Protein AF-0000000076223044 (afdb_homodimer)

Radius of gyration: 37.44 Å; Cα contacts (8 Å, |Δi|>4): 1314; chains: 2; bounding box: 110×171×101 Å

Solvent-accessible surface area (backbone atoms only — not comparable to full-atom values): 43262 Å² total; per-residue (Å²): 135,86,82,79,78,77,78,76,76,76,75,72,71,75,69,74,61,69,83,72,54,73,76,42,61,36,31,44,66,54,49,54,52,48,51,55,56,51,51,50,52,32,71,74,37,57,67,43,30,27,45,31,41,50,47,34,50,64,16,32,43,56,86,37,27,35,10,41,31,54,31,65,83,40,70,91,39,43,72,46,61,66,54,52,52,56,51,49,59,54,38,71,78,37,58,82,40,34,31,62,10,38,48,45,47,46,46,14,43,52,26,52,26,55,13,26,50,70,35,88,70,49,71,55,79,62,84,80,67,67,32,44,42,54,54,42,94,49,43,85,35,71,34,84,69,86,59,75,66,90,55,76,67,33,36,26,40,66,55,49,27,52,51,39,25,74,67,68,66,34,48,64,69,44,41,60,32,49,57,42,59,49,9,31,26,63,46,40,49,91,42,75,39,41,70,35,23,41,31,31,57,54,58,28,81,66,25,28,51,21,60,39,37,60,42,32,35,49,64,60,54,50,46,55,42,82,38,75,33,99,44,93,80,42,37,51,34,32,33,55,51,60,59,35,58,49,46,56,85,52,90,68,49,58,57,68,45,66,53,60,21,35,42,46,36,60,59,49,8,36,47,29,34,48,43,62,43,97,70,48,42,60,29,90,85,37,68,59,50,60,55,36,18,48,75,61,58,60,92,88,58,74,48,28,59,39,79,79,34,66,46,30,42,49,31,51,48,27,40,68,25,48,66,51,35,50,51,48,23,53,54,38,50,48,54,53,70,66,50,39,93,49,77,66,38,70,50,48,78,70,82,74,70,74,69,72,72,75,75,77,74,75,80,73,81,84,71,74,93,74,73,70,92,73,66,95,73,77,71,94,74,76,92,79,86,73,91,132,135,84,79,77,78,77,79,76,76,77,75,74,72,76,69,73,60,68,82,71,53,74,76,41,60,37,32,46,64,53,49,53,53,47,52,55,54,48,52,50,52,33,71,74,38,56,66,44,30,28,44,32,41,50,48,35,51,62,17,31,42,56,86,37,29,36,10,40,30,55,29,65,82,40,72,89,38,43,72,46,61,67,54,52,50,57,51,49,58,53,36,71,79,39,58,82,41,33,30,62,10,37,48,44,47,48,47,16,43,51,25,51,27,55,14,27,50,68,35,88,71,50,71,53,78,64,84,79,68,68,31,44,45,54,53,41,97,49,44,87,34,70,32,82,70,87,58,76,65,92,54,76,66,33,36,26,40,65,57,50,26,51,51,39,25,73,67,69,65,34,48,64,70,45,42,60,32,49,56,42,61,50,10,31,26,64,46,41,48,92,44,75,39,40,70,34,23,42,32,32,55,53,60,27,82,66,24,29,50,20,60,40,38,59,41,34,36,49,64,60,53,51,45,54,42,81,40,75,32,99,43,94,80,42,37,52,34,34,33,57,51,58,59,34,58,47,47,56,86,52,92,66,47,57,56,68,45,66,52,59,22,35,41,46,36,60,60,49,9,37,47,29,33,47,43,62,42,97,70,47,41,61,31,91,85,38,68,58,52,59,58,39,15,47,76,61,56,62,93,89,58,73,47,29,60,38,83,80,34,65,47,30,42,48,30,52,50,27,40,68,24,50,66,49,35,50,50,49,25,52,54,40,50,48,54,55,70,66,49,39,95,51,77,67,39,72,52,50,78,70,80,72,70,74,71,72,71,74,76,77,73,74,82,72,84,82,78,78,86,81,73,74,90,76,74,67,93,73,67,97,76,78,78,96,68,91,78,137

pLDDT: mean 74.4, std 23.68, range [16.98, 98.25]

InterPro domains:
  IPR002016 Haem peroxidase [PF00141] (36-271)
  IPR002016 Haem peroxidase [PR00458] (49-63)
  IPR002016 Haem peroxidase [PR00458] (98-115)
  IPR002016 Haem peroxidase [PR00458] (174-189)
  IPR002016 Haem peroxidase [PR00458] (204-219)
  IPR002016 Haem peroxidase [PS50873] (13-186)
  IPR010255 Haem peroxidase superfamily [SSF48113] (33-273)
  IPR019793 Peroxidases heam-ligand binding site [PS00435] (174-184)
  IPR044831 Heme-binding peroxidase Ccp1-like [PTHR31356] (27-338)

Secondary structure (DSSP, 8-state):
----------------GGGGS------HHHHHHHHHHHHHHHHH-THHHHHHHHHHHHHHTTTTSS-S---TTSGGGTTTHHHHHHHHHHHHHHTTTS-HHHHHHHHHHHHHHHHHSSSTTTT-------B-----TTTTS-----PPP--TT--SHHHHHHHHHHHH---HHHHHHHHGGGGS-EE-HHHHS--EESS-TTTSTTGGGS--THHHHHHHHSEEEEEE-SSTT--EEEEEES-B---SS-TTS-TTB----EE-HHHHTTT----B-TTSSBPTT----SS---S---TTSPPSS-TT-HHHHHHHHHHH-HHHHHHHHHHHHHHHHT--SS--BPPPP---------------------SS----------------/----------------GGGGS------HHHHHHHHHHHHHHHHH-THHHHHHHHHHHHHHTTTTSS-S---TTSGGGTTTHHHHHHHHHHHHHHTTTS-HHHHHHHHHHHHHHHHHSSSTTTT-------B-----TTTTS-----PPP--TT--SHHHHHHHHHHHH---HHHHHHHHGGGGS-EE-HHHHS--EESS-TTTSTTGGGS--THHHHHHHHSEEEEEE-SSTT--EEEEEES-B---SS-TTS-TTB----EE-HHHHTTT----B-TTSSBPTT----TT---S--STTSPPSS-TT-HHHHHHHHHHH-HHHHHHHHHHHHHHHHT--SS--BPPPP------------------S---S----TT----------

Structure (mmCIF, N/CA/C/O backbone):
data_AF-0000000076223044-model_v1
#
loop_
_entity.id
_entity.type
_entity.pdbx_description
1 polymer 'Plant heme peroxidase family profile domain-containing protein'
#
loop_
_atom_site.group_PDB
_atom_site.id
_atom_site.type_symbol
_atom_site.label_atom_id
_atom_site.label_alt_id
_atom_site.label_comp_id
_atom_site.label_asym_id
_atom_site.label_entity_id
_atom_site.label_seq_id
_atom_site.pdbx_PDB_ins_code
_atom_site.Cartn_x
_atom_site.Cartn_y
_atom_site.Cartn_z
_atom_site.occupancy
_atom_site.B_iso_or_equiv
_atom_site.auth_seq_id
_atom_site.auth_comp_id
_atom_site.auth_asym_id
_atom_site.auth_atom_id
_atom_site.pdbx_PDB_model_num
ATOM 1 N N . MET A 1 1 ? -17.141 95.375 26.781 1 30.64 1 MET A N 1
ATOM 2 C CA . MET A 1 1 ? -17.781 94.062 26.844 1 30.64 1 MET A CA 1
ATOM 3 C C . MET A 1 1 ? -17.5 93.25 25.594 1 30.64 1 MET A C 1
ATOM 5 O O . MET A 1 1 ? -18.125 93.438 24.547 1 30.64 1 MET A O 1
ATOM 9 N N . PHE A 1 2 ? -16.219 92.875 25.312 1 39.84 2 PHE A N 1
ATOM 10 C CA . PHE A 1 2 ? -15.672 92.062 24.203 1 39.84 2 PHE A CA 1
ATOM 11 C C . PHE A 1 2 ? -16.25 90.688 24.188 1 39.84 2 PHE A C 1
ATOM 13 O O . PHE A 1 2 ? -16.203 89.938 25.203 1 39.84 2 PHE A O 1
ATOM 20 N N . ARG A 1 3 ? -17.25 90.375 23.328 1 35.53 3 ARG A N 1
ATOM 21 C CA . ARG A 1 3 ? -17.906 89.125 23.016 1 35.53 3 ARG A CA 1
ATOM 22 C C . ARG A 1 3 ? -16.922 88.125 22.453 1 35.53 3 ARG A C 1
ATOM 24 O O . ARG A 1 3 ? -16.328 88.375 21.391 1 35.53 3 ARG A O 1
ATOM 31 N N . LYS A 1 4 ? -16.172 87.375 23.328 1 40.88 4 LYS A N 1
ATOM 32 C CA . LYS A 1 4 ? -15.359 86.188 22.953 1 40.88 4 LYS A CA 1
ATOM 33 C C . LYS A 1 4 ? -16.188 85.188 22.188 1 40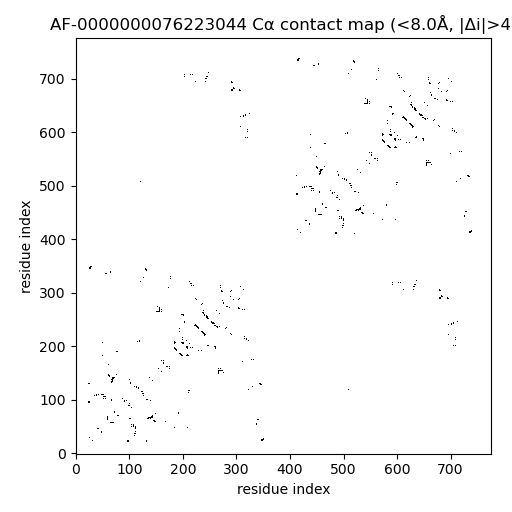.88 4 LYS A C 1
ATOM 35 O O . LYS A 1 4 ? -17.172 84.625 22.703 1 40.88 4 LYS A O 1
ATOM 40 N N . VAL A 1 5 ? -16.219 85.25 20.859 1 40.78 5 VAL A N 1
ATOM 41 C CA . VAL A 1 5 ? -16.766 84.188 20.016 1 40.78 5 VAL A CA 1
ATOM 42 C C . VAL A 1 5 ? -15.984 82.875 20.219 1 40.78 5 VAL A C 1
ATOM 44 O O . VAL A 1 5 ? -14.773 82.875 20 1 40.78 5 VAL A O 1
ATOM 47 N N . ILE A 1 6 ? -16.375 82 21.188 1 38.06 6 ILE A N 1
ATOM 48 C CA . ILE A 1 6 ? -15.867 80.625 21.312 1 38.06 6 ILE A CA 1
ATOM 49 C C . ILE A 1 6 ? -16.172 79.875 20.031 1 38.06 6 ILE A C 1
ATOM 51 O O . ILE A 1 6 ? -17.328 79.688 19.688 1 38.06 6 ILE A O 1
ATOM 55 N N . VAL A 1 7 ? -15.273 79.938 19.016 1 38.94 7 VAL A N 1
ATOM 56 C CA . VAL A 1 7 ? -15.344 79 17.891 1 38.94 7 VAL A CA 1
ATOM 57 C C . VAL A 1 7 ? -15.219 77.562 18.391 1 38.94 7 VAL A C 1
ATOM 59 O O . VAL A 1 7 ? -14.188 77.188 18.953 1 38.94 7 VAL A O 1
ATOM 62 N N . LEU A 1 8 ? -16.344 76.938 18.797 1 37.16 8 LEU A N 1
ATOM 63 C CA . LEU A 1 8 ? -16.406 75.5 18.969 1 37.16 8 LEU A CA 1
ATOM 64 C C . LEU A 1 8 ? -15.93 74.75 17.719 1 37.16 8 LEU A C 1
ATOM 66 O O . LEU A 1 8 ? -16.594 74.812 16.672 1 37.16 8 LEU A O 1
ATOM 70 N N . LEU A 1 9 ? -14.617 74.625 17.531 1 37.09 9 LEU A N 1
ATOM 71 C CA . LEU A 1 9 ? -14.094 73.688 16.562 1 37.09 9 LEU A CA 1
ATOM 72 C C . LEU A 1 9 ? -14.664 72.312 16.812 1 37.09 9 LEU A C 1
ATOM 74 O O . LEU A 1 9 ? -14.391 71.688 17.828 1 37.09 9 LEU A O 1
ATOM 78 N N . LEU A 1 10 ? -15.867 72 16.25 1 36.22 10 LEU A N 1
ATOM 79 C CA . LEU A 1 10 ? -16.344 70.625 16.062 1 36.22 10 LEU A CA 1
ATOM 80 C C . LEU A 1 10 ? -15.273 69.812 15.414 1 36.22 10 LEU A C 1
ATOM 82 O O . LEU A 1 10 ? -14.953 69.938 14.234 1 36.22 10 LEU A O 1
ATOM 86 N N . LEU A 1 11 ? -14.273 69.312 16.156 1 36.56 11 LEU A N 1
ATOM 87 C CA . LEU A 1 11 ? -13.484 68.188 15.75 1 36.56 11 LEU A CA 1
ATOM 88 C C . LEU A 1 11 ? -14.391 67 15.359 1 36.56 11 LEU A C 1
ATOM 90 O O . LEU A 1 11 ? -15 66.375 16.219 1 36.56 11 LEU A O 1
ATOM 94 N N . ILE A 1 12 ? -15.094 67.125 14.227 1 38.47 12 ILE A N 1
ATOM 95 C CA . ILE A 1 12 ? -15.625 65.875 13.602 1 38.47 12 ILE A CA 1
ATOM 96 C C . ILE A 1 12 ? -14.539 64.812 13.531 1 38.47 12 ILE A C 1
ATOM 98 O O . ILE A 1 12 ? -13.562 64.938 12.805 1 38.47 12 ILE A O 1
ATOM 102 N N . THR A 1 13 ? -14.172 64.25 14.633 1 36.22 13 THR A N 1
ATOM 103 C CA . THR A 1 13 ? -13.484 62.969 14.539 1 36.22 13 THR A CA 1
ATOM 104 C C . THR A 1 13 ? -14.172 62.062 13.523 1 36.22 13 THR A C 1
ATOM 106 O O . THR A 1 13 ? -15.32 61.656 13.734 1 36.22 13 THR A O 1
ATOM 109 N N . LEU A 1 14 ? -13.992 62.219 12.234 1 37.25 14 LEU A N 1
ATOM 110 C CA . LEU A 1 14 ? -14.164 61.094 11.312 1 37.25 14 LEU A CA 1
ATOM 111 C C . LEU A 1 14 ? -13.602 59.812 11.906 1 37.25 14 LEU A C 1
ATOM 113 O O . LEU A 1 14 ? -12.383 59.594 11.914 1 37.25 14 LEU A O 1
ATOM 117 N N . THR A 1 15 ? -14.07 59.375 13.047 1 37.16 15 THR A N 1
ATOM 118 C CA . THR A 1 15 ? -13.875 57.969 13.289 1 37.16 15 THR A CA 1
ATOM 119 C C . THR A 1 15 ? -14.141 57.156 12.016 1 37.16 15 THR A C 1
ATOM 121 O O . THR A 1 15 ? -15.219 57.25 11.438 1 37.16 15 THR A O 1
ATOM 124 N N . SER A 1 16 ? -13.219 56.969 11.148 1 37.47 16 SER A N 1
ATOM 125 C CA . SER A 1 16 ? -13.203 56 10.047 1 37.47 16 SER A CA 1
ATOM 126 C C . SER A 1 16 ? -13.969 54.75 10.414 1 37.47 16 SER A C 1
ATOM 128 O O . SER A 1 16 ? -13.672 54.094 11.43 1 37.47 16 SER A O 1
ATOM 130 N N . ALA A 1 17 ? -15.266 54.625 10.266 1 37.94 17 ALA A N 1
ATOM 131 C CA . ALA A 1 17 ? -16.172 53.5 10.25 1 37.94 17 ALA A CA 1
ATOM 132 C C . ALA A 1 17 ? -15.523 52.281 9.602 1 37.94 17 ALA A C 1
ATOM 134 O O . ALA A 1 17 ? -16.203 51.406 9.031 1 37.94 17 ALA A O 1
ATOM 135 N N . TRP A 1 18 ? -14.312 52.25 9.336 1 40.81 18 TRP A N 1
ATOM 136 C CA . TRP A 1 18 ? -13.664 51.062 8.797 1 40.81 18 TRP A CA 1
ATOM 137 C C . TRP A 1 18 ? -14.055 49.812 9.594 1 40.81 18 TRP A C 1
ATOM 139 O O . TRP A 1 18 ? -14.172 48.719 9.031 1 40.81 18 TRP A O 1
ATOM 149 N N . TRP A 1 19 ? -14.336 50 10.891 1 45.03 19 TRP A N 1
ATOM 150 C CA . TRP A 1 19 ? -14.672 48.844 11.734 1 45.03 19 TRP A CA 1
ATOM 151 C C . TRP A 1 19 ? -16.047 48.312 11.375 1 45.03 19 TRP A C 1
ATOM 153 O O . TRP A 1 19 ? -16.359 47.156 11.68 1 45.03 19 TRP A O 1
ATOM 163 N N . LEU A 1 20 ? -16.953 49.125 10.82 1 44.38 20 LEU A N 1
ATOM 164 C CA . LEU A 1 20 ? -18.312 48.719 10.492 1 44.38 20 LEU A CA 1
ATOM 165 C C . LEU A 1 20 ? -18.344 47.969 9.164 1 44.38 20 LEU A C 1
ATOM 167 O O . LEU A 1 20 ? -19.406 47.5 8.734 1 44.38 20 LEU A O 1
ATOM 171 N N . GLN A 1 21 ? -17.312 48.062 8.391 1 48.97 21 GLN A N 1
ATOM 172 C CA . GLN A 1 21 ? -17.516 47.438 7.082 1 48.97 21 GLN A CA 1
ATOM 173 C C . GLN A 1 21 ? -17.406 45.906 7.164 1 48.97 21 GLN A C 1
ATOM 175 O O . GLN A 1 21 ? -16.5 45.375 7.801 1 48.97 21 GLN A O 1
ATOM 180 N N . LYS A 1 22 ? -18.469 45.219 6.895 1 66.62 22 LYS A N 1
ATOM 181 C CA . LYS A 1 22 ? -18.562 43.781 6.789 1 66.62 22 LYS A CA 1
ATOM 182 C C . LYS A 1 22 ? -17.391 43.188 6.004 1 66.62 22 LYS A C 1
ATOM 184 O O . LYS A 1 22 ? -17.031 43.719 4.949 1 66.62 22 LYS A O 1
ATOM 189 N N . PRO A 1 23 ? -16.609 42.344 6.676 1 74.56 23 PRO A N 1
ATOM 190 C CA . PRO A 1 23 ? -15.5 41.75 5.945 1 74.56 23 PRO A CA 1
ATOM 191 C C . PRO A 1 23 ? -15.906 41.219 4.562 1 74.56 23 PRO A C 1
ATOM 193 O O . PRO A 1 23 ? -17.047 40.781 4.367 1 74.56 23 PRO A O 1
ATOM 196 N N . PRO A 1 24 ? -14.984 41.5 3.641 1 79.25 24 PRO A N 1
ATOM 197 C CA . PRO A 1 24 ? -15.32 41.062 2.289 1 79.25 24 PRO A CA 1
ATOM 198 C C . PRO A 1 24 ? -15.492 39.531 2.201 1 79.25 24 PRO A C 1
ATOM 200 O O . PRO A 1 24 ? -14.859 38.781 2.951 1 79.25 24 PRO A O 1
ATOM 203 N N . ARG A 1 25 ? -16.453 39.219 1.38 1 85.62 25 ARG A N 1
ATOM 204 C CA . ARG A 1 25 ? -16.656 37.812 1.033 1 85.62 25 ARG A CA 1
ATOM 205 C C . ARG A 1 25 ? -16.281 37.531 -0.417 1 85.62 25 ARG A C 1
ATOM 207 O O . ARG A 1 25 ? -16.844 38.125 -1.337 1 85.62 25 ARG A O 1
ATOM 214 N N . ALA A 1 26 ? -15.266 36.719 -0.484 1 91.56 26 ALA A N 1
ATOM 215 C CA . ALA A 1 26 ? -14.75 36.438 -1.822 1 91.56 26 ALA A CA 1
ATOM 216 C C . ALA A 1 26 ? -15.828 35.812 -2.701 1 91.56 26 ALA A C 1
ATOM 218 O O . ALA A 1 26 ? -16.594 34.969 -2.238 1 91.56 26 ALA A O 1
ATOM 219 N N . THR A 1 27 ? -15.844 36.219 -3.977 1 91.88 27 THR A N 1
ATOM 220 C CA . THR A 1 27 ? -16.75 35.656 -4.973 1 91.88 27 THR A CA 1
ATOM 221 C C . THR A 1 27 ? -16.125 34.438 -5.629 1 91.88 27 THR A C 1
ATOM 223 O O . THR A 1 27 ? -14.945 34.125 -5.402 1 91.88 27 THR A O 1
ATOM 226 N N . LYS A 1 28 ? -16.984 33.75 -6.383 1 93.31 28 LYS A N 1
ATOM 227 C CA . LYS A 1 28 ? -16.484 32.625 -7.141 1 93.31 28 LYS A CA 1
ATOM 228 C C . LYS A 1 28 ? -15.383 33.031 -8.109 1 93.31 28 LYS A C 1
ATOM 230 O O . LYS A 1 28 ? -14.406 32.312 -8.312 1 93.31 28 LYS A O 1
ATOM 235 N N . GLU A 1 29 ? -15.578 34.219 -8.703 1 92.25 29 GLU A N 1
ATOM 236 C CA . GLU A 1 29 ? -14.594 34.75 -9.648 1 92.25 29 GLU A CA 1
ATOM 237 C C . GLU A 1 29 ? -13.266 35.031 -8.953 1 92.25 29 GLU A C 1
ATOM 239 O O . GLU A 1 29 ? -12.195 34.75 -9.484 1 92.25 29 GLU A O 1
ATOM 244 N N . THR A 1 30 ? -13.43 35.656 -7.785 1 94.94 30 THR A N 1
ATOM 245 C CA . THR A 1 30 ? -12.227 35.969 -7.012 1 94.94 30 THR A CA 1
ATOM 246 C C . THR A 1 30 ? -11.484 34.688 -6.656 1 94.94 30 THR A C 1
ATOM 248 O O . THR A 1 30 ? -10.258 34.594 -6.801 1 94.94 30 THR A O 1
ATOM 251 N N . LEU A 1 31 ? -12.211 33.656 -6.27 1 96.19 31 LEU A N 1
ATOM 252 C CA . LEU A 1 31 ? -11.602 32.406 -5.879 1 96.19 31 LEU A CA 1
ATOM 253 C C . LEU A 1 31 ? -10.953 31.719 -7.082 1 96.19 31 LEU A C 1
ATOM 255 O O . LEU A 1 31 ? -9.914 31.062 -6.949 1 96.19 31 LEU A O 1
ATOM 259 N N . SER A 1 32 ? -11.57 31.844 -8.227 1 95 32 SER A N 1
ATOM 260 C CA . SER A 1 32 ? -10.984 31.281 -9.445 1 95 32 SER A CA 1
ATOM 261 C C . SER A 1 32 ? -9.648 31.938 -9.766 1 95 32 SER A C 1
ATOM 263 O O . SER A 1 32 ? -8.688 31.25 -10.125 1 95 32 SER A O 1
ATOM 265 N N . GLN A 1 33 ? -9.648 33.25 -9.656 1 95.94 33 GLN A N 1
ATOM 266 C CA . GLN A 1 33 ? -8.398 33.969 -9.883 1 95.94 33 GLN A CA 1
ATOM 267 C C . GLN A 1 33 ? -7.328 33.562 -8.883 1 95.94 33 GLN A C 1
ATOM 269 O O . GLN A 1 33 ? -6.176 33.312 -9.258 1 95.94 33 GLN A O 1
ATOM 274 N N . LEU A 1 34 ? -7.738 33.5 -7.672 1 97.25 34 LEU A N 1
ATOM 275 C CA . LEU A 1 34 ? -6.805 33.125 -6.613 1 97.25 34 LEU A CA 1
ATOM 276 C C . LEU A 1 34 ? -6.305 31.703 -6.801 1 97.25 34 LEU A C 1
ATOM 278 O O . LEU A 1 34 ? -5.148 31.406 -6.508 1 97.25 34 LEU A O 1
ATOM 282 N N . ASP A 1 35 ? -7.176 30.797 -7.234 1 96.81 35 ASP A N 1
ATOM 283 C CA . ASP A 1 35 ? -6.758 29.438 -7.523 1 96.81 35 ASP A CA 1
ATOM 284 C C . ASP A 1 35 ? -5.59 29.406 -8.508 1 96.81 35 ASP A C 1
ATOM 286 O O . ASP A 1 35 ? -4.594 28.719 -8.289 1 96.81 35 ASP A O 1
ATOM 290 N N . GLY A 1 36 ? -5.691 30.188 -9.562 1 96.75 36 GLY A N 1
ATOM 291 C CA . GLY A 1 36 ? -4.621 30.281 -10.539 1 96.75 36 GLY A CA 1
ATOM 292 C C . GLY A 1 36 ? -3.33 30.828 -9.969 1 96.75 36 GLY A C 1
ATOM 293 O O . GLY A 1 36 ? -2.252 30.281 -10.211 1 96.75 36 GLY A O 1
ATOM 294 N N . GLU A 1 37 ? -3.447 31.906 -9.18 1 98 37 GLU A N 1
ATOM 295 C CA . GLU A 1 37 ? -2.273 32.5 -8.562 1 98 37 GLU A CA 1
ATOM 296 C C . GLU A 1 37 ? -1.593 31.547 -7.594 1 98 37 GLU A C 1
ATOM 298 O O . GLU A 1 37 ? -0.363 31.469 -7.562 1 98 37 GLU A O 1
ATOM 303 N N . ILE A 1 38 ? -2.373 30.906 -6.848 1 98.19 38 ILE A N 1
ATOM 304 C CA . ILE A 1 38 ? -1.829 29.984 -5.844 1 98.19 38 ILE A CA 1
ATOM 305 C C . ILE A 1 38 ? -1.165 28.797 -6.535 1 98.19 38 ILE A C 1
ATOM 307 O O . ILE A 1 38 ? -0.079 28.375 -6.141 1 98.19 38 ILE A O 1
ATOM 311 N N . ARG A 1 39 ? -1.764 28.266 -7.539 1 96.88 39 ARG A N 1
ATOM 312 C CA . ARG A 1 39 ? -1.167 27.156 -8.273 1 96.88 39 ARG A CA 1
ATOM 313 C C . ARG A 1 39 ? 0.174 27.562 -8.883 1 96.88 39 ARG A C 1
ATOM 315 O O . ARG A 1 39 ? 1.097 26.75 -8.953 1 96.88 39 ARG A O 1
ATOM 322 N N . LYS A 1 40 ? 0.274 28.75 -9.328 1 97.5 40 LYS A N 1
ATOM 323 C CA . LYS A 1 40 ? 1.557 29.25 -9.82 1 97.5 40 LYS A CA 1
ATOM 324 C C . LYS A 1 40 ? 2.607 29.25 -8.719 1 97.5 40 LYS A C 1
ATOM 326 O O . LYS A 1 40 ? 3.756 28.859 -8.945 1 97.5 40 LYS A O 1
ATOM 331 N N . LEU A 1 41 ? 2.203 29.672 -7.574 1 98.06 41 LEU A N 1
ATOM 332 C CA . LEU A 1 41 ? 3.105 29.688 -6.426 1 98.06 41 LEU A CA 1
ATOM 333 C C . LEU A 1 41 ? 3.57 28.266 -6.094 1 98.06 41 LEU A C 1
ATOM 335 O O . LEU A 1 41 ? 4.73 28.062 -5.738 1 98.06 41 LEU A O 1
ATOM 339 N N . LEU A 1 42 ? 2.666 27.297 -6.203 1 97.19 42 LEU A N 1
ATOM 340 C CA . LEU A 1 42 ? 2.992 25.906 -5.898 1 97.19 42 LEU A CA 1
ATOM 341 C C . LEU A 1 42 ? 3.961 25.344 -6.93 1 97.19 42 LEU A C 1
ATOM 343 O O . LEU A 1 42 ? 4.863 24.578 -6.582 1 97.19 42 LEU A O 1
ATOM 347 N N . LYS A 1 43 ? 3.803 25.688 -8.188 1 95 43 LYS A N 1
ATOM 348 C CA . LYS A 1 43 ? 4.691 25.219 -9.25 1 95 43 LYS A CA 1
ATOM 349 C C . LYS A 1 43 ? 6.094 25.812 -9.086 1 95 43 LYS A C 1
ATOM 351 O O . LYS A 1 43 ? 7.086 25.125 -9.336 1 95 43 LYS A O 1
ATOM 356 N N . GLU A 1 44 ? 6.105 27.016 -8.648 1 96.12 44 GLU A N 1
ATOM 357 C CA . GLU A 1 44 ? 7.375 27.703 -8.445 1 96.12 44 GLU A CA 1
ATOM 358 C C . GLU A 1 44 ? 8.188 27.062 -7.324 1 96.12 44 GLU A C 1
ATOM 360 O O . GLU A 1 44 ? 9.414 26.953 -7.414 1 96.12 44 GLU A O 1
ATOM 365 N N . ASP A 1 45 ? 7.574 26.688 -6.316 1 96.5 45 ASP A N 1
ATOM 366 C CA . ASP A 1 45 ? 8.195 26.062 -5.156 1 96.5 45 ASP A CA 1
ATOM 367 C C . ASP A 1 45 ? 7.297 24.984 -4.559 1 96.5 45 ASP A C 1
ATOM 369 O O . ASP A 1 45 ? 6.457 25.281 -3.703 1 96.5 45 ASP A O 1
ATOM 373 N N . PRO A 1 46 ? 7.633 23.75 -4.875 1 94.38 46 PRO A N 1
ATOM 374 C CA . PRO A 1 46 ? 6.754 22.672 -4.445 1 94.38 46 PRO A CA 1
ATOM 375 C C . PRO A 1 46 ? 6.715 22.5 -2.93 1 94.38 46 PRO A C 1
ATOM 377 O O . PRO A 1 46 ? 5.793 21.875 -2.395 1 94.38 46 PRO A O 1
ATOM 380 N N . GLU A 1 47 ? 7.629 23.062 -2.207 1 94.19 47 GLU A N 1
ATOM 381 C CA . GLU A 1 47 ? 7.602 22.984 -0.75 1 94.19 47 GLU A CA 1
ATOM 382 C C . GLU A 1 47 ? 6.391 23.719 -0.178 1 94.19 47 GLU A C 1
ATOM 384 O O . GLU A 1 47 ? 5.973 23.453 0.949 1 94.19 47 GLU A O 1
ATOM 389 N N . ARG A 1 48 ? 5.797 24.547 -0.983 1 97.62 48 ARG A N 1
ATOM 390 C CA . ARG A 1 48 ? 4.633 25.312 -0.535 1 97.62 48 ARG A CA 1
ATOM 391 C C . ARG A 1 48 ? 3.402 24.422 -0.43 1 97.62 48 ARG A C 1
ATOM 393 O O . ARG A 1 48 ? 2.436 24.766 0.255 1 97.62 48 ARG A O 1
ATOM 400 N N . ILE A 1 49 ? 3.432 23.297 -1.113 1 96.81 49 ILE A N 1
ATOM 401 C CA . ILE A 1 49 ? 2.291 22.391 -1.042 1 96.81 49 ILE A CA 1
ATOM 402 C C . ILE A 1 49 ? 2.072 21.953 0.404 1 96.81 49 ILE A C 1
ATOM 404 O O . ILE A 1 49 ? 1.019 22.219 0.987 1 96.81 49 ILE A O 1
ATOM 408 N N . GLY A 1 50 ? 3.1 21.391 0.975 1 96.81 50 GLY A N 1
ATOM 409 C CA . GLY A 1 50 ? 3.006 21.031 2.381 1 96.81 50 GLY A CA 1
ATOM 410 C C . GLY A 1 50 ? 2.949 22.234 3.303 1 96.81 50 GLY A C 1
ATOM 411 O O . GLY A 1 50 ? 2.27 22.203 4.332 1 96.81 50 GLY A O 1
ATOM 412 N N . GLY A 1 51 ? 3.572 23.281 2.951 1 97.31 51 GLY A N 1
ATOM 413 C CA . GLY A 1 51 ? 3.629 24.484 3.754 1 97.31 51 GLY A CA 1
ATOM 414 C C . GLY A 1 51 ? 2.273 25.141 3.957 1 97.31 51 GLY A C 1
ATOM 415 O O . GLY A 1 51 ? 1.925 25.531 5.074 1 97.31 51 GLY A O 1
ATOM 416 N N . PHE A 1 52 ? 1.487 25.234 2.891 1 98.25 52 PHE A N 1
ATOM 417 C CA . PHE A 1 52 ? 0.18 25.875 2.992 1 98.25 52 PHE A CA 1
ATOM 418 C C . PHE A 1 52 ? -0.785 25.016 3.795 1 98.25 52 PHE A C 1
ATOM 420 O O . PHE A 1 52 ? -1.616 25.531 4.543 1 98.25 52 PHE A O 1
ATOM 427 N N . VAL A 1 53 ? -0.681 23.719 3.646 1 97.56 53 VAL A N 1
ATOM 428 C CA . VAL A 1 53 ? -1.506 22.812 4.438 1 97.56 53 VAL A CA 1
ATOM 429 C C . VAL A 1 53 ? -1.139 22.938 5.914 1 97.56 53 VAL A C 1
ATOM 431 O O . VAL A 1 53 ? -2.02 23.047 6.77 1 97.56 53 VAL A O 1
ATOM 434 N N . ARG A 1 54 ? 0.146 22.953 6.207 1 96.19 54 ARG A N 1
ATOM 435 C CA . ARG A 1 54 ? 0.617 23.125 7.578 1 96.19 54 ARG A CA 1
ATOM 436 C C . ARG A 1 54 ? 0.168 24.469 8.148 1 96.19 54 ARG A C 1
ATOM 438 O O . ARG A 1 54 ? -0.249 24.547 9.305 1 96.19 54 ARG A O 1
ATOM 445 N N . LEU A 1 55 ? 0.265 25.469 7.355 1 95.38 55 LEU A N 1
ATOM 446 C CA . LEU A 1 55 ? -0.14 26.797 7.789 1 95.38 55 LEU A CA 1
ATOM 447 C C . LEU A 1 55 ? -1.597 26.812 8.242 1 95.38 55 LEU A C 1
ATOM 449 O O . LEU A 1 55 ? -1.925 27.375 9.289 1 95.38 55 LEU A O 1
ATOM 453 N N . ALA A 1 56 ? -2.436 26.203 7.449 1 94.44 56 ALA A N 1
ATOM 454 C CA . ALA A 1 56 ? -3.852 26.156 7.801 1 94.44 56 ALA A CA 1
ATOM 455 C C . ALA A 1 56 ? -4.066 25.422 9.117 1 94.44 56 ALA A C 1
ATOM 457 O O . ALA A 1 56 ? -4.863 25.844 9.953 1 94.44 56 ALA A O 1
ATOM 458 N N . PHE A 1 57 ? -3.418 24.344 9.305 1 94.19 57 PHE A N 1
ATOM 459 C CA . PHE A 1 57 ? -3.551 23.609 10.555 1 94.19 57 PHE A CA 1
ATOM 460 C C . PHE A 1 57 ? -3.154 24.469 11.742 1 94.19 57 PHE A C 1
ATOM 462 O O . PHE A 1 57 ? -3.891 24.562 12.727 1 94.19 57 PHE A O 1
ATOM 469 N N . HIS A 1 58 ? -2.049 25.094 11.672 1 91.81 58 HIS A N 1
ATOM 470 C CA . HIS A 1 58 ? -1.532 25.875 12.781 1 91.81 58 HIS A CA 1
ATOM 471 C C . HIS A 1 58 ? -2.369 27.141 12.992 1 91.81 58 HIS A C 1
ATOM 473 O O . HIS A 1 58 ? -2.467 27.641 14.117 1 91.81 58 HIS A O 1
ATOM 479 N N . ASP A 1 59 ? -2.943 27.578 11.93 1 90.56 59 ASP A N 1
ATOM 480 C CA . ASP A 1 59 ? -3.854 28.719 12.039 1 90.56 59 ASP A CA 1
ATOM 481 C C . ASP A 1 59 ? -5.148 28.312 12.75 1 90.56 59 ASP A C 1
ATOM 483 O O . ASP A 1 59 ? -5.762 29.125 13.438 1 90.56 59 ASP A O 1
ATOM 487 N N . CYS A 1 60 ? -5.523 27.094 12.594 1 90.44 60 CYS A N 1
ATOM 488 C CA . CYS A 1 60 ? -6.84 26.672 13.062 1 90.44 60 CYS A CA 1
ATOM 489 C C . CYS A 1 60 ? -6.758 26.062 14.461 1 90.44 60 CYS A C 1
ATOM 491 O O . CYS A 1 60 ? -7.777 25.906 15.133 1 90.44 60 CYS A O 1
ATOM 493 N N . VAL A 1 61 ? -5.574 25.734 14.867 1 85.88 61 VAL A N 1
ATOM 494 C CA . VAL A 1 61 ? -5.418 25.125 16.188 1 85.88 61 VAL A CA 1
ATOM 495 C C . VAL A 1 61 ? -5.555 26.203 17.266 1 85.88 61 VAL A C 1
ATOM 497 O O . VAL A 1 61 ? -5.074 27.328 17.094 1 85.88 61 VAL A O 1
ATOM 500 N N . GLY A 1 62 ? -6.195 25.719 18.391 1 67.38 62 GLY A N 1
ATOM 501 C CA . GLY A 1 62 ? -6.328 26.547 19.578 1 67.38 62 GLY A CA 1
ATOM 502 C C . GLY A 1 62 ? -7.312 27.688 19.391 1 67.38 62 GLY A C 1
ATOM 503 O O . GLY A 1 62 ? -8.414 27.484 18.891 1 67.38 62 GLY A O 1
ATOM 504 N N . ARG A 1 63 ? -6.898 28.781 19.859 1 61.06 63 ARG A N 1
ATOM 505 C CA . ARG A 1 63 ? -7.777 29.953 19.859 1 61.06 63 ARG A CA 1
ATOM 506 C C . ARG A 1 63 ? -7.797 30.609 18.484 1 61.06 63 ARG A C 1
ATOM 508 O O . ARG A 1 63 ? -8.602 31.516 18.234 1 61.06 63 ARG A O 1
ATOM 515 N N . GLY A 1 64 ? -6.875 30.141 17.672 1 60.06 64 GLY A N 1
ATOM 516 C CA . GLY A 1 64 ? -6.824 30.766 16.359 1 60.06 64 GLY A CA 1
ATOM 517 C C . GLY A 1 64 ? -8.094 30.562 15.555 1 60.06 64 GLY A C 1
ATOM 518 O O . GLY A 1 64 ? -8.672 31.531 15.055 1 60.06 64 GLY A O 1
ATOM 519 N N . ARG A 1 65 ? -8.727 29.359 15.5 1 77.25 65 ARG A N 1
ATOM 520 C CA . ARG A 1 65 ? -9.977 29.031 14.828 1 77.25 65 ARG A CA 1
ATOM 521 C C . ARG A 1 65 ? -9.969 29.531 13.383 1 77.25 65 ARG A C 1
ATOM 523 O O . ARG A 1 65 ? -10.945 30.141 12.922 1 77.25 65 ARG A O 1
ATOM 530 N N . CYS A 1 66 ? -8.844 29.5 12.836 1 88.81 66 CYS A N 1
ATOM 531 C CA . CYS A 1 66 ? -8.672 29.828 11.422 1 88.81 66 CYS A CA 1
ATOM 532 C C . CYS A 1 66 ? -8.922 31.297 11.164 1 88.81 66 CYS A C 1
ATOM 534 O O . CYS A 1 66 ? -9.719 31.656 10.297 1 88.81 66 CYS A O 1
ATOM 536 N N . ASP A 1 67 ? -8.18 32.156 11.859 1 88.38 67 ASP A N 1
ATOM 537 C CA . ASP A 1 67 ? -8.508 33.594 11.805 1 88.38 67 ASP A CA 1
ATOM 538 C C . ASP A 1 67 ? -7.402 34.375 11.102 1 88.38 67 ASP A C 1
ATOM 540 O O . ASP A 1 67 ? -7.355 35.594 11.195 1 88.38 67 ASP A O 1
ATOM 544 N N . GLY A 1 68 ? -6.465 33.688 10.539 1 88.88 68 GLY A N 1
ATOM 545 C CA . GLY A 1 68 ? -5.453 34.344 9.727 1 88.88 68 GLY A CA 1
ATOM 546 C C . GLY A 1 68 ? -4.312 34.938 10.539 1 88.88 68 GLY A C 1
ATOM 547 O O . GLY A 1 68 ? -3.523 35.75 10.031 1 88.88 68 GLY A O 1
ATOM 548 N N . CYS A 1 69 ? -4.188 34.531 11.82 1 86.25 69 CYS A N 1
ATOM 549 C CA . CYS A 1 69 ? -3.115 35.031 12.672 1 86.25 69 CYS A CA 1
ATOM 550 C C . CYS A 1 69 ? -2.207 33.906 13.133 1 86.25 69 CYS A C 1
ATOM 552 O O . CYS A 1 69 ? -2.686 32.906 13.641 1 86.25 69 CYS A O 1
ATOM 554 N N . ILE A 1 70 ? -0.885 34.125 12.875 1 88.62 70 ILE A N 1
ATOM 555 C CA . ILE A 1 70 ? 0.123 33.125 13.273 1 88.62 70 ILE A CA 1
ATOM 556 C C . ILE A 1 70 ? 1.125 33.781 14.227 1 88.62 70 ILE A C 1
ATOM 558 O O . ILE A 1 70 ? 1.626 34.875 13.961 1 88.62 70 ILE A O 1
ATOM 562 N N . ASP A 1 71 ? 1.408 33.125 15.375 1 86.38 71 ASP A N 1
ATOM 563 C CA . ASP A 1 71 ? 2.471 33.562 16.281 1 86.38 71 ASP A CA 1
ATOM 564 C C . ASP A 1 71 ? 3.82 33 15.852 1 86.38 71 ASP A C 1
ATOM 566 O O . ASP A 1 71 ? 4.191 31.891 16.266 1 86.38 71 ASP A O 1
ATOM 570 N N . HIS A 1 72 ? 4.617 33.781 15.211 1 86.62 72 HIS A N 1
ATOM 571 C CA . HIS A 1 72 ? 5.879 33.312 14.664 1 86.62 72 HIS A CA 1
ATOM 572 C C . HIS A 1 72 ? 6.934 33.156 15.75 1 86.62 72 HIS A C 1
ATOM 574 O O . HIS A 1 72 ? 8 32.562 15.516 1 86.62 72 HIS A O 1
ATOM 580 N N . HIS A 1 73 ? 6.598 33.594 16.984 1 83.75 73 HIS A N 1
ATOM 581 C CA . HIS A 1 73 ? 7.527 33.438 18.094 1 83.75 73 HIS A CA 1
ATOM 582 C C . HIS A 1 73 ? 7.344 32.094 18.781 1 83.75 73 HIS A C 1
ATOM 584 O O . HIS A 1 73 ? 8.203 31.656 19.562 1 83.75 73 HIS A O 1
ATOM 590 N N . ASN A 1 74 ? 6.234 31.578 18.5 1 84.5 74 ASN A N 1
ATOM 591 C CA . ASN A 1 74 ? 6.012 30.219 19 1 84.5 74 ASN A CA 1
ATOM 592 C C . ASN A 1 74 ? 6.91 29.203 18.297 1 84.5 74 ASN A C 1
ATOM 594 O O . ASN A 1 74 ? 6.949 29.156 17.062 1 84.5 74 ASN A O 1
ATOM 598 N N . HIS A 1 75 ? 7.578 28.359 19.125 1 83.25 75 HIS A N 1
ATOM 599 C CA . HIS A 1 75 ? 8.531 27.391 18.594 1 83.25 75 HIS A CA 1
ATOM 600 C C . HIS A 1 75 ? 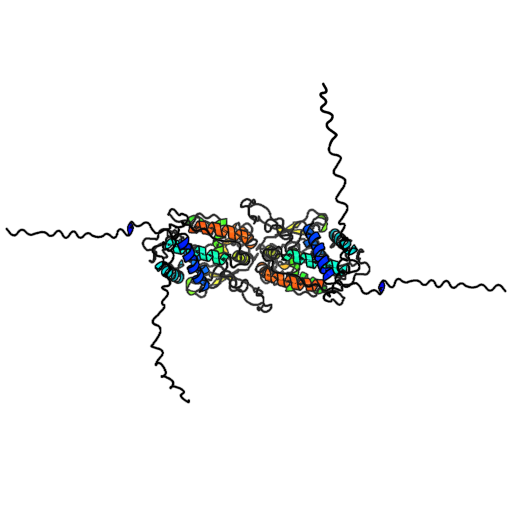7.855 26.438 17.625 1 83.25 75 HIS A C 1
ATOM 602 O O . HIS A 1 75 ? 8.461 26 16.641 1 83.25 75 HIS A O 1
ATOM 608 N N . ASP A 1 76 ? 6.656 26.094 17.828 1 84.5 76 ASP A N 1
ATOM 609 C CA . ASP A 1 76 ? 5.934 25.125 17 1 84.5 76 ASP A CA 1
ATOM 610 C C . ASP A 1 76 ? 5.605 25.719 15.625 1 84.5 76 ASP A C 1
ATOM 612 O O . ASP A 1 76 ? 5.297 24.984 14.688 1 84.5 76 ASP A O 1
ATOM 616 N N . ASN A 1 77 ? 5.691 27.062 15.492 1 89.88 77 ASN A N 1
ATOM 617 C CA . ASN A 1 77 ? 5.344 27.719 14.242 1 89.88 77 ASN A CA 1
ATOM 618 C C . ASN A 1 77 ? 6.586 28.094 13.438 1 89.88 77 ASN A C 1
ATOM 620 O O . ASN A 1 77 ? 6.488 28.75 12.406 1 89.88 77 ASN A O 1
ATOM 624 N N . LYS A 1 78 ? 7.73 27.609 13.953 1 90 78 LYS A N 1
ATOM 625 C CA . LYS A 1 78 ? 8.961 27.891 13.219 1 90 78 LYS A CA 1
ATOM 626 C C . LYS A 1 78 ? 8.875 27.375 11.789 1 90 78 LYS A C 1
ATOM 628 O O . LYS A 1 78 ? 8.375 26.281 11.547 1 90 78 LYS A O 1
ATOM 633 N N . GLY A 1 79 ? 9.25 28.234 10.82 1 93 79 GLY A N 1
ATOM 634 C CA . GLY A 1 79 ? 9.258 27.875 9.414 1 93 79 GLY A CA 1
ATOM 635 C C . GLY A 1 79 ? 8.031 28.359 8.664 1 93 79 GLY A C 1
ATOM 636 O O . GLY A 1 79 ? 8.016 28.359 7.43 1 93 79 GLY A O 1
ATOM 637 N N . LEU A 1 80 ? 7.023 28.812 9.336 1 94.25 80 LEU A N 1
ATOM 638 C CA . LEU A 1 80 ? 5.781 29.203 8.68 1 94.25 80 LEU A CA 1
ATOM 639 C C . LEU A 1 80 ? 5.891 30.609 8.094 1 94.25 80 LEU A C 1
ATOM 641 O O . LEU A 1 80 ? 5.086 31 7.242 1 94.25 80 LEU A O 1
ATOM 645 N N . ALA A 1 81 ? 6.895 31.375 8.508 1 93.69 81 ALA A N 1
ATOM 646 C CA . ALA A 1 81 ? 7.012 32.781 8.086 1 93.69 81 ALA A CA 1
ATOM 647 C C . ALA A 1 81 ? 7.184 32.875 6.57 1 93.69 81 ALA A C 1
ATOM 649 O O . ALA A 1 81 ? 6.699 33.812 5.949 1 93.69 81 ALA A O 1
ATOM 650 N N . VAL A 1 82 ? 7.863 31.953 6.02 1 95.31 82 VAL A N 1
ATOM 651 C CA . VAL A 1 82 ? 8.094 31.984 4.582 1 95.31 82 VAL A CA 1
ATOM 652 C C . VAL A 1 82 ? 6.77 31.844 3.838 1 95.31 82 VAL A C 1
ATOM 654 O O . VAL A 1 82 ? 6.562 32.469 2.801 1 95.31 82 VAL A O 1
ATOM 657 N N . TYR A 1 83 ? 5.871 31.141 4.391 1 96.94 83 TYR A N 1
ATOM 658 C CA . TYR A 1 83 ? 4.59 30.906 3.742 1 96.94 83 TYR A CA 1
ATOM 659 C C . TYR A 1 83 ? 3.627 32.062 3.99 1 96.94 83 TYR A C 1
ATOM 661 O O . TYR A 1 83 ? 2.912 32.5 3.082 1 96.94 83 TYR A O 1
ATOM 669 N N . THR A 1 84 ? 3.607 32.594 5.219 1 95.38 84 THR A N 1
ATOM 670 C CA . THR A 1 84 ? 2.76 33.75 5.484 1 95.38 84 THR A CA 1
ATOM 671 C C . THR A 1 84 ? 3.209 34.938 4.652 1 95.38 84 THR A C 1
ATOM 673 O O . THR A 1 84 ? 2.377 35.719 4.148 1 95.38 84 THR A O 1
ATOM 676 N N . LYS A 1 85 ? 4.496 35.094 4.461 1 95.31 85 LYS A N 1
ATOM 677 C CA . LYS A 1 85 ? 5.016 36.188 3.67 1 95.31 85 LYS A CA 1
ATOM 678 C C . LYS A 1 85 ? 4.52 36.125 2.229 1 95.31 85 LYS A C 1
ATOM 680 O O . LYS A 1 85 ? 4.059 37.125 1.673 1 95.31 85 LYS A O 1
ATOM 685 N N . VAL A 1 86 ? 4.609 34.969 1.655 1 97.44 86 VAL A N 1
ATOM 686 C CA . VAL A 1 86 ? 4.207 34.75 0.267 1 97.44 86 VAL A CA 1
ATOM 687 C C . VAL A 1 86 ? 2.709 35.031 0.123 1 97.44 86 VAL A C 1
ATOM 689 O O . VAL A 1 86 ? 2.283 35.75 -0.798 1 97.44 86 VAL A O 1
ATOM 692 N N . LEU A 1 87 ? 1.904 34.562 1.053 1 97.31 87 LEU A N 1
ATOM 693 C CA . LEU A 1 87 ? 0.457 34.719 0.961 1 97.31 87 LEU A CA 1
ATOM 694 C C . LEU A 1 87 ? 0.04 36.156 1.312 1 97.31 87 LEU A C 1
ATOM 696 O O . LEU A 1 87 ? -0.931 36.656 0.757 1 97.31 87 LEU A O 1
ATOM 700 N N . ASN A 1 88 ? 0.796 36.75 2.188 1 94.12 88 ASN A N 1
ATOM 701 C CA . ASN A 1 88 ? 0.493 38.125 2.506 1 94.12 88 ASN A CA 1
ATOM 702 C C . ASN A 1 88 ? 0.792 39.062 1.328 1 94.12 88 ASN A C 1
ATOM 704 O O . ASN A 1 88 ? 0.098 40.062 1.124 1 94.12 88 ASN A O 1
ATOM 708 N N . ASN A 1 89 ? 1.842 38.719 0.642 1 96.06 89 ASN A N 1
ATOM 709 C CA . ASN A 1 89 ? 2.098 39.469 -0.589 1 96.06 89 ASN A CA 1
ATOM 710 C C . ASN A 1 89 ? 0.951 39.312 -1.584 1 96.06 89 ASN A C 1
ATOM 712 O O . ASN A 1 89 ? 0.544 40.281 -2.225 1 96.06 89 ASN A O 1
ATOM 716 N N . LEU A 1 90 ? 0.459 38.125 -1.71 1 96.88 90 LEU A N 1
ATOM 717 C CA . LEU A 1 90 ? -0.698 37.875 -2.564 1 96.88 90 LEU A CA 1
ATOM 718 C C . LEU A 1 90 ? -1.926 38.625 -2.033 1 96.88 90 LEU A C 1
ATOM 720 O O . LEU A 1 90 ? -2.699 39.188 -2.809 1 96.88 90 LEU A O 1
ATOM 724 N N . PHE A 1 91 ? -2.104 38.656 -0.796 1 95.56 91 PHE A N 1
ATOM 725 C CA . PHE A 1 91 ? -3.23 39.312 -0.124 1 95.56 91 PHE A CA 1
ATOM 726 C C . PHE A 1 91 ? -3.301 40.781 -0.476 1 95.56 91 PHE A C 1
ATOM 728 O O . PHE A 1 91 ? -4.391 41.344 -0.636 1 95.56 91 PHE A O 1
ATOM 735 N N . THR A 1 92 ? -2.184 41.438 -0.643 1 94.88 92 THR A N 1
ATOM 736 C CA . THR A 1 92 ? -2.146 42.875 -0.931 1 94.88 92 THR A CA 1
ATOM 737 C C . THR A 1 92 ? -2.863 43.156 -2.242 1 94.88 92 THR A C 1
ATOM 739 O O . THR A 1 92 ? -3.455 44.25 -2.396 1 94.88 92 THR A O 1
ATOM 742 N N . LYS A 1 93 ? -2.871 42.156 -3.062 1 94.38 93 LYS A N 1
ATOM 743 C CA . LYS A 1 93 ? -3.51 42.344 -4.363 1 94.38 93 LYS A CA 1
ATOM 744 C C . LYS A 1 93 ? -5.012 42.094 -4.277 1 94.38 93 LYS A C 1
ATOM 746 O O . LYS A 1 93 ? -5.766 42.469 -5.176 1 94.38 93 LYS A O 1
ATOM 751 N N . PHE A 1 94 ? -5.441 41.438 -3.205 1 95.56 94 PHE A N 1
ATOM 752 C CA . PHE A 1 94 ? -6.828 41 -3.139 1 95.56 94 PHE A CA 1
ATOM 753 C C . PHE A 1 94 ? -7.48 41.469 -1.839 1 95.56 94 PHE A C 1
ATOM 755 O O . PHE A 1 94 ? -8.555 40.969 -1.471 1 95.56 94 PHE A O 1
ATOM 762 N N . SER A 1 95 ? -6.977 42.406 -1.176 1 91.25 95 SER A N 1
ATOM 763 C CA . SER A 1 95 ? -7.336 42.75 0.192 1 91.25 95 SER A CA 1
ATOM 764 C C . SER A 1 95 ? -8.766 43.281 0.27 1 91.25 95 SER A C 1
ATOM 766 O O . SER A 1 95 ? -9.406 43.219 1.324 1 91.25 95 SER A O 1
ATOM 768 N N . ASN A 1 96 ? -9.336 43.75 -0.774 1 93.06 96 ASN A N 1
ATOM 769 C CA . ASN A 1 96 ? -10.703 44.25 -0.779 1 93.06 96 ASN A CA 1
ATOM 770 C C . ASN A 1 96 ? -11.703 43.188 -1.165 1 93.06 96 ASN A C 1
ATOM 772 O O . ASN A 1 96 ? -12.914 43.406 -1.134 1 93.06 96 ASN A O 1
ATOM 776 N N . ARG A 1 97 ? -11.211 42 -1.431 1 95.06 97 ARG A N 1
ATOM 777 C CA . ARG A 1 97 ? -12.102 41 -1.977 1 95.06 97 ARG A CA 1
ATOM 778 C C . ARG A 1 97 ? -12.125 39.75 -1.088 1 95.06 97 ARG A C 1
ATOM 780 O O . ARG A 1 97 ? -13.008 38.906 -1.222 1 95.06 97 ARG A O 1
ATOM 787 N N . ILE A 1 98 ? -11.188 39.625 -0.186 1 94.69 98 ILE A N 1
ATOM 788 C CA . ILE A 1 98 ? -11.078 38.406 0.645 1 94.69 98 ILE A CA 1
ATOM 789 C C . ILE A 1 98 ? -10.398 38.781 1.967 1 94.69 98 ILE A C 1
ATOM 791 O O . ILE A 1 98 ? -9.594 39.688 2.029 1 94.69 98 ILE A O 1
ATOM 795 N N . THR A 1 99 ? -10.781 38.094 2.947 1 92.56 99 THR A N 1
ATOM 796 C CA . THR A 1 99 ? -10.062 38.25 4.203 1 92.56 99 THR A CA 1
ATOM 797 C C . THR A 1 99 ? -8.773 37.438 4.191 1 92.56 99 THR A C 1
ATOM 799 O O . THR A 1 99 ? -8.633 36.5 3.391 1 92.56 99 THR A O 1
ATOM 802 N N . ARG A 1 100 ? -7.801 37.781 5.039 1 93.75 100 ARG A N 1
ATOM 803 C CA . ARG A 1 100 ? -6.57 37.031 5.18 1 93.75 100 ARG A CA 1
ATOM 804 C C . ARG A 1 100 ? -6.871 35.594 5.645 1 93.75 100 ARG A C 1
ATOM 806 O O . ARG A 1 100 ? -6.258 34.656 5.164 1 93.75 100 ARG A O 1
ATOM 813 N N . ALA A 1 101 ? -7.793 35.5 6.605 1 92.38 101 ALA A N 1
ATOM 814 C CA . ALA A 1 101 ? -8.203 34.219 7.133 1 92.38 101 ALA A CA 1
ATOM 815 C C . ALA A 1 101 ? -8.734 33.312 6.02 1 92.38 101 ALA A C 1
ATOM 817 O O . ALA A 1 101 ? -8.352 32.156 5.918 1 92.38 101 ALA A O 1
ATOM 818 N N . ASP A 1 102 ? -9.555 33.844 5.191 1 94.5 102 ASP A N 1
ATOM 819 C CA . ASP A 1 102 ? -10.086 33.062 4.062 1 94.5 102 ASP A CA 1
ATOM 820 C C . ASP A 1 102 ? -8.977 32.719 3.066 1 94.5 102 ASP A C 1
ATOM 822 O O . ASP A 1 102 ? -9 31.656 2.461 1 94.5 102 ASP A O 1
ATOM 826 N N . LEU A 1 103 ? -8.055 33.625 2.889 1 96.62 103 LEU A N 1
ATOM 827 C CA . LEU A 1 103 ? -6.973 33.375 1.95 1 96.62 103 LEU A CA 1
ATOM 828 C C . LEU A 1 103 ? -6.105 32.219 2.438 1 96.62 103 LEU A C 1
ATOM 830 O O . LEU A 1 103 ? -5.758 31.312 1.658 1 96.62 103 LEU A O 1
ATOM 834 N N . TYR A 1 104 ? -5.719 32.219 3.754 1 95.94 104 TYR A N 1
ATOM 835 C CA . TYR A 1 104 ? -4.926 31.125 4.309 1 95.94 104 TYR A CA 1
ATOM 836 C C . TYR A 1 104 ? -5.645 29.781 4.148 1 95.94 104 TYR A C 1
ATOM 838 O O . TYR A 1 104 ? -5.051 28.797 3.699 1 95.94 104 TYR A O 1
ATOM 846 N N . ALA A 1 105 ? -6.898 29.781 4.449 1 95.62 105 ALA A N 1
ATOM 847 C CA . ALA A 1 105 ? -7.699 28.562 4.348 1 95.62 105 ALA A CA 1
ATOM 848 C C . ALA A 1 105 ? -7.816 28.109 2.896 1 95.62 105 ALA A C 1
ATOM 850 O O . ALA A 1 105 ? -7.676 26.922 2.6 1 95.62 105 ALA A O 1
ATOM 851 N N . PHE A 1 106 ? -8.047 29.016 2.033 1 97 106 PHE A N 1
ATOM 852 C CA . PHE A 1 106 ? -8.227 28.688 0.625 1 97 106 PHE A CA 1
ATOM 853 C C . PHE A 1 106 ? -6.93 28.156 0.026 1 97 106 PHE A C 1
ATOM 855 O O . PHE A 1 106 ? -6.941 27.203 -0.755 1 97 106 PHE A O 1
ATOM 862 N N . ALA A 1 107 ? -5.84 28.812 0.374 1 98.25 107 ALA A N 1
ATOM 863 C CA . ALA A 1 107 ? -4.539 28.344 -0.11 1 98.25 107 ALA A CA 1
ATOM 864 C C . ALA A 1 107 ? -4.285 26.891 0.291 1 98.25 107 ALA A C 1
ATOM 866 O O . ALA A 1 107 ? -3.729 26.125 -0.488 1 98.25 107 ALA A O 1
ATOM 867 N N . ALA A 1 108 ? -4.676 26.562 1.454 1 97.69 108 ALA A N 1
ATOM 868 C CA . ALA A 1 108 ? -4.504 25.188 1.934 1 97.69 108 ALA A CA 1
ATOM 869 C C . ALA A 1 108 ? -5.355 24.219 1.126 1 97.69 108 ALA A C 1
ATOM 871 O O . ALA A 1 108 ? -4.91 23.109 0.804 1 97.69 108 ALA A O 1
ATOM 872 N N . ILE A 1 109 ? -6.562 24.609 0.792 1 96.19 109 ILE A N 1
ATOM 873 C CA . ILE A 1 109 ? -7.449 23.75 0.01 1 96.19 109 ILE A CA 1
ATOM 874 C C . ILE A 1 109 ? -6.879 23.562 -1.394 1 96.19 109 ILE A C 1
ATOM 876 O O . ILE A 1 109 ? -6.879 22.453 -1.925 1 96.19 109 ILE A O 1
ATOM 880 N N . VAL A 1 110 ? -6.41 24.594 -1.968 1 96 110 VAL A N 1
ATOM 881 C CA . VAL A 1 110 ? -5.816 24.531 -3.299 1 96 110 VAL A CA 1
ATOM 882 C C . VAL A 1 110 ? -4.586 23.625 -3.266 1 96 110 VAL A C 1
ATOM 884 O O . VAL A 1 110 ? -4.406 22.781 -4.148 1 96 110 VAL A O 1
ATOM 887 N N . ALA A 1 111 ? -3.807 23.797 -2.254 1 96.81 111 ALA A N 1
ATOM 888 C CA . ALA A 1 111 ? -2.604 22.984 -2.113 1 96.81 111 ALA A CA 1
ATOM 889 C C . ALA A 1 111 ? -2.955 21.5 -1.932 1 96.81 111 ALA A C 1
ATOM 891 O O . ALA A 1 111 ? -2.361 20.641 -2.572 1 96.81 111 ALA A O 1
ATOM 892 N N . ALA A 1 112 ? -3.898 21.234 -1.068 1 95.38 112 ALA A N 1
ATOM 893 C CA . ALA A 1 112 ? -4.332 19.859 -0.843 1 95.38 112 ALA A CA 1
ATOM 894 C C . ALA A 1 112 ? -4.906 19.25 -2.119 1 95.38 112 ALA A C 1
ATOM 896 O O . ALA A 1 112 ? -4.637 18.094 -2.434 1 95.38 112 ALA A O 1
ATOM 897 N N . ASN A 1 113 ? -5.641 20.047 -2.82 1 93.06 113 ASN A N 1
ATOM 898 C CA . ASN A 1 113 ? -6.184 19.594 -4.094 1 93.06 113 ASN A CA 1
ATOM 899 C C . ASN A 1 113 ? -5.074 19.312 -5.105 1 93.06 113 ASN A C 1
ATOM 901 O O . ASN A 1 113 ? -5.117 18.312 -5.82 1 93.06 113 ASN A O 1
ATOM 905 N N . TYR A 1 114 ? -4.16 20.188 -5.164 1 91.62 114 TYR A N 1
ATOM 906 C CA . TYR A 1 114 ? -3.004 20.031 -6.039 1 91.62 114 TYR A CA 1
ATOM 907 C C . TYR A 1 114 ? -2.252 18.734 -5.727 1 91.62 114 TYR A C 1
ATOM 909 O O . TYR A 1 114 ? -1.859 18 -6.637 1 91.62 114 TYR A O 1
ATOM 917 N N . ALA A 1 115 ? -2.127 18.422 -4.492 1 92.56 115 ALA A N 1
ATOM 918 C CA . ALA A 1 115 ? -1.389 17.25 -4.023 1 92.56 115 ALA A CA 1
ATOM 919 C C . ALA A 1 115 ? -2.182 15.977 -4.266 1 92.56 115 ALA A C 1
ATOM 921 O O . ALA A 1 115 ? -1.606 14.891 -4.355 1 92.56 115 ALA A O 1
ATOM 922 N N . SER A 1 116 ? -3.473 16.031 -4.324 1 86.44 116 SER A N 1
ATOM 923 C CA . SER A 1 116 ? -4.332 14.859 -4.484 1 86.44 116 SER A CA 1
ATOM 924 C C . SER A 1 116 ? -4.441 14.445 -5.949 1 86.44 116 SER A C 1
ATOM 926 O O . SER A 1 116 ? -4.793 13.305 -6.254 1 86.44 116 SER A O 1
ATOM 928 N N . THR A 1 117 ? -4.219 15.297 -6.812 1 67.69 117 THR A N 1
ATOM 929 C CA . THR A 1 117 ? -4.438 15.039 -8.234 1 67.69 117 THR A CA 1
ATOM 930 C C . THR A 1 117 ? -3.123 14.703 -8.93 1 67.69 117 THR A C 1
ATOM 932 O O . THR A 1 117 ? -3.109 14.398 -10.125 1 67.69 117 THR A O 1
ATOM 935 N N . SER A 1 118 ? -2.16 14.695 -8.219 1 57.25 118 SER A N 1
ATOM 936 C CA . SER A 1 118 ? -0.85 14.438 -8.812 1 57.25 118 SER A CA 1
ATOM 937 C C . SER A 1 118 ? -0.403 13 -8.57 1 57.25 118 SER A C 1
ATOM 939 O O . SER A 1 118 ? 0.636 12.578 -9.07 1 57.25 118 SER A O 1
ATOM 941 N N . GLY A 1 119 ? -1.221 12.289 -7.883 1 56.41 119 GLY A N 1
ATOM 942 C CA . GLY A 1 119 ? -0.826 10.922 -7.598 1 56.41 119 GLY A CA 1
ATOM 943 C C . GLY A 1 119 ? -1.48 9.906 -8.516 1 56.41 119 GLY A C 1
ATOM 944 O O . GLY A 1 119 ? -2.264 10.273 -9.391 1 56.41 119 GLY A O 1
ATOM 945 N N . PRO A 1 120 ? -0.972 8.695 -8.43 1 51.81 120 PRO A N 1
ATOM 946 C CA . PRO A 1 120 ? -1.487 7.648 -9.32 1 51.81 120 PRO A CA 1
ATOM 947 C C . PRO A 1 120 ? -3.01 7.539 -9.281 1 51.81 120 PRO A C 1
ATOM 949 O O . PRO A 1 120 ? -3.631 7.156 -10.273 1 51.81 120 PRO A O 1
ATOM 952 N N . ASP A 1 121 ? -3.611 7.875 -8.094 1 52.31 121 ASP A N 1
ATOM 953 C CA . ASP A 1 121 ? -5.062 7.766 -7.977 1 52.31 121 ASP A CA 1
ATOM 954 C C . ASP A 1 121 ? -5.719 9.148 -7.949 1 52.31 121 ASP A C 1
ATOM 956 O O . ASP A 1 121 ? -6.574 9.414 -7.105 1 52.31 121 ASP A O 1
ATOM 960 N N . ALA A 1 122 ? -5.465 9.969 -9 1 55.16 122 ALA A N 1
ATOM 961 C CA . ALA A 1 122 ? -5.891 11.359 -9.109 1 55.16 122 ALA A CA 1
ATOM 962 C C . ALA A 1 122 ? -7.414 11.469 -9.133 1 55.16 122 ALA A C 1
ATOM 964 O O . ALA A 1 122 ? -8.008 11.656 -10.203 1 55.16 122 ALA A O 1
ATOM 965 N N . VAL A 1 123 ? -8.07 10.828 -8.141 1 56.75 123 VAL A N 1
ATOM 966 C CA . VAL A 1 123 ? -9.516 10.805 -8.32 1 56.75 123 VAL A CA 1
ATOM 967 C C . VAL A 1 123 ? -10.172 11.781 -7.352 1 56.75 123 VAL A C 1
ATOM 969 O O . VAL A 1 123 ? -11.352 12.117 -7.5 1 56.75 123 VAL A O 1
ATOM 972 N N . PHE A 1 124 ? -9.375 12.484 -6.547 1 64.62 124 PHE A N 1
ATOM 973 C CA . PHE A 1 124 ? -10.141 13.195 -5.535 1 64.62 124 PHE A CA 1
ATOM 974 C C . PHE A 1 124 ? -9.984 14.703 -5.699 1 64.62 124 PHE A C 1
ATOM 976 O O . PHE A 1 124 ? -8.859 15.219 -5.688 1 64.62 124 PHE A O 1
ATOM 983 N N . LYS A 1 125 ? -11.102 15.344 -5.988 1 76.62 125 LYS A N 1
ATOM 984 C CA . LYS A 1 125 ? -11.109 16.797 -6.113 1 76.62 125 LYS A CA 1
ATOM 985 C C . LYS A 1 125 ? -11.719 17.453 -4.879 1 76.62 125 LYS A C 1
ATOM 987 O O . LYS A 1 125 ? -12.742 16.984 -4.363 1 76.62 125 LYS A O 1
ATOM 992 N N . MET A 1 126 ? -10.93 18.344 -4.352 1 84.31 126 MET A N 1
ATOM 993 C CA . MET A 1 126 ? -11.406 19.188 -3.258 1 84.31 126 MET A CA 1
ATOM 994 C C . MET A 1 126 ? -11.867 20.547 -3.781 1 84.31 126 MET A C 1
ATOM 996 O O . MET A 1 126 ? -11.07 21.484 -3.9 1 84.31 126 MET A O 1
ATOM 1000 N N . ASN A 1 127 ? -13.195 20.641 -4.098 1 79.69 127 ASN A N 1
ATOM 1001 C CA . ASN A 1 127 ? -13.688 21.812 -4.812 1 79.69 127 ASN A CA 1
ATOM 1002 C C . ASN A 1 127 ? -14.656 22.625 -3.965 1 79.69 127 ASN A C 1
ATOM 1004 O O . ASN A 1 127 ? -15.258 23.578 -4.449 1 79.69 127 ASN A O 1
ATOM 1008 N N . ARG A 1 128 ? -14.758 22.297 -2.777 1 87.88 128 ARG A N 1
ATOM 1009 C CA . ARG A 1 128 ? -15.68 23.047 -1.92 1 87.88 128 ARG A CA 1
ATOM 1010 C C . ARG A 1 128 ? -14.922 24 -1.007 1 87.88 128 ARG A C 1
ATOM 1012 O O . ARG A 1 128 ? -13.891 23.641 -0.434 1 87.88 128 ARG A O 1
ATOM 1019 N N . PHE A 1 129 ? -15.375 25.281 -1.015 1 93.69 129 PHE A N 1
ATOM 1020 C CA . PHE A 1 129 ? -14.797 26.25 -0.082 1 93.69 129 PHE A CA 1
ATOM 1021 C C . PHE A 1 129 ? -15.859 27.234 0.389 1 93.69 129 PHE A C 1
ATOM 1023 O O . PHE A 1 129 ? -16.578 27.812 -0.425 1 93.69 129 PHE A O 1
ATOM 1030 N N . LYS A 1 130 ? -15.922 27.391 1.659 1 93.06 130 LYS A N 1
ATOM 1031 C CA . LYS A 1 130 ? -16.797 28.406 2.254 1 93.06 130 LYS A CA 1
ATOM 1032 C C . LYS A 1 130 ? -16.016 29.656 2.652 1 93.06 130 LYS A C 1
ATOM 1034 O O . LYS A 1 130 ? -14.859 29.562 3.07 1 93.06 130 LYS A O 1
ATOM 1039 N N . VAL A 1 131 ? -16.734 30.797 2.443 1 92.88 131 VAL A N 1
ATOM 1040 C CA . VAL A 1 131 ? -16.109 32.062 2.764 1 92.88 131 VAL A CA 1
ATOM 1041 C C . VAL A 1 131 ? -16.812 32.688 3.967 1 92.88 131 VAL A C 1
ATOM 1043 O O . VAL A 1 131 ? -17.938 32.312 4.316 1 92.88 131 VAL A O 1
ATOM 1046 N N . GLY A 1 132 ? -16.078 33.656 4.586 1 90.5 132 GLY A N 1
ATOM 1047 C CA . GLY A 1 132 ? -16.688 34.406 5.668 1 90.5 132 GLY A CA 1
ATOM 1048 C C . GLY A 1 132 ? -15.891 34.344 6.957 1 90.5 132 GLY A C 1
ATOM 1049 O O . GLY A 1 132 ? -16.375 34.781 8.008 1 90.5 132 GLY A O 1
ATOM 1050 N N . ARG A 1 133 ? -14.719 33.812 6.945 1 91.19 133 ARG A N 1
ATOM 1051 C CA . ARG A 1 133 ? -13.844 33.844 8.117 1 91.19 133 ARG A CA 1
ATOM 1052 C C . ARG A 1 133 ? -13.445 35.281 8.469 1 91.19 133 ARG A C 1
ATOM 1054 O O . ARG A 1 133 ? -13.234 36.125 7.578 1 91.19 133 ARG A O 1
ATOM 1061 N N . ARG A 1 134 ? -13.273 35.5 9.688 1 87 134 ARG A N 1
ATOM 1062 C CA . ARG A 1 134 ? -12.906 36.812 10.156 1 87 134 ARG A CA 1
ATOM 1063 C C . ARG A 1 134 ? -11.453 36.875 10.609 1 87 134 ARG A C 1
ATOM 1065 O O . ARG A 1 134 ? -10.977 35.938 11.266 1 87 134 ARG A O 1
ATOM 1072 N N . ASP A 1 135 ? -10.828 37.906 10.141 1 87.62 135 ASP A N 1
ATOM 1073 C CA . ASP A 1 135 ? -9.453 38.125 10.57 1 87.62 135 ASP A CA 1
ATOM 1074 C C . ASP A 1 135 ? -9.383 38.438 12.062 1 87.62 135 ASP A C 1
ATOM 1076 O O . ASP A 1 135 ? -10.234 39.156 12.578 1 87.62 135 ASP A O 1
ATOM 1080 N N . CYS A 1 136 ? -8.383 37.906 12.695 1 83.31 136 CYS A N 1
ATOM 1081 C CA . CYS A 1 136 ? -8.133 38.375 14.062 1 83.31 136 CYS A CA 1
ATOM 1082 C C . CYS A 1 136 ? -7.723 39.844 14.094 1 83.31 136 CYS A C 1
ATOM 1084 O O . CYS A 1 136 ? -7.406 40.406 13.055 1 83.31 136 CYS A O 1
ATOM 1086 N N . SER A 1 137 ? -7.809 40.406 15.289 1 77.88 137 SER A N 1
ATOM 1087 C CA . SER A 1 137 ? -7.547 41.812 15.43 1 77.88 137 SER A CA 1
ATOM 1088 C C . SER A 1 137 ? -6.102 42.156 15.07 1 77.88 137 SER A C 1
ATOM 1090 O O . SER A 1 137 ? -5.809 43.25 14.625 1 77.88 137 SER A O 1
ATOM 1092 N N . ARG A 1 138 ? -5.242 41.219 15.227 1 70.5 138 ARG A N 1
ATOM 1093 C CA . ARG A 1 138 ? -3.83 41.438 14.922 1 70.5 138 ARG A CA 1
ATOM 1094 C C . ARG A 1 138 ? -3.424 40.688 13.656 1 70.5 138 ARG A C 1
ATOM 1096 O O . ARG A 1 138 ? -2.268 40.281 13.508 1 70.5 138 ARG A O 1
ATOM 1103 N N . SER A 1 139 ? -4.434 40.5 12.844 1 63.91 139 SER A N 1
ATOM 1104 C CA . SER A 1 139 ? -4.176 39.75 11.609 1 63.91 139 SER A CA 1
ATOM 1105 C C . SER A 1 139 ? -3.059 40.406 10.805 1 63.91 139 SER A C 1
ATOM 1107 O O . SER A 1 139 ? -3.016 41.625 10.664 1 63.91 139 SER A O 1
ATOM 1109 N N . GLY A 1 140 ? -2.232 39.625 10.391 1 57.16 140 GLY A N 1
ATOM 1110 C CA . GLY A 1 140 ? -1.038 40.094 9.703 1 57.16 140 GLY A CA 1
ATOM 1111 C C . GLY A 1 140 ? 0.123 40.344 10.641 1 57.16 140 GLY A C 1
ATOM 1112 O O . GLY A 1 140 ? 1.262 40.5 10.203 1 57.16 140 GLY A O 1
ATOM 1113 N N . GLN A 1 141 ? -0.405 40.438 11.969 1 60.28 141 GLN A N 1
ATOM 1114 C CA . GLN A 1 141 ? 0.622 40.625 12.984 1 60.28 141 GLN A CA 1
ATOM 1115 C C . GLN A 1 141 ? 0.815 39.344 13.805 1 60.28 141 GLN A C 1
ATOM 1117 O O . GLN A 1 141 ? 0.078 38.375 13.633 1 60.28 141 GLN A O 1
ATOM 1122 N N . GLU A 1 142 ? 1.923 39.281 14.617 1 57.53 142 GLU A N 1
ATOM 1123 C CA . GLU A 1 142 ? 2.301 38.156 15.461 1 57.53 142 GLU A CA 1
ATOM 1124 C C . GLU A 1 142 ? 1.223 37.844 16.5 1 57.53 142 GLU A C 1
ATOM 1126 O O . GLU A 1 142 ? 0.675 38.75 17.109 1 57.53 142 GLU A O 1
ATOM 1131 N N . ASP A 1 143 ? 0.481 36.75 16.281 1 57.28 143 ASP A N 1
ATOM 1132 C CA . ASP A 1 143 ? -0.503 36.312 17.281 1 57.28 143 ASP A CA 1
ATOM 1133 C C . ASP A 1 143 ? 0.177 35.844 18.562 1 57.28 143 ASP A C 1
ATOM 1135 O O . ASP A 1 143 ? 1.297 35.312 18.516 1 57.28 143 ASP A O 1
ATOM 1139 N N . ASP A 1 144 ? -0.137 36.406 19.812 1 52.81 144 ASP A N 1
ATOM 1140 C CA . ASP A 1 144 ? 0.407 35.969 21.094 1 52.81 144 ASP A CA 1
ATOM 1141 C C . ASP A 1 144 ? -0.359 34.781 21.656 1 52.81 144 ASP A C 1
ATOM 1143 O O . ASP A 1 144 ? -0.315 34.5 22.859 1 52.81 144 ASP A O 1
ATOM 1147 N N . ASN A 1 145 ? -1.103 34.125 20.766 1 51.41 145 ASN A N 1
ATOM 1148 C CA . ASN A 1 145 ? -1.922 33.094 21.391 1 51.41 145 ASN A CA 1
ATOM 1149 C C . ASN A 1 145 ? -1.091 31.859 21.75 1 51.41 145 ASN A C 1
ATOM 1151 O O . ASN A 1 145 ? -0.268 31.406 20.953 1 51.41 145 ASN A O 1
ATOM 1155 N N . ALA A 1 146 ? -0.916 31.641 23.094 1 52.88 146 ALA A N 1
ATOM 1156 C CA . ALA A 1 146 ? -0.226 30.469 23.641 1 52.88 146 ALA A CA 1
ATOM 1157 C C . ALA A 1 146 ? -0.851 29.172 23.141 1 52.88 146 ALA A C 1
ATOM 1159 O O . ALA A 1 146 ? -1.679 28.562 23.828 1 52.88 146 ALA A O 1
ATOM 1160 N N . GLU A 1 147 ? -0.846 28.953 21.781 1 57.28 147 GLU A N 1
ATOM 1161 C CA . GLU A 1 147 ? -1.442 27.734 21.266 1 57.28 147 GLU A CA 1
ATOM 1162 C C . GLU A 1 147 ? -0.559 26.516 21.547 1 57.28 147 GLU A C 1
ATOM 1164 O O . GLU A 1 147 ? 0.667 26.641 21.609 1 57.28 147 GLU A O 1
ATOM 1169 N N . THR A 1 148 ? -1.342 25.453 22.094 1 63.44 148 THR A N 1
ATOM 1170 C CA . THR A 1 148 ? -0.644 24.188 22.297 1 63.44 148 THR A CA 1
ATOM 1171 C C . THR A 1 148 ? -0.856 23.25 21.109 1 63.44 148 THR A C 1
ATOM 1173 O O . THR A 1 148 ? -1.962 23.172 20.578 1 63.44 148 THR A O 1
ATOM 1176 N N . PHE A 1 149 ? 0.178 22.875 20.5 1 72.56 149 PHE A N 1
ATOM 1177 C CA . PHE A 1 149 ? 0.184 21.859 19.438 1 72.56 149 PHE A CA 1
ATOM 1178 C C . PHE A 1 149 ? 0.47 20.484 20.016 1 72.56 149 PHE A C 1
ATOM 1180 O O . PHE A 1 149 ? 0.867 20.359 21.172 1 72.56 149 PHE A O 1
ATOM 1187 N N . PRO A 1 150 ? -0.01 19.406 19.188 1 63.72 150 PRO A N 1
ATOM 1188 C CA . PRO A 1 150 ? 0.365 18.094 19.719 1 63.72 150 PRO A CA 1
ATOM 1189 C C . PRO A 1 150 ? 1.824 18.031 20.172 1 63.72 150 PRO A C 1
ATOM 1191 O O . PRO A 1 150 ? 2.717 18.469 19.438 1 63.72 150 PRO A O 1
ATOM 1194 N N . GLY A 1 151 ? 1.879 17.703 21.438 1 62.31 151 GLY A N 1
ATOM 1195 C CA . GLY A 1 151 ? 3.219 17.688 22 1 62.31 151 GLY A CA 1
ATOM 1196 C C . GLY A 1 151 ? 4.105 16.609 21.391 1 62.31 151 GLY A C 1
ATOM 1197 O O . GLY A 1 151 ? 3.613 15.672 20.781 1 62.31 151 GLY A O 1
ATOM 1198 N N . PRO A 1 152 ? 5.328 16.859 21.453 1 63.66 152 PRO A N 1
ATOM 1199 C CA . PRO A 1 152 ? 6.332 15.93 20.938 1 63.66 152 PRO A CA 1
ATOM 1200 C C . PRO A 1 152 ? 6.285 14.57 21.641 1 63.66 152 PRO A C 1
ATOM 1202 O O . PRO A 1 152 ? 6.879 13.609 21.156 1 63.66 152 PRO A O 1
ATOM 1205 N N . ASN A 1 153 ? 5.332 14.562 22.578 1 75.12 153 ASN A N 1
ATOM 1206 C CA . ASN A 1 153 ? 5.461 13.336 23.359 1 75.12 153 ASN A CA 1
ATOM 1207 C C . ASN A 1 153 ? 4.168 12.531 23.359 1 75.12 153 ASN A C 1
ATOM 1209 O O . ASN A 1 153 ? 3.771 11.984 24.406 1 75.12 153 ASN A O 1
ATOM 1213 N N . MET A 1 154 ? 3.537 12.531 22.281 1 85.31 154 MET A N 1
ATOM 1214 C CA . MET A 1 154 ? 2.391 11.633 22.172 1 85.31 154 MET A CA 1
ATOM 1215 C C . MET A 1 154 ? 2.842 10.18 22.109 1 85.31 154 MET A C 1
ATOM 1217 O O . MET A 1 154 ? 3.637 9.805 21.25 1 85.31 154 MET A O 1
ATOM 1221 N N . GLN A 1 155 ? 2.211 9.367 23.062 1 87.56 155 GLN A N 1
ATOM 1222 C CA . GLN A 1 155 ? 2.783 8.039 23.281 1 87.56 155 GLN A CA 1
ATOM 1223 C C . GLN A 1 155 ? 1.882 6.953 22.703 1 87.56 155 GLN A C 1
ATOM 1225 O O . GLN A 1 155 ? 2.279 5.789 22.641 1 87.56 155 GLN A O 1
ATOM 1230 N N . ASN A 1 156 ? 0.679 7.324 22.391 1 89.31 156 ASN A N 1
ATOM 1231 C CA . ASN A 1 156 ? -0.29 6.398 21.828 1 89.31 156 ASN A CA 1
ATOM 1232 C C . ASN A 1 156 ? -1.404 7.133 21.078 1 89.31 156 ASN A C 1
ATOM 1234 O O . ASN A 1 156 ? -1.485 8.359 21.141 1 89.31 156 ASN A O 1
ATOM 1238 N N . VAL A 1 157 ? -2.258 6.352 20.469 1 92.69 157 VAL A N 1
ATOM 1239 C CA . VAL A 1 157 ? -3.254 6.945 19.578 1 92.69 157 VAL A CA 1
ATOM 1240 C C . VAL A 1 157 ? -4.328 7.645 20.406 1 92.69 157 VAL A C 1
ATOM 1242 O O . VAL A 1 157 ? -4.914 8.641 19.969 1 92.69 157 VAL A O 1
ATOM 1245 N N . HIS A 1 158 ? -4.559 7.184 21.625 1 91.88 158 HIS A N 1
ATOM 1246 C CA . HIS A 1 158 ? -5.582 7.785 22.469 1 91.88 158 HIS A CA 1
ATOM 1247 C C . HIS A 1 158 ? -5.211 9.219 22.844 1 91.88 158 HIS A C 1
ATOM 1249 O O . HIS A 1 158 ? -6.078 10.094 22.875 1 91.88 158 HIS A O 1
ATOM 1255 N N . GLU A 1 159 ? -3.98 9.406 23.078 1 91.88 159 GLU A N 1
ATOM 1256 C CA . GLU A 1 159 ? -3.525 10.766 23.375 1 91.88 159 GLU A CA 1
ATOM 1257 C C . GLU A 1 159 ? -3.707 11.688 22.172 1 91.88 159 GLU A C 1
ATOM 1259 O O . GLU A 1 159 ? -4.086 12.852 22.328 1 91.88 159 GLU A O 1
ATOM 1264 N N . LEU A 1 160 ? -3.459 11.203 21.062 1 93.19 160 LEU A N 1
ATOM 1265 C CA . LEU A 1 160 ? -3.662 11.977 19.844 1 93.19 160 LEU A CA 1
ATOM 1266 C C . LEU A 1 160 ? -5.137 12.32 19.656 1 93.19 160 LEU A C 1
ATOM 1268 O O . LEU A 1 160 ? -5.484 13.469 19.375 1 93.19 160 LEU A O 1
ATOM 1272 N N . VAL A 1 161 ? -5.953 11.32 19.828 1 94.31 161 VAL A N 1
ATOM 1273 C CA . VAL A 1 161 ? -7.391 11.508 19.656 1 94.31 161 VAL A CA 1
ATOM 1274 C C . VAL A 1 161 ? -7.906 12.523 20.672 1 94.31 161 VAL A C 1
ATOM 1276 O O . VAL A 1 161 ? -8.727 13.383 20.344 1 94.31 161 VAL A O 1
ATOM 1279 N N . ASN A 1 162 ? -7.418 12.422 21.859 1 93 162 ASN A N 1
ATOM 1280 C CA . ASN A 1 162 ? -7.828 13.383 22.875 1 93 162 ASN A CA 1
ATOM 1281 C C . ASN A 1 162 ? -7.5 14.812 22.469 1 93 162 ASN A C 1
ATOM 1283 O O . ASN A 1 162 ? -8.328 15.719 22.625 1 93 162 ASN A O 1
ATOM 1287 N N . PHE A 1 163 ? -6.367 15.047 21.969 1 91.25 163 PHE A N 1
ATOM 1288 C CA . PHE A 1 163 ? -5.98 16.375 21.5 1 91.25 163 PHE A CA 1
ATOM 1289 C C . PHE A 1 163 ? -6.902 16.844 20.391 1 91.25 163 PHE A C 1
ATOM 1291 O O . PHE A 1 163 ? -7.457 17.953 20.453 1 91.25 163 PHE A O 1
ATOM 1298 N N . PHE A 1 164 ? -7.113 16.047 19.391 1 92.94 164 PHE A N 1
ATOM 1299 C CA . PHE A 1 164 ? -7.863 16.469 18.219 1 92.94 164 PHE A CA 1
ATOM 1300 C C . PHE A 1 164 ? -9.352 16.562 18.531 1 92.94 164 PHE A C 1
ATOM 1302 O O . PHE A 1 164 ? -10.062 17.391 17.938 1 92.94 164 PHE A O 1
ATOM 1309 N N . ASN A 1 165 ? -9.742 15.711 19.406 1 93.19 165 ASN A N 1
ATOM 1310 C CA . ASN A 1 165 ? -11.125 15.828 19.859 1 93.19 165 ASN A CA 1
ATOM 1311 C C . ASN A 1 165 ? -11.375 17.156 20.578 1 93.19 165 ASN A C 1
ATOM 1313 O O . ASN A 1 165 ? -12.352 17.844 20.281 1 93.19 165 ASN A O 1
ATOM 1317 N N . LYS A 1 166 ? -10.5 17.484 21.422 1 88.88 166 LYS A N 1
ATOM 1318 C CA . LYS A 1 166 ? -10.625 18.734 22.172 1 88.88 166 LYS A CA 1
ATOM 1319 C C . LYS A 1 166 ? -10.508 19.938 21.234 1 88.88 166 LYS A C 1
ATOM 1321 O O . LYS A 1 166 ? -11.18 20.953 21.453 1 88.88 166 LYS A O 1
ATOM 1326 N N . THR A 1 167 ? -9.688 19.844 20.25 1 87.88 167 THR A N 1
ATOM 1327 C CA . THR A 1 167 ? -9.383 20.984 19.391 1 87.88 167 THR A CA 1
ATOM 1328 C C . THR A 1 167 ? -10.414 21.109 18.281 1 87.88 167 THR A C 1
ATOM 1330 O O . THR A 1 167 ? -10.867 22.219 17.969 1 87.88 167 THR A O 1
ATOM 1333 N N . PHE A 1 168 ? -10.789 19.969 17.688 1 90.44 168 PHE A N 1
ATOM 1334 C CA . PHE A 1 168 ? -11.602 20.031 16.469 1 90.44 168 PHE A CA 1
ATOM 1335 C C . PHE A 1 168 ? -12.82 19.141 16.594 1 90.44 168 PHE A C 1
ATOM 1337 O O . PHE A 1 168 ? -13.641 19.062 15.68 1 90.44 168 PHE A O 1
ATOM 1344 N N . GLY A 1 169 ? -13 18.406 17.672 1 91.81 169 GLY A N 1
ATOM 1345 C CA . GLY A 1 169 ? -14.117 17.484 17.828 1 91.81 169 GLY A CA 1
ATOM 1346 C C . GLY A 1 169 ? -13.969 16.234 16.984 1 91.81 169 GLY A C 1
ATOM 1347 O O . GLY A 1 169 ? -14.969 15.633 16.578 1 91.81 169 GLY A O 1
ATOM 1348 N N . LEU A 1 170 ? -12.703 15.875 16.781 1 94.56 170 LEU A N 1
ATOM 1349 C CA . LEU A 1 170 ? -12.477 14.742 15.883 1 94.56 170 LEU A CA 1
ATOM 1350 C C . LEU A 1 170 ? -12.531 13.422 16.641 1 94.56 170 LEU A C 1
ATOM 1352 O O . LEU A 1 170 ? -12.055 13.344 17.781 1 94.56 170 LEU A O 1
ATOM 1356 N N . ASN A 1 171 ? -13.125 12.422 15.992 1 96 171 ASN A N 1
ATOM 1357 C CA . ASN A 1 171 ? -13.062 11.062 16.516 1 96 171 ASN A CA 1
ATOM 1358 C C . ASN A 1 171 ? -11.805 10.336 16.047 1 96 171 ASN A C 1
ATOM 1360 O O . ASN A 1 171 ? -10.914 10.953 15.438 1 96 171 ASN A O 1
ATOM 1364 N N . LEU A 1 172 ? -11.688 9.062 16.391 1 94.56 172 LEU A N 1
ATOM 1365 C CA . LEU A 1 172 ? -10.5 8.266 16.094 1 94.56 172 LEU A CA 1
ATOM 1366 C C . LEU A 1 172 ? -10.227 8.219 14.602 1 94.56 172 LEU A C 1
ATOM 1368 O O . LEU A 1 172 ? -9.117 8.523 14.156 1 94.56 172 LEU A O 1
ATOM 1372 N N . ARG A 1 173 ? -11.25 7.84 13.789 1 93.88 173 ARG A N 1
ATOM 1373 C CA . ARG A 1 173 ? -11.094 7.703 12.344 1 93.88 173 ARG A CA 1
ATOM 1374 C C . ARG A 1 173 ? -10.703 9.031 11.711 1 93.88 173 ARG A C 1
ATOM 1376 O O . ARG A 1 173 ? -9.797 9.086 10.875 1 93.88 173 ARG A O 1
ATOM 1383 N N . GLU A 1 174 ? -11.328 10.047 12.172 1 95.94 174 GLU A N 1
ATOM 1384 C CA . GLU A 1 174 ? -11.031 11.383 11.656 1 95.94 174 GLU A CA 1
ATOM 1385 C C . GLU A 1 174 ? -9.609 11.805 12.023 1 95.94 174 GLU A C 1
ATOM 1387 O O . GLU A 1 174 ? -8.898 12.383 11.203 1 95.94 174 GLU A O 1
ATOM 1392 N N . THR A 1 175 ? -9.227 11.516 13.219 1 96.31 175 THR A N 1
ATOM 1393 C CA . THR A 1 175 ? -7.883 11.852 13.672 1 96.31 175 THR A CA 1
ATOM 1394 C C . THR A 1 175 ? -6.828 11.141 12.828 1 96.31 175 THR A C 1
ATOM 1396 O O . THR A 1 175 ? -5.906 11.781 12.312 1 96.31 175 THR A O 1
ATOM 1399 N N . VAL A 1 176 ? -6.996 9.867 12.664 1 96.69 176 VAL A N 1
ATOM 1400 C CA . VAL A 1 176 ? -6.035 9.086 11.898 1 96.69 176 VAL A CA 1
ATOM 1401 C C . VAL A 1 176 ? -6.016 9.562 10.453 1 96.69 176 VAL A C 1
ATOM 1403 O O . VAL A 1 176 ? -4.949 9.695 9.844 1 96.69 176 VAL A O 1
ATOM 1406 N N . ALA A 1 177 ? -7.172 9.867 9.906 1 96.31 177 ALA A N 1
ATOM 1407 C CA . ALA A 1 177 ? -7.258 10.344 8.523 1 96.31 177 ALA A CA 1
ATOM 1408 C C . ALA A 1 177 ? -6.523 11.672 8.352 1 96.31 177 ALA A C 1
ATOM 1410 O O . ALA A 1 177 ? -5.766 11.852 7.395 1 96.31 177 ALA A O 1
ATOM 1411 N N . LEU A 1 178 ? -6.699 12.578 9.281 1 96.94 178 LEU A N 1
ATOM 1412 C CA . LEU A 1 178 ? -6.105 13.906 9.172 1 96.94 178 LEU A CA 1
ATOM 1413 C C . LEU A 1 178 ? -4.582 13.828 9.258 1 96.94 178 LEU A C 1
ATOM 1415 O O . LEU A 1 178 ? -3.879 14.594 8.602 1 96.94 178 LEU A O 1
ATOM 1419 N N . MET A 1 179 ? -4.078 12.859 10.016 1 96.81 179 MET A N 1
ATOM 1420 C CA . MET A 1 179 ? -2.637 12.711 10.211 1 96.81 179 MET A CA 1
ATOM 1421 C C . MET A 1 179 ? -1.945 12.367 8.898 1 96.81 179 MET A C 1
ATOM 1423 O O . MET A 1 179 ? -0.741 12.578 8.75 1 96.81 179 MET A O 1
ATOM 1427 N N . GLY A 1 180 ? -2.715 11.922 7.945 1 96.44 180 GLY A N 1
ATOM 1428 C CA . GLY A 1 180 ? -2.148 11.609 6.645 1 96.44 180 GLY A CA 1
ATOM 1429 C C . GLY A 1 180 ? -1.625 12.836 5.914 1 96.44 180 GLY A C 1
ATOM 1430 O O . GLY A 1 180 ? -0.881 12.711 4.941 1 96.44 180 GLY A O 1
ATOM 1431 N N . ALA A 1 181 ? -1.978 14.023 6.441 1 96.38 181 ALA A N 1
ATOM 1432 C CA . ALA A 1 181 ? -1.387 15.242 5.887 1 96.38 181 ALA A CA 1
ATOM 1433 C C . ALA A 1 181 ? 0.137 15.18 5.941 1 96.38 181 ALA A C 1
ATOM 1435 O O . ALA A 1 181 ? 0.818 15.828 5.145 1 96.38 181 ALA A O 1
ATOM 1436 N N . HIS A 1 182 ? 0.658 14.32 6.816 1 95.19 182 HIS A N 1
ATOM 1437 C CA . HIS A 1 182 ? 2.1 14.18 6.984 1 95.19 182 HIS A CA 1
ATOM 1438 C C . HIS A 1 182 ? 2.715 13.398 5.828 1 95.19 182 HIS A C 1
ATOM 1440 O O . HIS A 1 182 ? 3.938 13.258 5.75 1 95.19 182 HIS A O 1
ATOM 1446 N N . SER A 1 183 ? 1.918 12.992 4.914 1 93.75 183 SER A N 1
ATOM 1447 C CA . SER A 1 183 ? 2.535 12.508 3.684 1 93.75 183 SER A CA 1
ATOM 1448 C C . SER A 1 183 ? 3.182 13.656 2.906 1 93.75 183 SER A C 1
ATOM 1450 O O . SER A 1 183 ? 4.027 13.422 2.039 1 93.75 183 SER A O 1
ATOM 1452 N N . LEU A 1 184 ? 2.834 14.906 3.244 1 94.88 184 LEU A N 1
ATOM 1453 C CA . LEU A 1 184 ? 3.338 16.078 2.547 1 94.88 184 LEU A CA 1
ATOM 1454 C C . LEU A 1 184 ? 4.539 16.672 3.277 1 94.88 184 LEU A C 1
ATOM 1456 O O . LEU A 1 184 ? 4.547 16.75 4.508 1 94.88 184 LEU A O 1
ATOM 1460 N N . GLY A 1 185 ? 5.52 16.984 2.455 1 92.62 185 GLY A N 1
ATOM 1461 C CA . GLY A 1 185 ? 6.574 17.859 2.947 1 92.62 185 GLY A CA 1
ATOM 1462 C C . GLY A 1 185 ? 7.727 17.109 3.584 1 92.62 185 GLY A C 1
ATOM 1463 O O . GLY A 1 185 ? 7.898 15.906 3.342 1 92.62 185 GLY A O 1
ATOM 1464 N N . ARG A 1 186 ? 8.57 17.906 4.227 1 92.12 186 ARG A N 1
ATOM 1465 C CA . ARG A 1 186 ? 9.766 17.453 4.93 1 92.12 186 ARG A CA 1
ATOM 1466 C C . ARG A 1 186 ? 10.07 18.359 6.125 1 92.12 186 ARG A C 1
ATOM 1468 O O . ARG A 1 186 ? 9.766 19.547 6.102 1 92.12 186 ARG A O 1
ATOM 1475 N N . LEU A 1 187 ? 10.602 17.672 7.094 1 91.44 187 LEU A N 1
ATOM 1476 C CA . LEU A 1 187 ? 11.055 18.453 8.242 1 91.44 187 LEU A CA 1
ATOM 1477 C C . LEU A 1 187 ? 12.5 18.906 8.055 1 91.44 187 LEU A C 1
ATOM 1479 O O . LEU A 1 187 ? 13.289 18.219 7.398 1 91.44 187 LEU A O 1
ATOM 1483 N N . ARG A 1 188 ? 12.742 20.047 8.57 1 89.75 188 ARG A N 1
ATOM 1484 C CA . ARG A 1 188 ? 14.07 20.641 8.5 1 89.75 188 ARG A CA 1
ATOM 1485 C C . ARG A 1 188 ? 14.617 20.938 9.898 1 89.75 188 ARG A C 1
ATOM 1487 O O . ARG A 1 188 ? 13.93 21.531 10.727 1 89.75 188 ARG A O 1
ATOM 1494 N N . THR A 1 189 ? 15.844 20.594 9.992 1 90.38 189 THR A N 1
ATOM 1495 C CA . THR A 1 189 ? 16.484 20.719 11.297 1 90.38 189 THR A CA 1
ATOM 1496 C C . THR A 1 189 ? 16.438 22.156 11.789 1 90.38 189 THR A C 1
ATOM 1498 O O . THR A 1 189 ? 16.188 22.406 12.969 1 90.38 189 THR A O 1
ATOM 1501 N N . LYS A 1 190 ? 16.578 23.109 10.969 1 88.88 190 LYS A N 1
ATOM 1502 C CA . LYS A 1 190 ? 16.609 24.516 11.352 1 88.88 190 LYS A CA 1
ATOM 1503 C C . LYS A 1 190 ? 15.266 24.984 11.883 1 88.88 190 LYS A C 1
ATOM 1505 O O . LYS A 1 190 ? 15.188 25.938 12.641 1 88.88 190 LYS A O 1
ATOM 1510 N N . ASN A 1 191 ? 14.211 24.312 11.516 1 88.38 191 ASN A N 1
ATOM 1511 C CA . ASN A 1 191 ? 12.875 24.703 11.93 1 88.38 191 ASN A CA 1
ATOM 1512 C C . ASN A 1 191 ? 12.383 23.875 13.117 1 88.38 191 ASN A C 1
ATOM 1514 O O . ASN A 1 191 ? 12.156 24.406 14.203 1 88.38 191 ASN A O 1
ATOM 1518 N N . SER A 1 192 ? 12.383 22.547 12.961 1 87.06 192 SER A N 1
ATOM 1519 C CA . SER A 1 192 ? 11.711 21.688 13.93 1 87.06 192 SER A CA 1
ATOM 1520 C C . SER A 1 192 ? 12.719 20.891 14.75 1 87.06 192 SER A C 1
ATOM 1522 O O . SER A 1 192 ? 12.367 20.328 15.781 1 87.06 192 SER A O 1
ATOM 1524 N N . GLY A 1 193 ? 13.914 20.859 14.312 1 88 193 GLY A N 1
ATOM 1525 C CA . GLY A 1 193 ? 14.898 20 14.953 1 88 193 GLY A CA 1
ATOM 1526 C C . GLY A 1 193 ? 14.922 18.594 14.391 1 88 193 GLY A C 1
ATOM 1527 O O . GLY A 1 193 ? 15.773 17.781 14.766 1 88 193 GLY A O 1
ATOM 1528 N N . PHE A 1 194 ? 13.984 18.266 13.594 1 91.38 194 PHE A N 1
ATOM 1529 C CA . PHE A 1 194 ? 13.938 17 12.875 1 91.38 194 PHE A CA 1
ATOM 1530 C C . PHE A 1 194 ? 14.43 17.156 11.445 1 91.38 194 PHE A C 1
ATOM 1532 O O . PHE A 1 194 ? 14.586 18.281 10.961 1 91.38 194 PHE A O 1
ATOM 1539 N N . GLU A 1 195 ? 14.75 15.984 10.781 1 91.94 195 GLU A N 1
ATOM 1540 C CA . GLU A 1 195 ? 15.242 16.062 9.406 1 91.94 195 GLU A CA 1
ATOM 1541 C C . GLU A 1 195 ? 14.75 14.898 8.57 1 91.94 195 GLU A C 1
ATOM 1543 O O . GLU A 1 195 ? 15.008 13.734 8.898 1 91.94 195 GLU A O 1
ATOM 1548 N N . GLY A 1 196 ? 14.062 15.242 7.457 1 90.75 196 GLY A N 1
ATOM 1549 C CA . GLY A 1 196 ? 13.672 14.203 6.512 1 90.75 196 GLY A CA 1
ATOM 1550 C C . GLY A 1 196 ? 12.211 14.281 6.113 1 90.75 196 GLY A C 1
ATOM 1551 O O . GLY A 1 196 ? 11.422 14.984 6.75 1 90.75 196 GLY A O 1
ATOM 1552 N N . PRO A 1 197 ? 11.859 13.586 5.039 1 89.69 197 PRO A N 1
ATOM 1553 C CA . PRO A 1 197 ? 10.461 13.5 4.621 1 89.69 197 PRO A CA 1
ATOM 1554 C C . PRO A 1 197 ? 9.711 12.352 5.305 1 89.69 197 PRO A C 1
ATOM 1556 O O . PRO A 1 197 ? 10.328 11.508 5.957 1 89.69 197 PRO A O 1
ATOM 1559 N N . TRP A 1 198 ? 8.406 12.422 5.23 1 89.62 198 TRP A N 1
ATOM 1560 C CA . TRP A 1 198 ? 7.621 11.297 5.73 1 89.62 198 TRP A CA 1
ATOM 1561 C C . TRP A 1 198 ? 7.551 10.18 4.695 1 89.62 198 TRP A C 1
ATOM 1563 O O . TRP A 1 198 ? 7.418 9 5.051 1 89.62 198 TRP A O 1
ATOM 1573 N N . ILE A 1 199 ? 7.535 10.547 3.469 1 81.56 199 ILE A N 1
ATOM 1574 C CA . ILE A 1 199 ? 7.574 9.57 2.387 1 81.56 199 ILE A CA 1
ATOM 1575 C C . ILE A 1 199 ? 8.953 9.57 1.737 1 81.56 199 ILE A C 1
ATOM 1577 O O . ILE A 1 199 ? 9.445 10.617 1.302 1 81.56 199 ILE A O 1
ATOM 1581 N N . ALA A 1 200 ? 9.5 8.359 1.649 1 75.25 200 ALA A N 1
ATOM 1582 C CA . ALA A 1 200 ? 10.836 8.234 1.081 1 75.25 200 ALA A CA 1
ATOM 1583 C C . ALA A 1 200 ? 10.828 8.555 -0.412 1 75.25 200 ALA A C 1
ATOM 1585 O O . ALA A 1 200 ? 9.945 8.102 -1.145 1 75.25 200 ALA A O 1
ATOM 1586 N N . GLU A 1 201 ? 11.836 9.289 -0.802 1 71.5 201 GLU A N 1
ATOM 1587 C CA . GLU A 1 201 ? 11.945 9.688 -2.201 1 71.5 201 GLU A CA 1
ATOM 1588 C C . GLU A 1 201 ? 12.18 8.484 -3.105 1 71.5 201 GLU A C 1
ATOM 1590 O O . GLU A 1 201 ? 11.719 8.453 -4.246 1 71.5 201 GLU A O 1
ATOM 1595 N N . VAL A 1 202 ? 12.875 7.578 -2.564 1 65.75 202 VAL A N 1
ATOM 1596 C CA . VAL A 1 202 ? 13.234 6.402 -3.346 1 65.75 202 VAL A CA 1
ATOM 1597 C C . VAL A 1 202 ? 11.977 5.605 -3.688 1 65.75 202 VAL A C 1
ATOM 1599 O O . VAL A 1 202 ? 11.938 4.895 -4.695 1 65.75 202 VAL A O 1
ATOM 1602 N N . VAL A 1 203 ? 10.977 5.754 -2.863 1 65.81 203 VAL A N 1
ATOM 1603 C CA . VAL A 1 203 ? 9.734 5.008 -3.035 1 65.81 203 VAL A CA 1
ATOM 1604 C C . VAL A 1 203 ? 8.828 5.734 -4.023 1 65.81 203 VAL A C 1
ATOM 1606 O O . VAL A 1 203 ? 8.188 5.102 -4.867 1 65.81 203 VAL A O 1
ATOM 1609 N N . GLN A 1 204 ? 8.836 7.008 -3.93 1 65.94 204 GLN A N 1
ATOM 1610 C CA . GLN A 1 204 ? 7.973 7.828 -4.773 1 65.94 204 GLN A CA 1
ATOM 1611 C C . GLN A 1 204 ? 8.641 9.148 -5.129 1 65.94 204 GLN A C 1
ATOM 1613 O O . GLN A 1 204 ? 8.883 9.992 -4.254 1 65.94 204 GLN A O 1
ATOM 1618 N N . LYS A 1 205 ? 8.82 9.164 -6.434 1 68.19 205 LYS A N 1
ATOM 1619 C CA . LYS A 1 205 ? 9.352 10.438 -6.891 1 68.19 205 LYS A CA 1
ATOM 1620 C C . LYS A 1 205 ? 8.414 11.586 -6.543 1 68.19 205 LYS A C 1
ATOM 1622 O O . LYS A 1 205 ? 7.203 11.5 -6.77 1 68.19 205 LYS A O 1
ATOM 1627 N N . ASN A 1 206 ? 8.906 12.609 -5.938 1 75.81 206 ASN A N 1
ATOM 1628 C CA . ASN A 1 206 ? 8.164 13.766 -5.453 1 75.81 206 ASN A CA 1
ATOM 1629 C C . ASN A 1 206 ? 7.121 13.367 -4.414 1 75.81 206 ASN A C 1
ATOM 1631 O O . ASN A 1 206 ? 6.035 13.945 -4.363 1 75.81 206 ASN A O 1
ATOM 1635 N N . GLY A 1 207 ? 7.453 12.312 -3.779 1 77.25 207 GLY A N 1
ATOM 1636 C CA . GLY A 1 207 ? 6.527 11.773 -2.793 1 77.25 207 GLY A CA 1
ATOM 1637 C C . GLY A 1 207 ? 6.09 12.805 -1.768 1 77.25 207 GLY A C 1
ATOM 1638 O O . GLY A 1 207 ? 4.93 12.812 -1.345 1 77.25 207 GLY A O 1
ATOM 1639 N N . ALA A 1 208 ? 6.906 13.727 -1.521 1 84.88 208 ALA A N 1
ATOM 1640 C CA . ALA A 1 208 ? 6.629 14.719 -0.485 1 84.88 208 ALA A CA 1
ATOM 1641 C C . ALA A 1 208 ? 5.605 15.742 -0.964 1 84.88 208 ALA A C 1
ATOM 1643 O O . ALA A 1 208 ? 5.145 16.578 -0.186 1 84.88 208 ALA A O 1
ATOM 1644 N N . ASN A 1 209 ? 5.207 15.633 -2.186 1 90.69 209 ASN A N 1
ATOM 1645 C CA . ASN A 1 209 ? 4.293 16.625 -2.748 1 90.69 209 ASN A CA 1
ATOM 1646 C C . ASN A 1 209 ? 2.949 15.992 -3.115 1 90.69 209 ASN A C 1
ATOM 1648 O O . ASN A 1 209 ? 2.143 16.609 -3.811 1 90.69 209 ASN A O 1
ATOM 1652 N N . ILE A 1 210 ? 2.822 14.781 -2.627 1 88.94 210 ILE A N 1
ATOM 1653 C CA . ILE A 1 210 ? 1.612 14.047 -2.982 1 88.94 210 ILE A CA 1
ATOM 1654 C C . ILE A 1 210 ? 0.926 13.539 -1.716 1 88.94 210 ILE A C 1
ATOM 1656 O O . ILE A 1 210 ? 1.587 13.055 -0.795 1 88.94 210 ILE A O 1
ATOM 1660 N N . LEU A 1 211 ? -0.393 13.805 -1.661 1 91.75 211 LEU A N 1
ATOM 1661 C CA . LEU A 1 211 ? -1.167 13.109 -0.642 1 91.75 211 LEU A CA 1
ATOM 1662 C C . LEU A 1 211 ? -1.277 11.625 -0.967 1 91.75 211 LEU A C 1
ATOM 1664 O O . LEU A 1 211 ? -1.876 11.242 -1.979 1 91.75 211 LEU A O 1
ATOM 1668 N N . ASP A 1 212 ? -0.665 10.891 0 1 86.81 212 ASP A N 1
ATOM 1669 C CA . ASP A 1 212 ? -0.513 9.477 -0.333 1 86.81 212 ASP A CA 1
ATOM 1670 C C . ASP A 1 212 ? -0.636 8.602 0.913 1 86.81 212 ASP A C 1
ATOM 1672 O O . ASP A 1 212 ? -0.001 8.875 1.934 1 86.81 212 ASP A O 1
ATOM 1676 N N . SER A 1 213 ? -1.441 7.535 0.753 1 89.25 213 SER A N 1
ATOM 1677 C CA . SER A 1 213 ? -1.661 6.648 1.891 1 89.25 213 SER A CA 1
ATOM 1678 C C . SER A 1 213 ? -0.431 5.793 2.168 1 89.25 213 SER A C 1
ATOM 1680 O O . SER A 1 213 ? -0.383 5.07 3.168 1 89.25 213 SER A O 1
ATOM 1682 N N . ARG A 1 214 ? 0.665 5.934 1.366 1 87.69 214 ARG A N 1
ATOM 1683 C CA . ARG A 1 214 ? 1.927 5.262 1.656 1 87.69 214 ARG A CA 1
ATOM 1684 C C . ARG A 1 214 ? 2.461 5.668 3.025 1 87.69 214 ARG A C 1
ATOM 1686 O O . ARG A 1 214 ? 3.207 4.914 3.654 1 87.69 214 ARG A O 1
ATOM 1693 N N . TYR A 1 215 ? 2.002 6.84 3.422 1 92.88 215 TYR A N 1
ATOM 1694 C CA . TYR A 1 215 ? 2.299 7.301 4.773 1 92.88 215 TYR A CA 1
ATOM 1695 C C . TYR A 1 215 ? 1.917 6.246 5.805 1 92.88 215 TYR A C 1
ATOM 1697 O O . TYR A 1 215 ? 2.723 5.898 6.672 1 92.88 215 TYR A O 1
ATOM 1705 N N . TYR A 1 216 ? 0.801 5.66 5.703 1 93.56 216 TYR A N 1
ATOM 1706 C CA . TYR A 1 216 ? 0.309 4.672 6.656 1 93.56 216 TYR A CA 1
ATOM 1707 C C . TYR A 1 216 ? 1.021 3.336 6.469 1 93.56 216 TYR A C 1
ATOM 1709 O O . TYR A 1 216 ? 1.297 2.633 7.445 1 93.56 216 TYR A O 1
ATOM 1717 N N . LEU A 1 217 ? 1.276 3.023 5.23 1 88.69 217 LEU A N 1
ATOM 1718 C CA . LEU A 1 217 ? 1.992 1.786 4.938 1 88.69 217 LEU A CA 1
ATOM 1719 C C . LEU A 1 217 ? 3.367 1.785 5.598 1 88.69 217 LEU A C 1
ATOM 1721 O O . LEU A 1 217 ? 3.764 0.793 6.215 1 88.69 217 LEU A O 1
ATOM 1725 N N . GLU A 1 218 ? 4.043 2.855 5.438 1 87.06 218 GLU A N 1
ATOM 1726 C CA . GLU A 1 218 ? 5.375 2.955 6.023 1 87.06 218 GLU A CA 1
ATOM 1727 C C . GLU A 1 218 ? 5.32 2.828 7.543 1 87.06 218 GLU A C 1
ATOM 1729 O O . GLU A 1 218 ? 6.188 2.199 8.156 1 87.06 218 GLU A O 1
ATOM 1734 N N . ILE A 1 219 ? 4.34 3.367 8.109 1 90.12 219 ILE A N 1
ATOM 1735 C CA . ILE A 1 219 ? 4.219 3.32 9.562 1 90.12 219 ILE A CA 1
ATOM 1736 C C . ILE A 1 219 ? 4.098 1.868 10.023 1 90.12 219 ILE A C 1
ATOM 1738 O O . ILE A 1 219 ? 4.789 1.448 10.953 1 90.12 219 ILE A O 1
ATOM 1742 N N . VAL A 1 220 ? 3.373 1.059 9.305 1 86.5 220 VAL A N 1
ATOM 1743 C CA . VAL A 1 220 ? 3.006 -0.231 9.883 1 86.5 220 VAL A CA 1
ATOM 1744 C C . VAL A 1 220 ? 3.918 -1.323 9.328 1 86.5 220 VAL A C 1
ATOM 1746 O O . VAL A 1 220 ? 4.02 -2.408 9.906 1 86.5 220 VAL A O 1
ATOM 1749 N N . ALA A 1 221 ? 4.574 -1.04 8.242 1 81.38 221 ALA A N 1
ATOM 1750 C CA . ALA A 1 221 ? 5.277 -2.133 7.582 1 81.38 221 ALA A CA 1
ATOM 1751 C C . ALA A 1 221 ? 6.785 -2.033 7.809 1 81.38 221 ALA A C 1
ATOM 1753 O O . ALA A 1 221 ? 7.488 -3.045 7.801 1 81.38 221 ALA A O 1
ATOM 1754 N N . VAL A 1 222 ? 7.301 -0.844 8.008 1 79.88 222 VAL A N 1
ATOM 1755 C CA . VAL A 1 222 ? 8.742 -0.641 8.078 1 79.88 222 VAL A CA 1
ATOM 1756 C C . VAL A 1 222 ? 9.195 -0.666 9.539 1 79.88 222 VAL A C 1
ATOM 1758 O O . VAL A 1 222 ? 8.406 -0.384 10.445 1 79.88 222 VAL A O 1
ATOM 1761 N N . HIS A 1 223 ? 10.477 -1.036 9.633 1 77.12 223 HIS A N 1
ATOM 1762 C CA . HIS A 1 223 ? 11.062 -1.016 10.969 1 77.12 223 HIS A CA 1
ATOM 1763 C C . HIS A 1 223 ? 11.664 0.348 11.289 1 77.12 223 HIS A C 1
ATOM 1765 O O . HIS A 1 223 ? 12.352 0.939 10.445 1 77.12 223 HIS A O 1
ATOM 1771 N N . TRP A 1 224 ? 11.297 0.79 12.484 1 83.62 224 TRP A N 1
ATOM 1772 C CA . TRP A 1 224 ? 11.734 2.117 12.906 1 83.62 224 TRP A CA 1
ATOM 1773 C C . TRP A 1 224 ? 12.578 2.033 14.172 1 83.62 224 TRP A C 1
ATOM 1775 O O . TRP A 1 224 ? 12.312 1.205 15.055 1 83.62 224 TRP A O 1
ATOM 1785 N N . PHE A 1 225 ? 13.617 2.85 14.273 1 80.5 225 PHE A N 1
ATOM 1786 C CA . PHE A 1 225 ? 14.359 3.018 15.516 1 80.5 225 PHE A CA 1
ATOM 1787 C C . PHE A 1 225 ? 14.469 4.492 15.891 1 80.5 225 PHE A C 1
ATOM 1789 O O . PHE A 1 225 ? 14.391 5.363 15.023 1 80.5 225 PHE A O 1
ATOM 1796 N N . LEU A 1 226 ? 14.586 4.691 17.188 1 85.69 226 LEU A N 1
ATOM 1797 C CA . LEU A 1 226 ? 14.672 6.062 17.688 1 85.69 226 LEU A CA 1
ATOM 1798 C C . LEU A 1 226 ? 16.109 6.57 17.625 1 85.69 226 LEU A C 1
ATOM 1800 O O . LEU A 1 226 ? 17.016 5.934 18.156 1 85.69 226 LEU A O 1
ATOM 1804 N N . LYS A 1 227 ? 16.266 7.703 16.938 1 86.5 227 LYS A N 1
ATOM 1805 C CA . LYS A 1 227 ? 17.562 8.359 16.781 1 86.5 227 LYS A CA 1
ATOM 1806 C C . LYS A 1 227 ? 17.562 9.727 17.469 1 86.5 227 LYS A C 1
ATOM 1808 O O . LYS A 1 227 ? 16.594 10.484 17.344 1 86.5 227 LYS A O 1
ATOM 1813 N N . VAL A 1 228 ? 18.656 10.016 18.141 1 89.19 228 VAL A N 1
ATOM 1814 C CA . VAL A 1 228 ? 18.812 11.344 18.719 1 89.19 228 VAL A CA 1
ATOM 1815 C C . VAL A 1 228 ? 19.422 12.289 17.688 1 89.19 228 VAL A C 1
ATOM 1817 O O . VAL A 1 228 ? 20.5 12.031 17.156 1 89.19 228 VAL A O 1
ATOM 1820 N N . MET A 1 229 ? 18.688 13.383 17.469 1 90.12 229 MET A N 1
ATOM 1821 C CA . MET A 1 229 ? 19.156 14.344 16.469 1 90.12 229 MET A CA 1
ATOM 1822 C C . MET A 1 229 ? 20.281 15.203 17.016 1 90.12 229 MET A C 1
ATOM 1824 O O . MET A 1 229 ? 20.266 15.578 18.188 1 90.12 229 MET A O 1
ATOM 1828 N N . PRO A 1 230 ? 21.234 15.492 16.062 1 86.19 230 PRO A N 1
ATOM 1829 C CA . PRO A 1 230 ? 22.391 16.281 16.484 1 86.19 230 PRO A CA 1
ATOM 1830 C C . PRO A 1 230 ? 22.094 17.766 16.609 1 86.19 230 PRO A C 1
ATOM 1832 O O . PRO A 1 230 ? 22.734 18.594 15.961 1 86.19 230 PRO A O 1
ATOM 1835 N N . THR A 1 231 ? 21 18.078 17.078 1 82.56 231 THR A N 1
ATOM 1836 C CA . THR A 1 231 ? 20.609 19.469 17.281 1 82.56 231 THR A CA 1
ATOM 1837 C C . THR A 1 231 ? 20.594 19.828 18.766 1 82.56 231 THR A C 1
ATOM 1839 O O . THR A 1 231 ? 20.719 18.953 19.609 1 82.56 231 THR A O 1
ATOM 1842 N N . ASN A 1 232 ? 20.453 21.078 18.969 1 71.44 232 ASN A N 1
ATOM 1843 C CA . ASN A 1 232 ? 20.516 21.578 20.328 1 71.44 232 ASN A CA 1
ATOM 1844 C C . ASN A 1 232 ? 19.344 21.062 21.172 1 71.44 232 ASN A C 1
ATOM 1846 O O . ASN A 1 232 ? 19.5 20.812 22.359 1 71.44 232 ASN A O 1
ATOM 1850 N N . ASN A 1 233 ? 18.281 20.844 20.578 1 76.19 233 ASN A N 1
ATOM 1851 C CA . ASN A 1 233 ? 17.094 20.422 21.328 1 76.19 233 ASN A CA 1
ATOM 1852 C C . ASN A 1 233 ? 17.031 18.906 21.469 1 76.19 233 ASN A C 1
ATOM 1854 O O . ASN A 1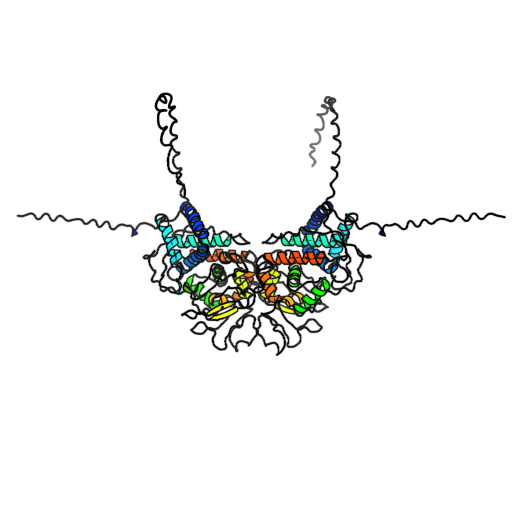 233 ? 16.156 18.375 22.156 1 76.19 233 ASN A O 1
ATOM 1858 N N . LYS A 1 234 ? 17.969 18.203 20.922 1 80.38 234 LYS A N 1
ATOM 1859 C CA . LYS A 1 234 ? 18.125 16.75 21.047 1 80.38 234 LYS A CA 1
ATOM 1860 C C . LYS A 1 234 ? 16.797 16.031 20.844 1 80.38 234 LYS A C 1
ATOM 1862 O O . LYS A 1 234 ? 16.422 15.18 2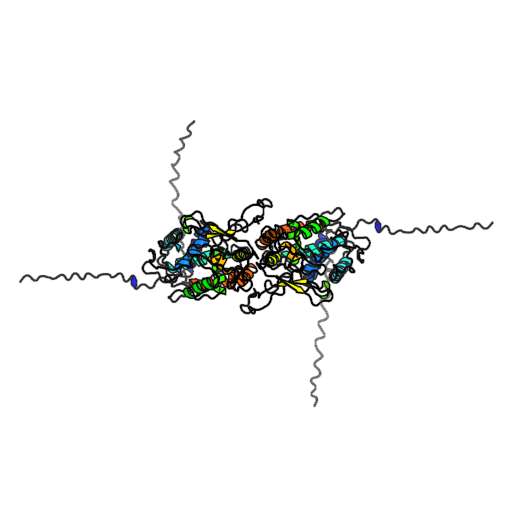1.656 1 80.38 234 LYS A O 1
ATOM 1867 N N . ARG A 1 235 ? 16.188 16.344 19.781 1 87.38 235 ARG A N 1
ATOM 1868 C CA . ARG A 1 235 ? 14.914 15.695 19.469 1 87.38 235 ARG A CA 1
ATOM 1869 C C . ARG A 1 235 ? 15.109 14.219 19.141 1 87.38 235 ARG A C 1
ATOM 1871 O O . ARG A 1 235 ? 16.188 13.812 18.688 1 87.38 235 ARG A O 1
ATOM 1878 N N . HIS A 1 236 ? 14.18 13.453 19.547 1 90.12 236 HIS A N 1
ATOM 1879 C CA . HIS A 1 236 ? 14.18 12.031 19.219 1 90.12 236 HIS A CA 1
ATOM 1880 C C . HIS A 1 236 ? 13.328 11.742 17.984 1 90.12 236 HIS A C 1
ATOM 1882 O O . HIS A 1 236 ? 12.102 11.852 18.031 1 90.12 236 HIS A O 1
ATOM 1888 N N . GLN A 1 237 ? 14.031 11.336 16.953 1 91.19 237 GLN A N 1
ATOM 1889 C CA . GLN A 1 237 ? 13.422 11.086 15.656 1 91.19 237 GLN A CA 1
ATOM 1890 C C . GLN A 1 237 ? 13.359 9.594 15.352 1 91.19 237 GLN A C 1
ATOM 1892 O O . GLN A 1 237 ? 14.32 8.859 15.617 1 91.19 237 GLN A O 1
ATOM 1897 N N . TRP A 1 238 ? 12.164 9.148 14.867 1 90.31 238 TRP A N 1
ATOM 1898 C CA . TRP A 1 238 ? 12.086 7.777 14.375 1 90.31 238 TRP A CA 1
ATOM 1899 C C . TRP A 1 238 ? 12.711 7.656 12.984 1 90.31 238 TRP A C 1
ATOM 1901 O O . TRP A 1 238 ? 12.281 8.344 12.047 1 90.31 238 TRP A O 1
ATOM 1911 N N . GLN A 1 239 ? 13.719 6.754 12.922 1 86.94 239 GLN A N 1
ATOM 1912 C CA . GLN A 1 239 ? 14.43 6.539 11.672 1 86.94 239 GLN A CA 1
ATOM 1913 C C . GLN A 1 239 ? 14.172 5.133 11.133 1 86.94 239 GLN A C 1
ATOM 1915 O O . GLN A 1 239 ? 14.133 4.168 11.891 1 86.94 239 GLN A O 1
ATOM 1920 N N . ARG A 1 240 ? 13.891 5.145 9.797 1 80.5 240 ARG A N 1
ATOM 1921 C CA . ARG A 1 240 ? 13.68 3.852 9.156 1 80.5 240 ARG A CA 1
ATOM 1922 C C . ARG A 1 240 ? 14.93 2.988 9.25 1 80.5 240 ARG A C 1
ATOM 1924 O O . ARG A 1 240 ? 16.047 3.471 9.023 1 80.5 240 ARG A O 1
ATOM 1931 N N . GLU A 1 241 ? 14.617 1.716 9.594 1 74.56 241 GLU A N 1
ATOM 1932 C CA . GLU A 1 241 ? 15.711 0.749 9.633 1 74.56 241 GLU A CA 1
ATOM 1933 C C . GLU A 1 241 ? 15.688 -0.157 8.406 1 74.56 241 GLU A C 1
ATOM 1935 O O . GLU A 1 241 ? 14.625 -0.531 7.918 1 74.56 241 GLU A O 1
ATOM 1940 N N . GLY A 1 242 ? 16.891 -0.511 7.898 1 64.5 242 GLY A N 1
ATOM 1941 C CA . GLY A 1 242 ? 17 -1.473 6.812 1 64.5 242 GLY A CA 1
ATOM 1942 C C . GLY A 1 242 ? 17 -0.828 5.441 1 64.5 242 GLY A C 1
ATOM 1943 O O . GLY A 1 242 ? 16.516 0.297 5.277 1 64.5 242 GLY A O 1
ATOM 1944 N N . PRO A 1 243 ? 17.641 -1.542 4.559 1 59.97 243 PRO A N 1
ATOM 1945 C CA . PRO A 1 243 ? 17.75 -1.003 3.201 1 59.97 243 PRO A CA 1
ATOM 1946 C C . PRO A 1 243 ? 16.422 -1.044 2.445 1 59.97 243 PRO A C 1
ATOM 1948 O O . PRO A 1 243 ? 15.523 -1.806 2.809 1 59.97 243 PRO A O 1
ATOM 1951 N N . SER A 1 244 ? 16.062 0.076 1.866 1 58.03 244 SER A N 1
ATOM 1952 C CA . SER A 1 244 ? 15.062 -0.071 0.809 1 58.03 244 SER A CA 1
ATOM 1953 C C . SER A 1 244 ? 15.719 -0.482 -0.508 1 58.03 244 SER A C 1
ATOM 1955 O O . SER A 1 244 ? 16.797 0.012 -0.856 1 58.03 244 SER A O 1
ATOM 1957 N N . MET A 1 245 ? 15.352 -1.654 -0.985 1 53.09 245 MET A N 1
ATOM 1958 C CA . MET A 1 245 ? 15.945 -2.086 -2.248 1 53.09 245 MET A CA 1
ATOM 1959 C C . MET A 1 245 ? 15.555 -1.142 -3.381 1 53.09 245 MET A C 1
ATOM 1961 O O . MET A 1 245 ? 16.047 -1.275 -4.504 1 53.09 245 MET A O 1
ATOM 1965 N N . GLY A 1 246 ? 15.133 0.118 -3.107 1 47.34 246 GLY A N 1
ATOM 1966 C CA . GLY A 1 246 ? 14.883 1.219 -4.023 1 47.34 246 GLY A CA 1
ATOM 1967 C C . GLY A 1 246 ? 13.797 0.91 -5.039 1 47.34 246 GLY A C 1
ATOM 1968 O O . GLY A 1 246 ? 13.492 -0.257 -5.293 1 47.34 246 GLY A O 1
ATOM 1969 N N . VAL A 1 247 ? 12.641 1.616 -5.156 1 43.34 247 VAL A N 1
ATOM 1970 C CA . VAL A 1 247 ? 11.562 1.55 -6.141 1 43.34 247 VAL A CA 1
ATOM 1971 C C . VAL A 1 247 ? 12.07 2.039 -7.496 1 43.34 247 VAL A C 1
ATOM 1973 O O . VAL A 1 247 ? 11.312 2.074 -8.469 1 43.34 247 VAL A O 1
ATOM 1976 N N . GLY A 1 248 ? 12.977 3.025 -7.672 1 37.53 248 GLY A N 1
ATOM 1977 C CA . GLY A 1 248 ? 13.086 3.668 -8.977 1 37.53 248 GLY A CA 1
ATOM 1978 C C . GLY A 1 248 ? 13.195 2.68 -10.117 1 37.53 248 GLY A C 1
ATOM 1979 O O . GLY A 1 248 ? 13.43 1.49 -9.898 1 37.53 248 GLY A O 1
ATOM 1980 N N . ASN A 1 249 ? 12.57 3.088 -11.195 1 35.88 249 ASN A N 1
ATOM 1981 C CA . ASN A 1 249 ? 12.75 2.5 -12.516 1 35.88 249 ASN A CA 1
ATOM 1982 C C . ASN A 1 249 ? 14.086 1.774 -12.633 1 35.88 249 ASN A C 1
ATOM 1984 O O . ASN A 1 249 ? 14.344 1.085 -13.617 1 35.88 249 ASN A O 1
ATOM 1988 N N . SER A 1 250 ? 15.203 2.582 -12.406 1 32.69 250 SER A N 1
ATOM 1989 C CA . SER A 1 250 ? 16.484 2.037 -12.828 1 32.69 250 SER A CA 1
ATOM 1990 C C . SER A 1 250 ? 16.875 0.826 -11.984 1 32.69 250 SER A C 1
ATOM 1992 O O . SER A 1 250 ? 16.906 0.904 -10.758 1 32.69 250 SER A O 1
ATOM 1994 N N . VAL A 1 251 ? 16.578 -0.335 -12.344 1 35.12 251 VAL A N 1
ATOM 1995 C CA . VAL A 1 251 ? 17.375 -1.513 -12.016 1 35.12 251 VAL A CA 1
ATOM 1996 C C . VAL A 1 251 ? 18.641 -1.09 -11.289 1 35.12 251 VAL A C 1
ATOM 1998 O O . VAL A 1 251 ? 19.359 -1.931 -10.742 1 35.12 251 VAL A O 1
ATOM 2001 N N . ASN A 1 252 ? 19.078 0.075 -11.578 1 33.91 252 ASN A N 1
ATOM 2002 C CA . ASN A 1 252 ? 20.375 0.55 -11.102 1 33.91 252 ASN A CA 1
ATOM 2003 C C . ASN A 1 252 ? 20.25 1.215 -9.734 1 33.91 252 ASN A C 1
ATOM 2005 O O . ASN A 1 252 ? 21.188 1.858 -9.266 1 33.91 252 ASN A O 1
ATOM 2009 N N . ALA A 1 253 ? 19.172 1.649 -9.312 1 38.84 253 ALA A N 1
ATOM 2010 C CA . ALA A 1 253 ? 19.297 2.252 -7.992 1 38.84 253 ALA A CA 1
ATOM 2011 C C . ALA A 1 253 ? 19.953 1.284 -7.008 1 38.84 253 ALA A C 1
ATOM 2013 O O . ALA A 1 253 ? 19.656 0.086 -7.02 1 38.84 253 ALA A O 1
ATOM 2014 N N . SER A 1 254 ? 20.953 1.618 -6.496 1 39.06 254 SER A N 1
ATOM 2015 C CA . SER A 1 254 ? 21.812 0.865 -5.59 1 39.06 254 SER A CA 1
ATOM 2016 C C . SER A 1 254 ? 21 0.202 -4.48 1 39.06 254 SER A C 1
ATOM 2018 O O . SER A 1 254 ? 20.25 0.872 -3.77 1 39.06 254 SER A O 1
ATOM 2020 N N . LEU A 1 255 ? 20.469 -0.983 -4.625 1 45.25 255 LEU A N 1
ATOM 2021 C CA . LEU A 1 255 ? 19.922 -1.92 -3.645 1 45.25 255 LEU A CA 1
ATOM 2022 C C . LEU A 1 255 ? 20.281 -1.492 -2.227 1 45.25 255 LEU A C 1
ATOM 2024 O O . LEU A 1 255 ? 19.781 -2.066 -1.256 1 45.25 255 LEU A O 1
ATOM 2028 N N . ASN A 1 256 ? 21.125 -0.408 -2.193 1 47.19 256 ASN A N 1
ATOM 2029 C CA . ASN A 1 256 ? 21.641 -0.191 -0.848 1 47.19 256 ASN A CA 1
ATOM 2030 C C . ASN A 1 256 ? 21.359 1.224 -0.355 1 47.19 256 ASN A C 1
ATOM 2032 O O . ASN A 1 256 ? 22.047 1.731 0.53 1 47.19 256 ASN A O 1
ATOM 2036 N N . ALA A 1 257 ? 20.281 1.898 -1.062 1 54.88 257 ALA A N 1
ATOM 2037 C CA . ALA A 1 257 ? 20.156 3.234 -0.489 1 54.88 257 ALA A CA 1
ATOM 2038 C C . ALA A 1 257 ? 19.266 3.215 0.755 1 54.88 257 ALA A C 1
ATOM 2040 O O . ALA A 1 257 ? 18.25 2.525 0.786 1 54.88 257 ALA A O 1
ATOM 2041 N N . GLN A 1 258 ? 19.797 3.746 1.821 1 61.84 258 GLN A N 1
ATOM 2042 C CA . GLN A 1 258 ? 19.031 3.887 3.059 1 61.84 258 GLN A CA 1
ATOM 2043 C C . GLN A 1 258 ? 17.938 4.949 2.92 1 61.84 258 GLN A C 1
ATOM 2045 O O . GLN A 1 258 ? 18.234 6.105 2.607 1 61.84 258 GLN A O 1
ATOM 2050 N N . PRO A 1 259 ? 16.672 4.422 2.992 1 67.44 259 PRO A N 1
ATOM 2051 C CA . PRO A 1 259 ? 15.594 5.418 2.934 1 67.44 259 PRO A CA 1
ATOM 2052 C C . PRO A 1 259 ? 15.742 6.508 3.994 1 67.44 259 PRO A C 1
ATOM 2054 O O . PRO A 1 259 ? 16.219 6.238 5.098 1 67.44 259 PRO A O 1
ATOM 2057 N N . ASP A 1 260 ? 15.453 7.75 3.621 1 75.38 260 ASP A N 1
ATOM 2058 C CA . ASP A 1 260 ? 15.68 8.938 4.434 1 75.38 260 ASP A CA 1
ATOM 2059 C C . ASP A 1 260 ? 14.414 9.344 5.184 1 75.38 260 ASP A C 1
ATOM 2061 O O . ASP A 1 260 ? 14.383 10.391 5.844 1 75.38 260 ASP A O 1
ATOM 2065 N N . ASN A 1 261 ? 13.352 8.469 5.125 1 85.56 261 ASN A N 1
ATOM 2066 C CA . ASN A 1 261 ? 12.102 8.938 5.707 1 85.56 261 ASN A CA 1
ATOM 2067 C C . ASN A 1 261 ? 12.094 8.773 7.227 1 85.56 261 ASN A C 1
ATOM 2069 O O . ASN A 1 261 ? 12.852 7.973 7.773 1 85.56 261 ASN A O 1
ATOM 2073 N N . ILE A 1 262 ? 11.258 9.633 7.805 1 89.75 262 ILE A N 1
ATOM 2074 C CA . ILE A 1 262 ? 11.258 9.711 9.258 1 89.75 262 ILE A CA 1
ATOM 2075 C C . ILE A 1 262 ? 9.82 9.727 9.781 1 89.75 262 ILE A C 1
ATOM 2077 O O . ILE A 1 262 ? 8.875 9.883 9.008 1 89.75 262 ILE A O 1
ATOM 2081 N N . LEU A 1 263 ? 9.695 9.438 11.047 1 92.5 263 LEU A N 1
ATOM 2082 C CA . LEU A 1 263 ? 8.484 9.711 11.812 1 92.5 263 LEU A CA 1
ATOM 2083 C C . LEU A 1 263 ? 8.805 10.531 13.055 1 92.5 263 LEU A C 1
ATOM 2085 O O . LEU A 1 263 ? 9.961 10.578 13.5 1 92.5 263 LEU A O 1
ATOM 2089 N N . ILE A 1 264 ? 7.832 11.242 13.5 1 93.44 264 ILE A N 1
ATOM 2090 C CA . ILE A 1 264 ? 7.902 11.82 14.836 1 93.44 264 ILE A CA 1
ATOM 2091 C C . ILE A 1 264 ? 6.969 11.062 15.773 1 93.44 264 ILE A C 1
ATOM 2093 O O . ILE A 1 264 ? 6.266 10.141 15.352 1 93.44 264 ILE A O 1
ATOM 2097 N N . HIS A 1 265 ? 6.98 11.406 17.016 1 92 265 HIS A N 1
ATOM 2098 C CA . HIS A 1 265 ? 6.246 10.625 18 1 92 265 HIS A CA 1
ATOM 2099 C C . HIS A 1 265 ? 4.758 10.578 17.672 1 92 265 HIS A C 1
ATOM 2101 O O . HIS A 1 265 ? 4.117 9.539 17.828 1 92 265 HIS A O 1
ATOM 2107 N N . SER A 1 266 ? 4.207 11.633 17.203 1 93.25 266 SER A N 1
ATOM 2108 C CA . SER A 1 266 ? 2.777 11.664 16.906 1 93.25 266 SER A CA 1
ATOM 2109 C C . SER A 1 266 ? 2.441 10.719 15.75 1 93.25 266 SER A C 1
ATOM 2111 O O . SER A 1 266 ? 1.352 10.141 15.711 1 93.25 266 SER A O 1
ATOM 2113 N N . ASP A 1 267 ? 3.379 10.547 14.852 1 94.81 267 ASP A N 1
ATOM 2114 C CA . ASP A 1 267 ? 3.18 9.594 13.766 1 94.81 267 ASP A CA 1
ATOM 2115 C C . ASP A 1 267 ? 3.213 8.156 14.281 1 94.81 267 ASP A C 1
ATOM 2117 O O . ASP A 1 267 ? 2.312 7.363 13.992 1 94.81 267 ASP A O 1
ATOM 2121 N N . ALA A 1 268 ? 4.254 7.891 15.031 1 91.88 268 ALA A N 1
ATOM 2122 C CA . ALA A 1 268 ? 4.438 6.543 15.57 1 91.88 268 ALA A CA 1
ATOM 2123 C C . ALA A 1 268 ? 3.268 6.148 16.469 1 91.88 268 ALA A C 1
ATOM 2125 O O . ALA A 1 268 ? 2.857 4.984 16.484 1 91.88 268 ALA A O 1
ATOM 2126 N N . ALA A 1 269 ? 2.684 7.113 17.141 1 92.5 269 ALA A N 1
ATOM 2127 C CA . ALA A 1 269 ? 1.616 6.879 18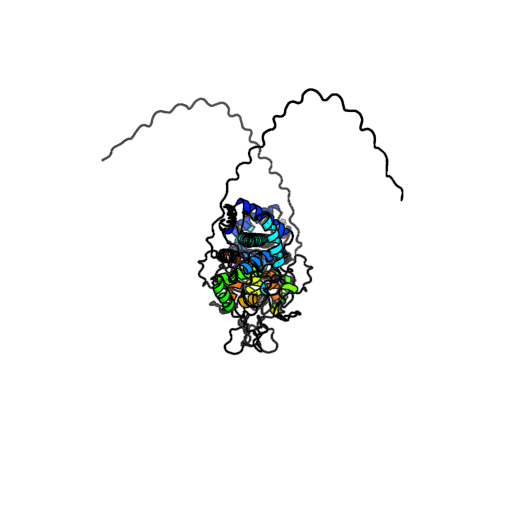.109 1 92.5 269 ALA A CA 1
ATOM 2128 C C . ALA A 1 269 ? 0.35 6.379 17.406 1 92.5 269 ALA A C 1
ATOM 2130 O O . ALA A 1 269 ? -0.553 5.848 18.062 1 92.5 269 ALA A O 1
ATOM 2131 N N . LEU A 1 270 ? 0.251 6.539 16.156 1 94 270 LEU A N 1
ATOM 2132 C CA . LEU A 1 270 ? -0.922 6.059 15.43 1 94 270 LEU A CA 1
ATOM 2133 C C . LEU A 1 270 ? -1.024 4.539 15.508 1 94 270 LEU A C 1
ATOM 2135 O O . LEU A 1 270 ? -2.127 3.986 15.531 1 94 270 LEU A O 1
ATOM 2139 N N . ALA A 1 271 ? 0.188 3.932 15.555 1 90.06 271 ALA A N 1
ATOM 2140 C CA . ALA A 1 271 ? 0.153 2.48 15.391 1 90.06 271 ALA A CA 1
ATOM 2141 C C . ALA A 1 271 ? 0.879 1.783 16.531 1 90.06 271 ALA A C 1
ATOM 2143 O O . ALA A 1 271 ? 0.803 0.56 16.672 1 90.06 271 ALA A O 1
ATOM 2144 N N . PHE A 1 272 ? 1.596 2.535 17.375 1 86.81 272 PHE A N 1
ATOM 2145 C CA . PHE A 1 272 ? 2.406 1.939 18.438 1 86.81 272 PHE A CA 1
ATOM 2146 C C . PHE A 1 272 ? 2.105 2.592 19.781 1 86.81 272 PHE A C 1
ATOM 2148 O O . PHE A 1 272 ? 1.619 3.723 19.828 1 86.81 272 PHE A O 1
ATOM 2155 N N . ASN A 1 273 ? 2.4 1.76 20.75 1 84.75 273 ASN A N 1
ATOM 2156 C CA . ASN A 1 273 ? 2.354 2.238 22.125 1 84.75 273 ASN A CA 1
ATOM 2157 C C . ASN A 1 273 ? 3.742 2.266 22.766 1 84.75 273 ASN A C 1
ATOM 2159 O O . ASN A 1 273 ? 4.488 1.291 22.672 1 84.75 273 ASN A O 1
ATOM 2163 N N . PHE A 1 274 ? 4.086 3.395 23.281 1 86.44 274 PHE A N 1
ATOM 2164 C CA . PHE A 1 274 ? 5.395 3.488 23.906 1 86.44 274 PHE A CA 1
ATOM 2165 C C . PHE A 1 274 ? 5.375 4.496 25.062 1 86.44 274 PHE A C 1
ATOM 2167 O O . PHE A 1 274 ? 4.359 5.156 25.297 1 86.44 274 PHE A O 1
ATOM 2174 N N . HIS A 1 275 ? 6.371 4.395 25.844 1 86.38 275 HIS A N 1
ATOM 2175 C CA . HIS A 1 275 ? 6.496 5.25 27.031 1 86.38 275 HIS A CA 1
ATOM 2176 C C . HIS A 1 275 ? 7.762 6.102 26.953 1 86.38 275 HIS A C 1
ATOM 2178 O O . HIS A 1 275 ? 8.867 5.57 26.828 1 86.38 275 HIS A O 1
ATOM 2184 N N . LEU A 1 276 ? 7.5 7.41 27.125 1 89 276 LEU A N 1
ATOM 2185 C CA . LEU A 1 276 ? 8.602 8.352 26.953 1 89 276 LEU A CA 1
ATOM 2186 C C . LEU A 1 276 ? 8.945 9.031 28.281 1 89 276 LEU A C 1
ATOM 2188 O O . LEU A 1 276 ? 8.078 9.172 29.156 1 89 276 LEU A O 1
ATOM 2192 N N . ASP A 1 277 ? 10.172 9.422 28.359 1 87.75 277 ASP A N 1
ATOM 2193 C CA . ASP A 1 277 ? 10.578 10.281 29.469 1 87.75 277 ASP A CA 1
ATOM 2194 C C . ASP A 1 277 ? 10.383 11.75 29.125 1 87.75 277 ASP A C 1
ATOM 2196 O O . ASP A 1 277 ? 9.742 12.078 28.125 1 87.75 277 ASP A O 1
ATOM 2200 N N . GLU A 1 278 ? 10.922 12.617 29.938 1 83.5 278 GLU A N 1
ATOM 2201 C CA . GLU A 1 278 ? 10.688 14.055 29.781 1 83.5 278 GLU A CA 1
ATOM 2202 C C . GLU A 1 278 ? 11.422 14.602 28.562 1 83.5 278 GLU A C 1
ATOM 2204 O O . GLU A 1 278 ? 11.062 15.656 28.031 1 83.5 278 GLU A O 1
ATOM 2209 N N . ASN A 1 279 ? 12.359 13.82 28.094 1 83.44 279 ASN A N 1
ATOM 2210 C CA . ASN A 1 279 ? 13.164 14.289 26.969 1 83.44 279 ASN A CA 1
ATOM 2211 C C . ASN A 1 279 ? 12.664 13.703 25.656 1 83.44 279 ASN A C 1
ATOM 2213 O O . ASN A 1 279 ? 13.203 14.016 24.594 1 83.44 279 ASN A O 1
ATOM 2217 N N . GLY A 1 280 ? 11.688 12.891 25.703 1 88.31 280 GLY A N 1
ATOM 2218 C CA . GLY A 1 280 ? 11.164 12.281 24.484 1 88.31 280 GLY A CA 1
ATOM 2219 C C . GLY A 1 280 ? 11.844 10.977 24.125 1 88.31 280 GLY A C 1
ATOM 2220 O O . GLY A 1 280 ? 11.656 10.453 23.031 1 88.31 280 GLY A O 1
ATOM 2221 N N . ALA A 1 281 ? 12.688 10.531 25.062 1 87.81 281 ALA A N 1
ATOM 2222 C CA . ALA A 1 281 ? 13.312 9.219 24.922 1 87.81 281 ALA A CA 1
ATOM 2223 C C . ALA A 1 281 ? 12.461 8.133 25.562 1 87.81 281 ALA A C 1
ATOM 2225 O O . ALA A 1 281 ? 11.594 8.422 26.391 1 87.81 281 ALA A O 1
ATOM 2226 N N . PHE A 1 282 ? 12.75 6.922 25.141 1 87.19 282 PHE A N 1
ATOM 2227 C CA . PHE A 1 282 ? 12.062 5.824 25.812 1 87.19 282 PHE A CA 1
ATOM 2228 C C . PHE A 1 282 ? 12.414 5.789 27.297 1 87.19 282 PHE A C 1
ATOM 2230 O O . PHE A 1 282 ? 13.57 5.992 27.672 1 87.19 282 PHE A O 1
ATOM 2237 N N . LYS A 1 283 ? 11.352 5.523 28.062 1 85.06 283 LYS A N 1
ATOM 2238 C CA . LYS A 1 283 ? 11.664 5.227 29.453 1 85.06 283 LYS A CA 1
ATOM 2239 C C . LYS A 1 283 ? 12.531 3.977 29.578 1 85.06 283 LYS A C 1
ATOM 2241 O O . LYS A 1 283 ? 12.336 3.008 28.844 1 85.06 283 LYS A O 1
ATOM 2246 N N . PRO A 1 284 ? 13.43 4.102 30.547 1 79 284 PRO A N 1
ATOM 2247 C CA . PRO A 1 284 ? 14.312 2.945 30.703 1 79 284 PRO A CA 1
ATOM 2248 C C . PRO A 1 284 ? 13.547 1.638 30.891 1 79 284 PRO A C 1
ATOM 2250 O O . PRO A 1 284 ? 12.641 1.56 31.734 1 79 284 PRO A O 1
ATOM 2253 N N . GLY A 1 285 ? 13.836 0.704 30.094 1 72.31 285 GLY A N 1
ATOM 2254 C CA . GLY A 1 285 ? 13.219 -0.609 30.172 1 72.31 285 GLY A CA 1
ATOM 2255 C C . GLY A 1 285 ? 11.891 -0.696 29.438 1 72.31 285 GLY A C 1
ATOM 2256 O O . GLY A 1 285 ? 11.25 -1.748 29.438 1 72.31 285 GLY A O 1
ATOM 2257 N N . LYS A 1 286 ? 11.508 0.417 28.828 1 76.38 286 LYS A N 1
ATOM 2258 C CA . LYS A 1 286 ? 10.227 0.431 28.125 1 76.38 286 LYS A CA 1
ATOM 2259 C C . LYS A 1 286 ? 10.414 0.751 26.641 1 76.38 286 LYS A C 1
ATOM 2261 O O . LYS A 1 286 ? 9.594 1.455 26.047 1 76.38 286 LYS A O 1
ATOM 2266 N N . GLU A 1 287 ? 11.516 0.189 26.141 1 73.88 287 GLU A N 1
ATOM 2267 C CA . GLU A 1 287 ? 11.812 0.445 24.734 1 73.88 287 GLU A CA 1
ATOM 2268 C C . GLU A 1 287 ? 10.781 -0.222 23.828 1 73.88 287 GLU A C 1
ATOM 2270 O O . GLU A 1 287 ? 10.359 -1.351 24.078 1 73.88 287 GLU A O 1
ATOM 2275 N N . CYS A 1 288 ? 10.25 0.598 22.969 1 73.25 288 CYS A N 1
ATOM 2276 C CA . CYS A 1 288 ? 9.375 0.043 21.938 1 73.25 288 CYS A CA 1
ATOM 2277 C C . CYS A 1 288 ? 10.188 -0.576 20.797 1 73.25 288 CYS A C 1
ATOM 2279 O O . CYS A 1 288 ? 10.828 0.138 20.031 1 73.25 288 CYS A O 1
ATOM 2281 N N . ILE A 1 289 ? 10.281 -1.822 20.828 1 61.88 289 ILE A N 1
ATOM 2282 C CA . ILE A 1 289 ? 10.961 -2.539 19.75 1 61.88 289 ILE A CA 1
ATOM 2283 C C . ILE A 1 289 ? 9.93 -3.033 18.734 1 61.88 289 ILE A C 1
ATOM 2285 O O . ILE A 1 289 ? 9.07 -3.854 19.062 1 61.88 289 ILE A O 1
ATOM 2289 N N . MET A 1 290 ? 9.914 -2.283 17.656 1 59.78 290 MET A N 1
ATOM 2290 C CA . MET A 1 290 ? 8.969 -2.637 16.609 1 59.78 290 MET A CA 1
ATOM 2291 C C . MET A 1 290 ? 9.211 -4.055 16.109 1 59.78 290 MET A C 1
ATOM 2293 O O . MET A 1 290 ? 10.352 -4.531 16.109 1 59.78 290 MET A O 1
ATOM 2297 N N . CYS A 1 291 ? 8.188 -4.758 15.703 1 50.75 291 CYS A N 1
ATOM 2298 C CA . CYS A 1 291 ? 8.148 -6.141 15.242 1 50.75 291 CYS A CA 1
ATOM 2299 C C . CYS A 1 291 ? 9.008 -7.035 16.125 1 50.75 291 CYS A C 1
ATOM 2301 O O . CYS A 1 291 ? 9.148 -8.234 15.859 1 50.75 291 CYS A O 1
ATOM 2303 N N . SER A 1 292 ? 9.969 -6.285 17.016 1 41.03 292 SER A N 1
ATOM 2304 C CA . SER A 1 292 ? 10.859 -7.125 17.812 1 41.03 292 SER A CA 1
ATOM 2305 C C . SER A 1 292 ? 10.133 -7.727 19 1 41.03 292 SER A C 1
ATOM 2307 O O . SER A 1 292 ? 9.391 -7.031 19.703 1 41.03 292 SER A O 1
ATOM 2309 N N . ILE A 1 293 ? 9.781 -8.938 18.828 1 36.47 293 ILE A N 1
ATOM 2310 C CA . ILE A 1 293 ? 9.352 -9.68 20 1 36.47 293 ILE A CA 1
ATOM 2311 C C . ILE A 1 293 ? 10.297 -9.406 21.172 1 36.47 293 ILE A C 1
ATOM 2313 O O . ILE A 1 293 ? 11.18 -10.219 21.469 1 36.47 293 ILE A O 1
ATOM 2317 N N . VAL A 1 294 ? 11.172 -8.461 21.125 1 34.62 294 VAL A N 1
ATOM 2318 C CA . VAL A 1 294 ? 11.945 -8.5 22.359 1 34.62 294 VAL A CA 1
ATOM 2319 C C . VAL A 1 294 ? 11.008 -8.594 23.547 1 34.62 294 VAL A C 1
ATOM 2321 O O . VAL A 1 294 ? 9.805 -8.391 23.422 1 34.62 294 VAL A O 1
ATOM 2324 N N . ASP A 1 295 ? 11.633 -8.43 24.719 1 35.38 295 ASP A N 1
ATOM 2325 C CA . ASP A 1 295 ? 11.18 -8.719 26.078 1 35.38 295 ASP A CA 1
ATOM 2326 C C . ASP A 1 295 ? 9.844 -8.055 26.375 1 35.38 295 ASP A C 1
ATOM 2328 O O . ASP A 1 295 ? 9.625 -6.895 26 1 35.38 295 ASP A O 1
ATOM 2332 N N . PRO A 1 296 ? 8.867 -9.023 26.484 1 40.22 296 PRO A N 1
ATOM 2333 C CA . PRO A 1 296 ? 7.574 -8.547 26.969 1 40.22 296 PRO A CA 1
ATOM 2334 C C . PRO A 1 296 ? 7.699 -7.266 27.797 1 40.22 296 PRO A C 1
ATOM 2336 O O . PRO A 1 296 ? 8.648 -7.113 28.562 1 40.22 296 PRO A O 1
ATOM 2339 N N . PRO A 1 297 ? 7.137 -6.258 27.156 1 40.66 297 PRO A N 1
ATOM 2340 C CA . PRO A 1 297 ? 7.113 -5.203 28.172 1 40.66 297 PRO A CA 1
ATOM 2341 C C . PRO A 1 297 ? 6.738 -5.723 29.547 1 40.66 297 PRO A C 1
ATOM 2343 O O . PRO A 1 297 ? 6.09 -6.766 29.672 1 40.66 297 PRO A O 1
ATOM 2346 N N . PRO A 1 298 ? 7.418 -5.34 30.453 1 40.16 298 PRO A N 1
ATOM 2347 C CA . PRO A 1 298 ? 6.945 -5.742 31.781 1 40.16 298 PRO A CA 1
ATOM 2348 C C . PRO A 1 298 ? 5.422 -5.801 31.859 1 40.16 298 PRO A C 1
ATOM 2350 O O . PRO A 1 298 ? 4.73 -5.137 31.094 1 40.16 298 PRO A O 1
ATOM 2353 N N . ALA A 1 299 ? 4.836 -6.648 32.688 1 42.88 299 ALA A N 1
ATOM 2354 C CA . ALA A 1 299 ? 3.473 -6.887 33.156 1 42.88 299 ALA A CA 1
ATOM 2355 C C . ALA A 1 299 ? 2.711 -5.57 33.312 1 42.88 299 ALA A C 1
ATOM 2357 O O . ALA A 1 299 ? 3.184 -4.648 34 1 42.88 299 ALA A O 1
ATOM 2358 N N . GLY A 1 300 ? 1.576 -5.133 32.531 1 51.47 300 GLY A N 1
ATOM 2359 C CA . GLY A 1 300 ? 0.611 -4.055 32.656 1 51.47 300 GLY A CA 1
ATOM 2360 C C . GLY A 1 300 ? 0.635 -3.084 31.484 1 51.47 300 GLY A C 1
ATOM 2361 O O . GLY A 1 300 ? -0.349 -2.389 31.234 1 51.47 300 GLY A O 1
ATOM 2362 N N . ASP A 1 301 ? 1.813 -3.057 30.781 1 57.38 301 ASP A N 1
ATOM 2363 C CA . ASP A 1 301 ? 1.839 -2.072 29.703 1 57.38 301 ASP A CA 1
ATOM 2364 C C . ASP A 1 301 ? 1.381 -2.689 28.391 1 57.38 301 ASP A C 1
ATOM 2366 O O . ASP A 1 301 ? 1.521 -3.898 28.188 1 57.38 301 ASP A O 1
ATOM 2370 N N . LEU A 1 302 ? 0.621 -1.881 27.688 1 63.81 302 LEU A N 1
ATOM 2371 C CA . LEU A 1 302 ? 0.286 -2.314 26.328 1 63.81 302 LEU A CA 1
ATOM 2372 C C . LEU A 1 302 ? 1.548 -2.6 25.531 1 63.81 302 LEU A C 1
ATOM 2374 O O . LEU A 1 302 ? 2.551 -1.897 25.672 1 63.81 302 LEU A O 1
ATOM 2378 N N . PRO A 1 303 ? 1.44 -3.656 24.797 1 69.06 303 PRO A N 1
ATOM 2379 C CA . PRO A 1 303 ? 2.592 -3.904 23.922 1 69.06 303 PRO A CA 1
ATOM 2380 C C . PRO A 1 303 ? 2.82 -2.781 22.922 1 69.06 303 PRO A C 1
ATOM 2382 O O . PRO A 1 303 ? 1.883 -2.059 22.562 1 69.06 303 PRO A O 1
ATOM 2385 N N . CYS A 1 304 ? 4.082 -2.58 22.578 1 76.12 304 CYS A N 1
ATOM 2386 C CA . CYS A 1 304 ? 4.438 -1.563 21.594 1 76.12 304 CYS A CA 1
ATOM 2387 C C . CYS A 1 304 ? 3.611 -1.724 20.328 1 76.12 304 CYS A C 1
ATOM 2389 O O . CYS A 1 304 ? 2.984 -0.77 19.859 1 76.12 304 CYS A O 1
ATOM 2391 N N . CYS A 1 305 ? 3.605 -2.941 19.859 1 74.56 305 CYS A N 1
ATOM 2392 C CA . CYS A 1 305 ? 2.76 -3.254 18.719 1 74.56 305 CYS A CA 1
ATOM 2393 C C . CYS A 1 305 ? 1.508 -4.004 19.141 1 74.56 305 CYS A C 1
ATOM 2395 O O . CYS A 1 305 ? 1.534 -5.227 19.297 1 74.56 305 CYS A O 1
ATOM 2397 N N . ASP A 1 306 ? 0.458 -3.232 19.422 1 73.44 306 ASP A N 1
ATOM 2398 C CA . ASP A 1 306 ? -0.822 -3.824 19.797 1 73.44 306 ASP A CA 1
ATOM 2399 C C . ASP A 1 306 ? -1.653 -4.164 18.562 1 73.44 306 ASP A C 1
ATOM 2401 O O . ASP A 1 306 ? -2.117 -3.27 17.859 1 73.44 306 ASP A O 1
ATOM 2405 N N . ILE A 1 307 ? -1.939 -5.465 18.406 1 68.75 307 ILE A N 1
ATOM 2406 C CA . ILE A 1 307 ? -2.65 -5.941 17.234 1 68.75 307 ILE A CA 1
ATOM 2407 C C . ILE A 1 307 ? -4.117 -5.52 17.312 1 68.75 307 ILE A C 1
ATOM 2409 O O . ILE A 1 307 ? -4.816 -5.504 16.297 1 68.75 307 ILE A O 1
ATOM 2413 N N . LYS A 1 308 ? -4.539 -5.211 18.438 1 70.31 308 LYS A N 1
ATOM 2414 C CA . LYS A 1 308 ? -5.941 -4.844 18.625 1 70.31 308 LYS A CA 1
ATOM 2415 C C . LYS A 1 308 ? -6.121 -3.328 18.578 1 70.31 308 LYS A C 1
ATOM 2417 O O . LYS A 1 308 ? -7.238 -2.828 18.75 1 70.31 308 LYS A O 1
ATOM 2422 N N . SER A 1 309 ? -5.008 -2.693 18.359 1 80.44 309 SER A N 1
ATOM 2423 C CA . SER A 1 309 ? -5.082 -1.238 18.312 1 80.44 309 SER A CA 1
ATOM 2424 C C . SER A 1 309 ? -5.945 -0.77 17.156 1 80.44 309 SER A C 1
ATOM 2426 O O . SER A 1 309 ? -5.668 -1.095 15.992 1 80.44 309 SER A O 1
ATOM 2428 N N . ALA A 1 310 ? -6.965 0.035 17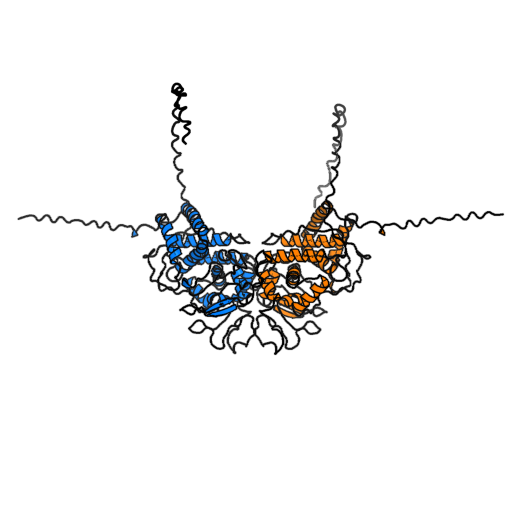.516 1 84.19 310 ALA A N 1
ATOM 2429 C CA . ALA A 1 310 ? -7.836 0.566 16.469 1 84.19 310 ALA A CA 1
ATOM 2430 C C . ALA A 1 310 ? -7.074 1.526 15.562 1 84.19 310 ALA A C 1
ATOM 2432 O O . ALA A 1 310 ? -7.352 1.604 14.359 1 84.19 310 ALA A O 1
ATOM 2433 N N . GLY A 1 311 ? -6.141 2.26 16.172 1 90.75 311 GLY A N 1
ATOM 2434 C CA . GLY A 1 311 ? -5.312 3.133 15.367 1 90.75 311 GLY A CA 1
ATOM 2435 C C . GLY A 1 311 ? -4.477 2.383 14.344 1 90.75 311 GLY A C 1
ATOM 2436 O O . GLY A 1 311 ? -4.418 2.771 13.172 1 90.75 311 GLY A O 1
ATOM 2437 N N . ARG A 1 312 ? -3.889 1.32 14.789 1 87.62 312 ARG A N 1
ATOM 2438 C CA . ARG A 1 312 ? -3.076 0.509 13.891 1 87.62 312 ARG A CA 1
ATOM 2439 C C . ARG A 1 312 ? -3.93 -0.112 12.789 1 87.62 312 ARG A C 1
ATOM 2441 O O . ARG A 1 312 ? -3.533 -0.129 11.617 1 87.62 312 ARG A O 1
ATOM 2448 N N . GLN A 1 313 ? -5.074 -0.569 13.172 1 83.94 313 GLN A N 1
ATOM 2449 C CA . GLN A 1 313 ? -5.965 -1.178 12.188 1 83.94 313 GLN A CA 1
ATOM 2450 C C . GLN A 1 313 ? -6.391 -0.164 11.133 1 83.94 313 GLN A C 1
ATOM 2452 O O . GLN A 1 313 ? -6.473 -0.492 9.945 1 83.94 313 GLN A O 1
ATOM 2457 N N . LEU A 1 314 ? -6.656 0.997 11.539 1 90.19 314 LEU A N 1
ATOM 2458 C CA . LEU A 1 314 ? -7.02 2.037 10.586 1 90.19 314 LEU A CA 1
ATOM 2459 C C . LEU A 1 314 ? -5.852 2.365 9.664 1 90.19 314 LEU A C 1
ATOM 2461 O O . LEU A 1 314 ? -6.047 2.609 8.469 1 90.19 314 LEU A O 1
ATOM 2465 N N . CYS A 1 315 ? -4.637 2.402 10.219 1 91.88 315 CYS A N 1
ATOM 2466 C CA . CYS A 1 315 ? -3.465 2.621 9.383 1 91.88 315 CYS A CA 1
ATOM 2467 C C . CYS A 1 315 ? -3.357 1.545 8.305 1 91.88 315 CYS A C 1
ATOM 2469 O O . CYS A 1 315 ? -3.082 1.848 7.145 1 91.88 315 CYS A O 1
ATOM 2471 N N . ILE A 1 316 ? -3.609 0.343 8.703 1 86.12 316 ILE A N 1
ATOM 2472 C CA . ILE A 1 316 ? -3.539 -0.767 7.758 1 86.12 316 ILE A CA 1
ATOM 2473 C C . ILE A 1 316 ? -4.625 -0.609 6.695 1 86.12 316 ILE A C 1
ATOM 2475 O O . ILE A 1 316 ? -4.355 -0.763 5.5 1 86.12 316 ILE A O 1
ATOM 2479 N N . ASP A 1 317 ? -5.797 -0.268 7.109 1 85.06 317 ASP A N 1
ATOM 2480 C CA . ASP A 1 317 ? -6.895 -0.091 6.164 1 85.06 317 ASP A CA 1
ATOM 2481 C C . ASP A 1 317 ? -6.582 1.017 5.16 1 85.06 317 ASP A C 1
ATOM 2483 O O . ASP A 1 317 ? -6.816 0.858 3.961 1 85.06 317 ASP A O 1
ATOM 2487 N N . TYR A 1 318 ? -6.09 2.119 5.641 1 89.75 318 TYR A N 1
ATOM 2488 C CA . TYR A 1 318 ? -5.746 3.221 4.75 1 89.75 318 TYR A CA 1
ATOM 2489 C C . TYR A 1 318 ? -4.598 2.836 3.824 1 89.75 318 TYR A C 1
ATOM 2491 O O . TYR A 1 318 ? -4.566 3.244 2.662 1 89.75 318 TYR A O 1
ATOM 2499 N N . ALA A 1 319 ? -3.662 2.094 4.348 1 88.69 319 ALA A N 1
ATOM 2500 C CA . ALA A 1 319 ? -2.557 1.624 3.518 1 88.69 319 ALA A CA 1
ATOM 2501 C C . ALA A 1 319 ? -3.062 0.752 2.373 1 88.69 319 ALA A C 1
ATOM 2503 O O . ALA A 1 319 ? -2.521 0.792 1.266 1 88.69 319 ALA A O 1
ATOM 2504 N N . LEU A 1 320 ? -4.098 0.045 2.66 1 82.56 320 LEU A N 1
ATOM 2505 C CA . LEU A 1 320 ? -4.617 -0.914 1.692 1 82.56 320 LEU A CA 1
ATOM 2506 C C . LEU A 1 320 ? -5.5 -0.219 0.662 1 82.56 320 LEU A C 1
ATOM 2508 O O . LEU A 1 320 ? -5.703 -0.736 -0.439 1 82.56 320 LEU A O 1
ATOM 2512 N N . ASN A 1 321 ? -6.008 0.931 1.02 1 80.25 321 ASN A N 1
ATOM 2513 C CA . ASN A 1 321 ? -6.965 1.581 0.129 1 80.25 321 ASN A CA 1
ATOM 2514 C C . ASN A 1 321 ? -6.824 3.1 0.17 1 80.25 321 ASN A C 1
ATOM 2516 O O . ASN A 1 321 ? -7.469 3.766 0.985 1 80.25 321 ASN A O 1
ATOM 2520 N N . ASN A 1 322 ? -6.141 3.619 -0.791 1 83.62 322 ASN A N 1
ATOM 2521 C CA . ASN A 1 322 ? -5.887 5.055 -0.857 1 83.62 322 ASN A CA 1
ATOM 2522 C C . ASN A 1 322 ? -7.172 5.84 -1.107 1 83.62 322 ASN A C 1
ATOM 2524 O O . ASN A 1 322 ? -7.328 6.957 -0.61 1 83.62 322 ASN A O 1
ATOM 2528 N N . THR A 1 323 ? -8.07 5.316 -1.806 1 79.5 323 THR A N 1
ATOM 2529 C CA . THR A 1 323 ? -9.312 6.004 -2.129 1 79.5 323 THR A CA 1
ATOM 2530 C C . THR A 1 323 ? -10.141 6.25 -0.868 1 79.5 323 THR A C 1
ATOM 2532 O O . THR A 1 323 ? -10.695 7.336 -0.686 1 79.5 323 THR A O 1
ATOM 2535 N N . ILE A 1 324 ? -10.164 5.281 -0.061 1 82.38 324 ILE A N 1
ATOM 2536 C CA . ILE A 1 324 ? -10.906 5.43 1.185 1 82.38 324 ILE A CA 1
ATOM 2537 C C . ILE A 1 324 ? -10.242 6.484 2.062 1 82.38 324 ILE A C 1
ATOM 2539 O O . ILE A 1 324 ? -10.922 7.32 2.662 1 82.38 324 ILE A O 1
ATOM 2543 N N . TRP A 1 325 ? -8.992 6.395 2.135 1 89.81 325 TRP A N 1
ATOM 2544 C CA . TRP A 1 325 ? -8.297 7.395 2.938 1 89.81 325 TRP A CA 1
ATOM 2545 C C . TRP A 1 325 ? -8.547 8.797 2.4 1 89.81 325 TRP A C 1
ATOM 2547 O O . TRP A 1 325 ? -8.82 9.727 3.17 1 89.81 325 TRP A O 1
ATOM 2557 N N . MET A 1 326 ? -8.453 8.945 1.105 1 88.44 326 MET A N 1
ATOM 2558 C CA . MET A 1 326 ? -8.617 10.273 0.516 1 88.44 326 MET A CA 1
ATOM 2559 C C . MET A 1 326 ? -10.016 10.812 0.792 1 88.44 326 MET A C 1
ATOM 2561 O O . MET A 1 326 ? -10.188 12.016 0.999 1 88.44 326 MET A O 1
ATOM 2565 N N . HIS A 1 327 ? -10.953 9.977 0.755 1 86.75 327 HIS A N 1
ATOM 2566 C CA . HIS A 1 327 ? -12.312 10.398 1.099 1 86.75 327 HIS A CA 1
ATOM 2567 C C . HIS A 1 327 ? -12.383 10.891 2.541 1 86.75 327 HIS A C 1
ATOM 2569 O O . HIS A 1 327 ? -12.898 11.977 2.803 1 86.75 327 HIS A O 1
ATOM 2575 N N . ASP A 1 328 ? -11.914 10.07 3.43 1 91 328 ASP A N 1
ATOM 2576 C CA . ASP A 1 328 ? -11.938 10.438 4.84 1 91 328 ASP A CA 1
ATOM 2577 C C . ASP A 1 328 ? -11.117 11.703 5.094 1 91 328 ASP A C 1
ATOM 2579 O O . ASP A 1 328 ? -11.531 12.57 5.867 1 91 328 ASP A O 1
ATOM 2583 N N . PHE A 1 329 ? -9.953 11.758 4.445 1 94.88 329 PHE A N 1
ATOM 2584 C CA . PHE A 1 329 ? -9.086 12.922 4.602 1 94.88 329 PHE A CA 1
ATOM 2585 C C . PHE A 1 329 ? -9.789 14.195 4.141 1 94.88 329 PHE A C 1
ATOM 2587 O O . PHE A 1 329 ? -9.758 15.211 4.832 1 94.88 329 PHE A O 1
ATOM 2594 N N . THR A 1 330 ? -10.391 14.109 2.988 1 91.94 330 THR A N 1
ATOM 2595 C CA . THR A 1 330 ? -11.086 15.266 2.43 1 91.94 330 THR A CA 1
ATOM 2596 C C . THR A 1 330 ? -12.164 15.758 3.381 1 91.94 330 THR A C 1
ATOM 2598 O O . THR A 1 330 ? -12.25 16.953 3.674 1 91.94 330 THR A O 1
ATOM 2601 N N . ASP A 1 331 ? -12.906 14.859 3.875 1 92.19 331 ASP A N 1
ATOM 2602 C CA . ASP A 1 331 ? -14.008 15.211 4.766 1 92.19 331 ASP A CA 1
ATOM 2603 C C . ASP A 1 331 ? -13.484 15.867 6.043 1 92.19 331 ASP A C 1
ATOM 2605 O O . ASP A 1 331 ? -14.008 16.891 6.48 1 92.19 331 ASP A O 1
ATOM 2609 N N . VAL A 1 332 ? -12.516 15.273 6.605 1 95.56 332 VAL A N 1
ATOM 2610 C CA . VAL A 1 332 ? -12.047 15.781 7.891 1 95.56 332 VAL A CA 1
ATOM 2611 C C . VAL A 1 332 ? -11.266 17.078 7.68 1 95.56 332 VAL A C 1
ATOM 2613 O O . VAL A 1 332 ? -11.297 17.969 8.523 1 95.56 332 VAL A O 1
ATOM 2616 N N . PHE A 1 333 ? -10.578 17.219 6.609 1 95.31 333 PHE A N 1
ATOM 2617 C CA . PHE A 1 333 ? -9.867 18.469 6.312 1 95.31 333 PHE A CA 1
ATOM 2618 C C . PHE A 1 333 ? -10.844 19.625 6.215 1 95.31 333 PHE A C 1
ATOM 2620 O O . PHE A 1 333 ? -10.586 20.703 6.758 1 95.31 333 PHE A O 1
ATOM 2627 N N . TYR A 1 334 ? -11.961 19.406 5.555 1 93.56 334 TYR A N 1
ATOM 2628 C CA . TYR A 1 334 ? -13 20.422 5.504 1 93.56 334 TYR A CA 1
ATOM 2629 C C . TYR A 1 334 ? -13.555 20.703 6.895 1 93.56 334 TYR A C 1
ATOM 2631 O O . TYR A 1 334 ? -13.805 21.859 7.246 1 93.56 334 TYR A O 1
ATOM 2639 N N . LYS A 1 335 ? -13.75 19.672 7.621 1 92.31 335 LYS A N 1
ATOM 2640 C CA . LYS A 1 335 ? -14.258 19.859 8.984 1 92.31 335 LYS A CA 1
ATOM 2641 C C . LYS A 1 335 ? -13.32 20.75 9.797 1 92.31 335 LYS A C 1
ATOM 2643 O O . LYS A 1 335 ? -13.781 21.609 10.547 1 92.31 335 LYS A O 1
ATOM 2648 N N . MET A 1 336 ? -12.047 20.562 9.648 1 93.25 336 MET A N 1
ATOM 2649 C CA . MET A 1 336 ? -11.055 21.359 10.367 1 93.25 336 MET A CA 1
ATOM 2650 C C . MET A 1 336 ? -11.07 22.812 9.898 1 93.25 336 MET A C 1
ATOM 2652 O O . MET A 1 336 ? -11.141 23.719 10.719 1 93.25 336 MET A O 1
ATOM 2656 N N . ILE A 1 337 ? -11.141 23 8.633 1 92.19 337 ILE A N 1
ATOM 2657 C CA . ILE A 1 337 ? -10.977 24.328 8.055 1 92.19 337 ILE A CA 1
ATOM 2658 C C . ILE A 1 337 ? -12.273 25.109 8.211 1 92.19 337 ILE A C 1
ATOM 2660 O O . ILE A 1 337 ? -12.25 26.344 8.281 1 92.19 337 ILE A O 1
ATOM 2664 N N . ASP A 1 338 ? -13.398 24.391 8.32 1 89.25 338 ASP A N 1
ATOM 2665 C CA . ASP A 1 338 ? -14.695 25.031 8.445 1 89.25 338 ASP A CA 1
ATOM 2666 C C . ASP A 1 338 ? -15.055 25.266 9.906 1 89.25 338 ASP A C 1
ATOM 2668 O O . ASP A 1 338 ? -16.219 25.531 10.234 1 89.25 338 ASP A O 1
ATOM 2672 N N . ASN A 1 339 ? -14.188 25.172 10.766 1 72 339 ASN A N 1
ATOM 2673 C CA . ASN A 1 339 ? -14.453 25.297 12.188 1 72 339 ASN A CA 1
ATOM 2674 C C . ASN A 1 339 ? -14.172 26.719 12.695 1 72 339 ASN A C 1
ATOM 2676 O O . ASN A 1 339 ? -13.352 26.906 13.594 1 72 339 ASN A O 1
ATOM 2680 N N . PRO A 1 340 ? -14.695 27.719 11.945 1 64.38 340 PRO A N 1
ATOM 2681 C CA . PRO A 1 340 ? -14.523 29.078 12.461 1 64.38 340 PRO A CA 1
ATOM 2682 C C . PRO A 1 340 ? -15.703 29.547 13.312 1 64.38 340 PRO A C 1
ATOM 2684 O O . PRO A 1 340 ? -16.75 28.891 13.32 1 64.38 340 PRO A O 1
ATOM 2687 N N . ASP A 1 341 ? -15.469 30.375 14.203 1 59.5 341 ASP A N 1
ATOM 2688 C CA . ASP A 1 341 ? -16.531 31 14.984 1 59.5 341 ASP A CA 1
ATOM 2689 C C . ASP A 1 341 ? -17.531 31.703 14.078 1 59.5 341 ASP A C 1
ATOM 2691 O O . ASP A 1 341 ? -18.688 31.906 14.453 1 59.5 341 ASP A O 1
ATOM 2695 N N . GLY A 1 342 ? -17.203 31.953 12.82 1 61.22 342 GLY A N 1
ATOM 2696 C CA . GLY A 1 342 ? -18.094 32.719 11.984 1 61.22 342 GLY A CA 1
ATOM 2697 C C . GLY A 1 342 ? -19.016 31.859 11.133 1 61.22 342 GLY A C 1
ATOM 2698 O O . GLY A 1 342 ? -18.844 30.641 11.062 1 61.22 342 GLY A O 1
ATOM 2699 N N . LYS A 1 343 ? -20.141 32.5 10.703 1 78.5 343 LYS A N 1
ATOM 2700 C CA . LYS A 1 343 ? -21.078 31.875 9.789 1 78.5 343 LYS A CA 1
ATOM 2701 C C . LYS A 1 343 ? -20.484 31.734 8.391 1 78.5 343 LYS A C 1
ATOM 2703 O O . LYS A 1 343 ? -20.219 32.75 7.73 1 78.5 343 LYS A O 1
ATOM 2708 N N . LEU A 1 344 ? -20.125 30.625 7.988 1 89.88 344 LEU A N 1
ATOM 2709 C CA . LEU A 1 344 ? -19.547 30.344 6.68 1 89.88 344 LEU A CA 1
ATOM 2710 C C . LEU A 1 344 ? -20.625 30.094 5.641 1 89.88 344 LEU A C 1
ATOM 2712 O O . LEU A 1 344 ? -21.656 29.484 5.953 1 89.88 344 LEU A O 1
ATOM 2716 N N . THR A 1 345 ? -20.422 30.719 4.473 1 88 345 THR A N 1
ATOM 2717 C CA . THR A 1 345 ? -21.328 30.516 3.357 1 88 345 THR A CA 1
ATOM 2718 C C . THR A 1 345 ? -20.578 30.141 2.09 1 88 345 THR A C 1
ATOM 2720 O O . THR A 1 345 ? -19.359 30.359 2.002 1 88 345 THR A O 1
ATOM 2723 N N . LEU A 1 346 ? -21.297 29.578 1.161 1 86.25 346 LEU A N 1
ATOM 2724 C CA . LEU A 1 346 ? -20.703 29.344 -0.152 1 86.25 346 LEU A CA 1
ATOM 2725 C C . LEU A 1 346 ? -20.5 30.672 -0.891 1 86.25 346 LEU A C 1
ATOM 2727 O O . LEU A 1 346 ? -21.281 31.609 -0.72 1 86.25 346 LEU A O 1
ATOM 2731 N N . PRO A 1 347 ? -19.438 30.641 -1.658 1 82.81 347 PRO A N 1
ATOM 2732 C CA . PRO A 1 347 ? -19.219 31.875 -2.432 1 82.81 347 PRO A CA 1
ATOM 2733 C C . PRO A 1 347 ? -20.312 32.094 -3.471 1 82.81 347 PRO A C 1
ATOM 2735 O O . PRO A 1 347 ? -20.844 31.156 -4.039 1 82.81 347 PRO A O 1
ATOM 2738 N N . ILE A 1 348 ? -20.594 33.375 -3.668 1 75.94 348 ILE A N 1
ATOM 2739 C CA . ILE A 1 348 ? -21.609 33.75 -4.648 1 75.94 348 ILE A CA 1
ATOM 2740 C C . ILE A 1 348 ? -20.938 34.094 -5.973 1 75.94 348 ILE A C 1
ATOM 2742 O O . ILE A 1 348 ? -19.75 34.438 -6.004 1 75.94 348 ILE A O 1
ATOM 2746 N N . SER A 1 349 ? -21.719 33.812 -7.066 1 75.31 349 SER A N 1
ATOM 2747 C CA . SER A 1 349 ? -21.25 34.281 -8.375 1 75.31 349 SER A CA 1
ATOM 2748 C C . SER A 1 349 ? -21.719 35.688 -8.68 1 75.31 349 SER A C 1
ATOM 2750 O O . SER A 1 349 ? -22.844 36.062 -8.375 1 75.31 349 SER A O 1
ATOM 2752 N N . VAL A 1 350 ? -20.984 36.656 -8.867 1 66.38 350 VAL A N 1
ATOM 2753 C CA . VAL A 1 350 ? -21.375 37.969 -9.32 1 66.38 350 VAL A CA 1
ATOM 2754 C C . VAL A 1 350 ? -21.281 38.062 -10.844 1 66.38 350 VAL A C 1
ATOM 2756 O O . VAL A 1 350 ? -20.25 37.719 -11.422 1 66.38 350 VAL A O 1
ATOM 2759 N N . PRO A 1 351 ? -22.406 38.25 -11.484 1 51.66 351 PRO A N 1
ATOM 2760 C CA . PRO A 1 351 ? -22.391 38.375 -12.945 1 51.66 351 PRO A CA 1
ATOM 2761 C C . PRO A 1 351 ? -21.359 39.375 -13.445 1 51.66 351 PRO A C 1
ATOM 2763 O O . PRO A 1 351 ? -21.203 40.438 -12.867 1 51.66 351 PRO A O 1
ATOM 2766 N N . VAL A 1 352 ? -20.328 38.969 -13.953 1 48.84 352 VAL A N 1
ATOM 2767 C CA . VAL A 1 352 ? -19.391 39.875 -14.609 1 48.84 352 VAL A CA 1
ATOM 2768 C C . VAL A 1 352 ? -20.156 40.781 -15.555 1 48.84 352 VAL A C 1
ATOM 2770 O O . VAL A 1 352 ? -20.906 40.344 -16.406 1 48.84 352 VAL A O 1
ATOM 2773 N N . ARG A 1 353 ? -20.453 41.969 -15.242 1 44.84 353 ARG A N 1
ATOM 2774 C CA . ARG A 1 353 ? -20.984 42.875 -16.25 1 44.84 353 ARG A CA 1
ATOM 2775 C C . ARG A 1 353 ? -20.156 42.812 -17.547 1 44.84 353 ARG A C 1
ATOM 2777 O O . ARG A 1 353 ? -18.938 42.875 -17.516 1 44.84 353 ARG A O 1
ATOM 2784 N N . PRO A 1 354 ? -20.766 42.375 -18.609 1 41.75 354 PRO A N 1
ATOM 2785 C CA . PRO A 1 354 ? -19.984 42.344 -19.859 1 41.75 354 PRO A CA 1
ATOM 2786 C C . PRO A 1 354 ? -19.219 43.656 -20.094 1 41.75 354 PRO A C 1
ATOM 2788 O O . PRO A 1 354 ? -19.734 44.75 -19.828 1 41.75 354 PRO A O 1
ATOM 2791 N N . ARG A 1 355 ? -17.922 43.594 -19.906 1 44.59 355 ARG A N 1
ATOM 2792 C CA . ARG A 1 355 ? -17.203 44.781 -20.375 1 44.59 355 ARG A CA 1
ATOM 2793 C C . ARG A 1 355 ? -17.844 45.375 -21.625 1 44.59 355 ARG A C 1
ATOM 2795 O O . ARG A 1 355 ? -18.172 44.625 -22.562 1 44.59 355 ARG A O 1
ATOM 2802 N N . PRO A 1 356 ? -18.266 46.594 -21.578 1 44.84 356 PRO A N 1
ATOM 2803 C CA . PRO A 1 356 ? -18.859 47.094 -22.828 1 44.84 356 PRO A CA 1
ATOM 2804 C C . PRO A 1 356 ? -18 46.781 -24.047 1 44.84 356 PRO A C 1
ATOM 2806 O O . PRO A 1 356 ? -16.781 46.688 -23.938 1 44.84 356 PRO A O 1
ATOM 2809 N N . PRO A 1 357 ? -18.547 46.219 -25.047 1 41.34 357 PRO A N 1
ATOM 2810 C CA . PRO A 1 357 ? -17.734 45.906 -26.234 1 41.34 357 PRO A CA 1
ATOM 2811 C C . PRO A 1 357 ? -16.797 47.062 -26.594 1 41.34 357 PRO A C 1
ATOM 2813 O O . PRO A 1 357 ? -17.109 48.219 -26.344 1 41.34 357 PRO A O 1
ATOM 2816 N N . PRO A 1 358 ? -15.555 46.75 -26.656 1 40.31 358 PRO A N 1
ATOM 2817 C CA . PRO A 1 358 ? -14.711 47.875 -27.047 1 40.31 358 PRO A CA 1
ATOM 2818 C C . PRO A 1 358 ? -15.312 48.719 -28.172 1 40.31 358 PRO A C 1
ATOM 2820 O O . PRO A 1 358 ? -16.062 48.188 -29 1 40.31 358 PRO A O 1
ATOM 2823 N N . HIS A 1 359 ? -15.5 49.906 -27.984 1 39.03 359 HIS A N 1
ATOM 2824 C CA . HIS A 1 359 ? -15.984 50.781 -29.031 1 39.03 359 HIS A CA 1
ATOM 2825 C C . HIS A 1 359 ? -15.281 50.531 -30.359 1 39.03 359 HIS A C 1
ATOM 2827 O O . HIS A 1 359 ? -14.047 50.531 -30.422 1 39.03 359 HIS A O 1
ATOM 2833 N N . ARG A 1 360 ? -15.906 49.781 -31.203 1 36.12 360 ARG A N 1
ATOM 2834 C CA . ARG A 1 360 ? -15.359 49.625 -32.562 1 36.12 360 ARG A CA 1
ATOM 2835 C C . ARG A 1 360 ? -14.891 50.938 -33.094 1 36.12 360 ARG A C 1
ATOM 2837 O O . ARG A 1 360 ? -15.695 51.875 -33.281 1 36.12 360 ARG A O 1
ATOM 2844 N N . ARG A 1 361 ? -13.562 51.281 -32.906 1 33.44 361 ARG A N 1
ATOM 2845 C CA . ARG A 1 361 ? -13.062 52.406 -33.688 1 33.44 361 ARG A CA 1
ATOM 2846 C C . ARG A 1 361 ? -13.492 52.312 -35.156 1 33.44 361 ARG A C 1
ATOM 2848 O O . ARG A 1 361 ? -13.305 51.281 -35.781 1 33.44 361 ARG A O 1
ATOM 2855 N N . LEU A 1 362 ? -14.344 53.031 -35.625 1 31.08 362 LEU A N 1
ATOM 2856 C CA . LEU A 1 362 ? -14.727 53.25 -37.031 1 31.08 362 LEU A CA 1
ATOM 2857 C C . LEU A 1 362 ? -13.492 53.375 -37.906 1 31.08 362 LEU A C 1
ATOM 2859 O O . LEU A 1 362 ? -12.633 54.219 -37.625 1 31.08 362 LEU A O 1
ATOM 2863 N N . LYS A 1 363 ? -13.125 52.219 -38.531 1 32.72 363 LYS A N 1
ATOM 2864 C CA . LYS A 1 363 ? -12.148 52.25 -39.594 1 32.72 363 LYS A CA 1
ATOM 2865 C C . LYS A 1 363 ? -12.406 53.406 -40.531 1 32.72 363 LYS A C 1
ATOM 2867 O O . LYS A 1 363 ? -13.445 53.5 -41.188 1 32.72 363 LYS A O 1
ATOM 2872 N N . HIS A 1 364 ? -11.906 54.625 -40.25 1 25.8 364 HIS A N 1
ATOM 2873 C CA . HIS A 1 364 ? -11.898 55.688 -41.281 1 25.8 364 HIS A CA 1
ATOM 2874 C C . HIS A 1 364 ? -11.203 55.188 -42.531 1 25.8 364 HIS A C 1
ATOM 2876 O O . HIS A 1 364 ? -10.125 54.594 -42.469 1 25.8 364 HIS A O 1
ATOM 2882 N N . ASP A 1 365 ? -11.805 55.062 -43.625 1 28.11 365 ASP A N 1
ATOM 2883 C CA . ASP A 1 365 ? -11.461 54.75 -45.031 1 28.11 365 ASP A CA 1
ATOM 2884 C C . ASP A 1 365 ? -10.305 55.625 -45.5 1 28.11 365 ASP A C 1
ATOM 2886 O O . ASP A 1 365 ? -10.508 56.781 -45.844 1 28.11 365 ASP A O 1
ATOM 2890 N N . SER A 1 366 ? -9.086 55.594 -44.781 1 28.12 366 SER A N 1
ATOM 2891 C CA . SER A 1 366 ? -8.086 56.469 -45.375 1 28.12 366 SER A CA 1
ATOM 2892 C C . SER A 1 366 ? -7.762 56.031 -46.812 1 28.12 366 SER A C 1
ATOM 2894 O O . SER A 1 366 ? -7.074 55.031 -47.031 1 28.12 366 SER A O 1
ATOM 2896 N N . LYS A 1 367 ? -8.625 56.094 -47.844 1 26.67 367 LYS A N 1
ATOM 2897 C CA . LYS A 1 367 ? -8.406 55.906 -49.25 1 26.67 367 LYS A CA 1
ATOM 2898 C C . LYS A 1 367 ? -7.125 56.594 -49.719 1 26.67 367 LYS A C 1
ATOM 2900 O O . LYS A 1 367 ? -6.367 56.062 -50.531 1 26.67 367 LYS A O 1
ATOM 2905 N N . ASN A 1 368 ? -6.953 57.906 -49.875 1 21.88 368 ASN A N 1
ATOM 2906 C CA . ASN A 1 368 ? -6.461 58.438 -51.156 1 21.88 368 ASN A CA 1
ATOM 2907 C C . ASN A 1 368 ? -4.941 58.344 -51.25 1 21.88 368 ASN A C 1
ATOM 2909 O O . ASN A 1 368 ? -4.371 58.469 -52.344 1 21.88 368 ASN A O 1
ATOM 2913 N N . GLN A 1 369 ? -4.09 58.844 -50.312 1 20.44 369 GLN A N 1
ATOM 2914 C CA . GLN A 1 369 ? -2.854 59.5 -50.75 1 20.44 369 GLN A CA 1
ATOM 2915 C C . GLN A 1 369 ? -1.787 58.469 -51.094 1 20.44 369 GLN A C 1
ATOM 2917 O O . GLN A 1 369 ? -1.186 57.844 -50.219 1 20.44 369 GLN A O 1
ATOM 2922 N N . ASP A 1 370 ? -1.95 57.5 -52.094 1 23.77 370 ASP A N 1
ATOM 2923 C CA . ASP A 1 370 ? -1.104 56.5 -52.75 1 23.77 370 ASP A CA 1
ATOM 2924 C C . ASP A 1 370 ? 0.127 57.156 -53.375 1 23.77 370 ASP A C 1
ATOM 2926 O O . ASP A 1 370 ? 0.997 56.469 -53.906 1 23.77 370 ASP A O 1
ATOM 2930 N N . GLU A 1 371 ? 0.052 58.375 -53.969 1 20.67 371 GLU A N 1
ATOM 2931 C CA . GLU A 1 371 ? 0.84 58.562 -55.188 1 20.67 371 GLU A CA 1
ATOM 2932 C C . GLU A 1 371 ? 2.332 58.656 -54.875 1 20.67 371 GLU A C 1
ATOM 2934 O O . GLU A 1 371 ? 3.168 58.312 -55.719 1 20.67 371 GLU A O 1
ATOM 2939 N N . LYS A 1 372 ? 2.77 59.531 -54.031 1 21.08 372 LYS A N 1
ATOM 2940 C CA . LYS A 1 372 ? 4.031 60.156 -54.406 1 21.08 372 LYS A CA 1
ATOM 2941 C C . LYS A 1 372 ? 5.203 59.188 -54.219 1 21.08 372 LYS A C 1
ATOM 2943 O O . LYS A 1 372 ? 6.109 59.156 -55.062 1 21.08 372 LYS A O 1
ATOM 2948 N N . GLU A 1 373 ? 5.566 58.75 -52.969 1 18.36 373 GLU A N 1
ATOM 2949 C CA . GLU A 1 373 ? 6.992 58.875 -52.719 1 18.36 373 GLU A CA 1
ATOM 2950 C C . GLU A 1 373 ? 7.785 57.719 -53.312 1 18.36 373 GLU A C 1
ATOM 2952 O O . GLU A 1 373 ? 7.809 56.625 -52.781 1 18.36 373 GLU A O 1
ATOM 2957 N N . ALA A 1 374 ? 7.531 57.406 -54.625 1 21.39 374 ALA A N 1
ATOM 2958 C CA . ALA A 1 374 ? 8.32 56.406 -55.312 1 21.39 374 ALA A CA 1
ATOM 2959 C C . ALA A 1 374 ? 9.812 56.719 -55.25 1 21.39 374 ALA A C 1
ATOM 2961 O O . ALA A 1 374 ? 10.648 55.875 -55.562 1 21.39 374 ALA A O 1
ATOM 2962 N N . GLN A 1 375 ? 10.297 57.969 -55.156 1 17.16 375 GLN A N 1
ATOM 2963 C CA . GLN A 1 375 ? 11.445 58.281 -56 1 17.16 375 GLN A CA 1
ATOM 2964 C C . GLN A 1 375 ? 12.719 57.656 -55.438 1 17.16 375 GLN A C 1
ATOM 2966 O O . GLN A 1 375 ? 13.547 57.125 -56.188 1 17.16 375 GLN A O 1
ATOM 2971 N N . ASP A 1 376 ? 13.227 57.938 -54.219 1 17.77 376 ASP A N 1
ATOM 2972 C CA . ASP A 1 376 ? 14.648 58.312 -54.188 1 17.77 376 ASP A CA 1
ATOM 2973 C C . ASP A 1 376 ? 15.516 57.062 -54.062 1 17.77 376 ASP A C 1
ATOM 2975 O O . ASP A 1 376 ? 15.547 56.406 -53.031 1 17.77 376 ASP A O 1
ATOM 2979 N N . ASP A 1 377 ? 15.633 56.094 -55.125 1 18.67 377 ASP A N 1
ATOM 2980 C CA . ASP A 1 377 ? 16.391 54.906 -55.406 1 18.67 377 ASP A CA 1
ATOM 2981 C C . ASP A 1 377 ? 17.891 55.125 -55.219 1 18.67 377 ASP A C 1
ATOM 2983 O O . ASP A 1 377 ? 18.656 54.188 -55 1 18.67 377 ASP A O 1
ATOM 2987 N N . VAL A 1 378 ? 18.562 56.062 -55.781 1 18.3 378 VAL A N 1
ATOM 2988 C CA . VAL A 1 378 ? 19.797 55.812 -56.5 1 18.3 378 VAL A CA 1
ATOM 2989 C C . VAL A 1 378 ? 20.938 55.562 -55.531 1 18.3 378 VAL A C 1
ATOM 2991 O O . VAL A 1 378 ? 21.828 54.75 -55.812 1 18.3 378 VAL A O 1
ATOM 2994 N N . ALA A 1 379 ? 21.297 56.344 -54.531 1 17.44 379 ALA A N 1
ATOM 2995 C CA . ALA A 1 379 ? 22.688 56.812 -54.531 1 17.44 379 ALA A CA 1
ATOM 2996 C C . ALA A 1 379 ? 23.609 55.75 -53.906 1 17.44 379 ALA A C 1
ATOM 2998 O O . ALA A 1 379 ? 24.703 55.531 -54.406 1 17.44 379 ALA A O 1
ATOM 2999 N N . PHE A 1 380 ? 23.625 55.25 -52.531 1 16.98 380 PHE A N 1
ATOM 3000 C CA . PHE A 1 380 ? 24.906 55.344 -51.844 1 16.98 380 PHE A CA 1
ATOM 3001 C C . PHE A 1 380 ? 25.766 54.125 -52.125 1 16.98 380 PHE A C 1
ATOM 3003 O O . PHE A 1 380 ? 25.438 53 -51.719 1 16.98 380 PHE A O 1
ATOM 3010 N N . GLU A 1 381 ? 26.484 53.969 -53.312 1 17.83 381 GLU A N 1
ATOM 3011 C CA . GLU A 1 381 ? 27.5 53.031 -53.812 1 17.83 381 GLU A CA 1
ATOM 3012 C C . GLU A 1 381 ? 28.734 53.031 -52.906 1 17.83 381 GLU A C 1
ATOM 3014 O O . GLU A 1 381 ? 29.609 52.188 -53.062 1 17.83 381 GLU A O 1
ATOM 3019 N N . LYS A 1 382 ? 29.156 53.938 -51.938 1 18.03 382 LYS A N 1
ATOM 3020 C CA . LYS A 1 382 ? 30.594 54.156 -51.969 1 18.03 382 LYS A CA 1
ATOM 3021 C C . LYS A 1 382 ? 31.375 52.938 -51.5 1 18.03 382 LYS A C 1
ATOM 3023 O O . LYS A 1 382 ? 32.312 52.5 -52.156 1 18.03 382 LYS A O 1
ATOM 3028 N N . ILE A 1 383 ? 32.125 52.875 -50.156 1 18.45 383 ILE A N 1
ATOM 3029 C CA . ILE A 1 383 ? 33.562 52.938 -49.938 1 18.45 383 ILE A CA 1
ATOM 3030 C C . ILE A 1 383 ? 34.094 51.531 -49.719 1 18.45 383 ILE A C 1
ATOM 3032 O O . ILE A 1 383 ? 33.75 50.844 -48.75 1 18.45 383 ILE A O 1
ATOM 3036 N N . LYS A 1 384 ? 34.625 50.781 -50.781 1 18.75 384 LYS A N 1
ATOM 3037 C CA . LYS A 1 384 ? 35.5 49.656 -51.062 1 18.75 384 LYS A CA 1
ATOM 3038 C C . LYS A 1 384 ? 36.875 49.875 -50.5 1 18.75 384 LYS A C 1
ATOM 3040 O O . LYS A 1 384 ? 37.812 49.125 -50.844 1 18.75 384 LYS A O 1
ATOM 3045 N N . GLN A 1 385 ? 37.344 50.844 -49.562 1 18.53 385 GLN A N 1
ATOM 3046 C CA . GLN A 1 385 ? 38.781 50.906 -49.531 1 18.53 385 GLN A CA 1
ATOM 3047 C C . GLN A 1 385 ? 39.375 49.625 -48.938 1 18.53 385 GLN A C 1
ATOM 3049 O O . GLN A 1 385 ? 38.781 49 -48.062 1 18.53 385 GLN A O 1
ATOM 3054 N N . LYS A 1 386 ? 40.844 49.344 -49.312 1 19.36 386 LYS A N 1
ATOM 3055 C CA . LYS A 1 386 ? 42.125 48.656 -49.406 1 19.36 386 LYS A CA 1
ATOM 3056 C C . LYS A 1 386 ? 42.875 48.719 -48.062 1 19.36 386 LYS A C 1
ATOM 3058 O O . LYS A 1 386 ? 43.75 47.906 -47.812 1 19.36 386 LYS A O 1
ATOM 3063 N N . PRO A 1 387 ? 42.969 49.562 -47 1 20.41 387 PRO A N 1
ATOM 3064 C CA . PRO A 1 387 ? 44.344 49.719 -46.531 1 20.41 387 PRO A CA 1
ATOM 3065 C C . PRO A 1 387 ? 44.969 48.375 -46.094 1 20.41 387 PRO A C 1
ATOM 3067 O O . PRO A 1 387 ? 44.281 47.531 -45.562 1 20.41 387 PRO A O 1
ATOM 3070 N N . VAL A 1 388 ? 46.406 48.375 -46.344 1 19.45 388 VAL A N 1
ATOM 3071 C CA . VAL A 1 388 ? 47.844 48.219 -46.062 1 19.45 388 VAL A CA 1
ATOM 3072 C C . VAL A 1 388 ? 48.125 48.656 -44.625 1 19.45 388 VAL A C 1
ATOM 3074 O O . VAL A 1 388 ? 47.594 49.688 -44.156 1 19.45 388 VAL A O 1
ATOM 3077 N N . MET B 1 1 ? 1.042 -77.812 -63.938 1 30.88 1 MET B N 1
ATOM 3078 C CA . MET B 1 1 ? 1.956 -76.688 -63.625 1 30.88 1 MET B CA 1
ATOM 3079 C C . MET B 1 1 ? 1.188 -75.438 -63.25 1 30.88 1 MET B C 1
ATOM 3081 O O . MET B 1 1 ? 0.779 -74.688 -64.125 1 30.88 1 MET B O 1
ATOM 3085 N N . PHE B 1 2 ? 0.337 -75.5 -62.188 1 40.19 2 PHE B N 1
ATOM 3086 C CA . PHE B 1 2 ? -0.506 -74.438 -61.625 1 40.19 2 PHE B CA 1
ATOM 3087 C C . PHE B 1 2 ? 0.342 -73.312 -61.094 1 40.19 2 PHE B C 1
ATOM 3089 O O . PHE B 1 2 ? 1.198 -73.5 -60.219 1 40.19 2 PHE B O 1
ATOM 3096 N N . ARG B 1 3 ? 0.608 -72.25 -61.906 1 35.78 3 ARG B N 1
ATOM 3097 C CA . ARG B 1 3 ? 1.291 -71 -61.594 1 35.78 3 ARG B CA 1
ATOM 3098 C C . ARG B 1 3 ? 0.547 -70.25 -60.531 1 35.78 3 ARG B C 1
ATOM 3100 O O . ARG B 1 3 ? -0.597 -69.812 -60.719 1 35.78 3 ARG B O 1
ATOM 3107 N N . LYS B 1 4 ? 0.787 -70.5 -59.219 1 41.78 4 LYS B N 1
ATOM 3108 C CA . LYS B 1 4 ? 0.344 -69.75 -58.062 1 41.78 4 LYS B CA 1
ATOM 3109 C C . LYS B 1 4 ? 0.785 -68.25 -58.188 1 41.78 4 LYS B C 1
ATOM 3111 O O . LYS B 1 4 ? 1.98 -68 -58.281 1 41.78 4 LYS B O 1
ATOM 3116 N N . VAL B 1 5 ? -0.035 -67.375 -58.812 1 41.5 5 VAL B N 1
ATOM 3117 C CA . VAL B 1 5 ? 0.155 -65.938 -58.781 1 41.5 5 VAL B CA 1
ATOM 3118 C C . VAL B 1 5 ? 0.142 -65.438 -57.344 1 41.5 5 VAL B C 1
ATOM 3120 O O . VAL B 1 5 ? -0.85 -65.625 -56.625 1 41.5 5 VAL B O 1
ATOM 3123 N N . ILE B 1 6 ? 1.295 -65.438 -56.625 1 39.19 6 ILE B N 1
ATOM 3124 C CA . ILE B 1 6 ? 1.442 -64.75 -55.344 1 39.19 6 ILE B CA 1
ATOM 3125 C C . ILE B 1 6 ? 1.135 -63.25 -55.5 1 39.19 6 ILE B C 1
ATOM 3127 O O . ILE B 1 6 ? 1.836 -62.531 -56.219 1 39.19 6 ILE B O 1
ATOM 3131 N N . VAL B 1 7 ? -0.152 -62.844 -55.406 1 39.66 7 VAL B N 1
ATOM 3132 C CA . VAL B 1 7 ? -0.485 -61.438 -55.312 1 39.66 7 VAL B CA 1
ATOM 3133 C C . VAL B 1 7 ? 0.159 -60.844 -54.031 1 39.66 7 VAL B C 1
ATOM 3135 O O . VAL B 1 7 ? -0.16 -61.25 -52.938 1 39.66 7 VAL B O 1
ATOM 3138 N N . LEU B 1 8 ? 1.411 -60.375 -54.156 1 38.31 8 LEU B N 1
ATOM 3139 C CA . LEU B 1 8 ? 2.02 -59.5 -53.125 1 38.31 8 LEU B CA 1
ATOM 3140 C C . LEU B 1 8 ? 1.133 -58.312 -52.844 1 38.31 8 LEU B C 1
ATOM 3142 O O . LEU B 1 8 ? 0.96 -57.438 -53.688 1 38.31 8 LEU B O 1
ATOM 3146 N N . LEU B 1 9 ? 0.109 -58.469 -52 1 37.38 9 LEU B N 1
ATOM 3147 C CA . LEU B 1 9 ? -0.574 -57.344 -51.438 1 37.38 9 LEU B CA 1
ATOM 3148 C C . LEU B 1 9 ? 0.42 -56.406 -50.75 1 37.38 9 LEU B C 1
ATOM 3150 O O . LEU B 1 9 ? 1.018 -56.781 -49.719 1 37.38 9 LEU B O 1
ATOM 3154 N N . LEU B 1 10 ? 1.094 -55.531 -51.531 1 37.25 10 LEU B N 1
ATOM 3155 C CA . LEU B 1 10 ? 1.763 -54.344 -50.969 1 37.25 10 LEU B CA 1
ATOM 3156 C C . LEU B 1 10 ? 0.83 -53.594 -50.031 1 37.25 10 LEU B C 1
ATOM 3158 O O . LEU B 1 10 ? -0.138 -52.969 -50.469 1 37.25 10 LEU B O 1
ATOM 3162 N N . LEU B 1 11 ? 0.575 -54.094 -48.844 1 36.91 11 LEU B N 1
ATOM 3163 C CA . LEU B 1 11 ? 0.061 -53.219 -47.781 1 36.91 11 LEU B CA 1
ATOM 3164 C C . LEU B 1 11 ? 0.907 -51.969 -47.656 1 36.91 11 LEU B C 1
ATOM 3166 O O . LEU B 1 11 ? 2.047 -52 -47.188 1 36.91 11 LEU B O 1
ATOM 3170 N N . ILE B 1 12 ? 0.763 -51 -48.562 1 38.69 12 ILE B N 1
ATOM 3171 C CA . ILE B 1 12 ? 1.189 -49.625 -48.344 1 38.69 12 ILE B CA 1
ATOM 3172 C C . ILE B 1 12 ? 0.689 -49.188 -46.969 1 38.69 12 ILE B C 1
ATOM 3174 O O . ILE B 1 12 ? -0.516 -49.031 -46.75 1 38.69 12 ILE B O 1
ATOM 3178 N N . THR B 1 13 ? 1.256 -49.656 -45.906 1 36.88 13 THR B N 1
ATOM 3179 C CA . THR B 1 13 ? 1.09 -48.938 -44.656 1 36.88 13 THR B CA 1
ATOM 3180 C C . THR B 1 13 ? 1.291 -47.438 -44.844 1 36.88 13 THR B C 1
ATOM 3182 O O . THR B 1 13 ? 2.391 -47 -45.188 1 36.88 13 THR B O 1
ATOM 3185 N N . LEU B 1 14 ? 0.328 -46.688 -45.344 1 37.5 14 LEU B N 1
ATOM 3186 C CA . LEU B 1 14 ? 0.263 -45.25 -45.062 1 37.5 14 LEU B CA 1
ATOM 3187 C C . LEU B 1 14 ? 0.623 -45 -43.594 1 37.5 14 LEU B C 1
ATOM 3189 O O . LEU B 1 14 ? -0.191 -45.219 -42.688 1 37.5 14 LEU B O 1
ATOM 3193 N N . THR B 1 15 ? 1.798 -45.344 -43.156 1 37.69 15 THR B N 1
ATOM 3194 C CA . THR B 1 15 ? 2.264 -44.625 -42 1 37.69 15 THR B CA 1
ATOM 3195 C C . THR B 1 15 ? 1.946 -43.156 -42.125 1 37.69 15 THR B C 1
ATOM 3197 O O . THR B 1 15 ? 2.375 -42.5 -43.062 1 37.69 15 THR B O 1
ATOM 3200 N N . SER B 1 16 ? 0.788 -42.688 -41.812 1 37.34 16 SER B N 1
ATOM 3201 C CA . SER B 1 16 ? 0.445 -41.281 -41.562 1 37.34 16 SER B CA 1
ATOM 3202 C C . SER B 1 16 ? 1.628 -40.5 -41 1 37.34 16 SER B C 1
ATOM 3204 O O . SER B 1 16 ? 2.172 -40.875 -39.969 1 37.34 16 SER B O 1
ATOM 3206 N N . ALA B 1 17 ? 2.57 -40 -41.75 1 38.25 17 ALA B N 1
ATOM 3207 C CA . ALA B 1 17 ? 3.6 -39 -41.5 1 38.25 17 ALA B CA 1
ATOM 3208 C C . ALA B 1 17 ? 3.082 -37.906 -40.562 1 38.25 17 ALA B C 1
ATOM 3210 O O . ALA B 1 17 ? 3.514 -36.75 -40.656 1 38.25 17 ALA B O 1
ATOM 3211 N N . TRP B 1 18 ? 2.014 -38.031 -39.938 1 41 18 TRP B N 1
ATOM 3212 C CA . TRP B 1 18 ? 1.559 -37.031 -38.969 1 41 18 TRP B CA 1
ATOM 3213 C C . TRP B 1 18 ? 2.688 -36.625 -38.031 1 41 18 TRP B C 1
ATOM 3215 O O . TRP B 1 18 ? 2.771 -35.469 -37.625 1 41 18 TRP B O 1
ATOM 3225 N N . TRP B 1 19 ? 3.615 -37.562 -37.781 1 45.28 19 TRP B N 1
ATOM 3226 C CA . TRP B 1 19 ? 4.699 -37.281 -36.844 1 45.28 19 TRP B CA 1
ATOM 3227 C C . TRP B 1 19 ? 5.691 -36.312 -37.469 1 45.28 19 TRP B C 1
ATOM 3229 O O . TRP B 1 19 ? 6.469 -35.656 -36.75 1 45.28 19 TRP B O 1
ATOM 3239 N N . LEU B 1 20 ? 5.809 -36.219 -38.781 1 44.56 20 LEU B N 1
ATOM 3240 C CA . LEU B 1 20 ? 6.762 -35.375 -39.469 1 44.56 20 LEU B CA 1
ATOM 3241 C C . LEU B 1 20 ? 6.234 -33.938 -39.562 1 44.56 20 LEU B C 1
ATOM 3243 O O . LEU B 1 20 ? 6.922 -33.031 -40.062 1 44.56 20 LEU B O 1
ATOM 3247 N N . GLN B 1 21 ? 4.969 -33.75 -39.344 1 49.12 21 GLN B N 1
ATOM 3248 C CA . GLN B 1 21 ? 4.527 -32.375 -39.594 1 49.12 21 GLN B CA 1
ATOM 3249 C C . GLN B 1 21 ? 4.938 -31.438 -38.469 1 49.12 21 GLN B C 1
ATOM 3251 O O . GLN B 1 21 ? 4.758 -31.75 -37.312 1 49.12 21 GLN B O 1
ATOM 3256 N N . LYS B 1 22 ? 5.797 -30.5 -38.75 1 67.12 22 LYS B N 1
ATOM 3257 C CA . LYS B 1 22 ? 6.223 -29.422 -37.844 1 67.12 22 LYS B CA 1
ATOM 3258 C C . LYS B 1 22 ? 5.031 -28.797 -37.125 1 67.12 22 LYS B C 1
ATOM 3260 O O . LYS B 1 22 ? 4.004 -28.516 -37.75 1 67.12 22 LYS B O 1
ATOM 3265 N N . PRO B 1 23 ? 5.059 -28.906 -35.781 1 74.88 23 PRO B N 1
ATOM 3266 C CA . PRO B 1 23 ? 3.955 -28.281 -35.062 1 74.88 23 PRO B CA 1
ATOM 3267 C C . PRO B 1 23 ? 3.609 -26.891 -35.562 1 74.88 23 PRO B C 1
ATOM 3269 O O . PRO B 1 23 ? 4.496 -26.156 -36 1 74.88 23 PRO B O 1
ATOM 3272 N N . PRO B 1 24 ? 2.301 -26.672 -35.594 1 79.38 24 PRO B N 1
ATOM 3273 C CA . PRO B 1 24 ? 1.902 -25.359 -36.094 1 79.38 24 PRO B CA 1
ATOM 3274 C C . PRO B 1 24 ? 2.412 -24.219 -35.219 1 79.38 24 PRO B C 1
ATOM 3276 O O . PRO B 1 24 ? 2.574 -24.406 -34 1 79.38 24 PRO B O 1
ATOM 3279 N N . ARG B 1 25 ? 2.762 -23.172 -35.906 1 85.62 25 ARG B N 1
ATOM 3280 C CA . ARG B 1 25 ? 3.111 -21.922 -35.219 1 85.62 25 ARG B CA 1
ATOM 3281 C C . ARG B 1 25 ? 2.051 -20.859 -35.469 1 85.62 25 ARG B C 1
ATOM 3283 O O . ARG B 1 25 ? 1.793 -20.469 -36.594 1 85.62 25 ARG B O 1
ATOM 3290 N N . ALA B 1 26 ? 1.461 -20.531 -34.344 1 91.69 26 ALA B N 1
ATOM 3291 C CA . ALA B 1 26 ? 0.372 -19.562 -34.438 1 91.69 26 ALA B CA 1
ATOM 3292 C C . ALA B 1 26 ? 0.865 -18.234 -35.031 1 91.69 26 ALA B C 1
ATOM 3294 O O . ALA B 1 26 ? 1.956 -17.781 -34.688 1 91.69 26 ALA B O 1
ATOM 3295 N N . THR B 1 27 ? 0.017 -17.641 -35.875 1 91.94 27 THR B N 1
ATOM 3296 C CA . THR B 1 27 ? 0.292 -16.328 -36.469 1 91.94 27 THR B CA 1
ATOM 3297 C C . THR B 1 27 ? -0.225 -15.219 -35.562 1 91.94 27 THR B C 1
ATOM 3299 O O . THR B 1 27 ? -0.911 -15.492 -34.562 1 91.94 27 THR B O 1
ATOM 3302 N N . LYS B 1 28 ? 0.189 -14.016 -35.938 1 93.31 28 LYS B N 1
ATOM 3303 C CA . LYS B 1 28 ? -0.317 -12.859 -35.219 1 93.31 28 LYS B CA 1
ATOM 3304 C C . LYS B 1 28 ? -1.839 -12.781 -35.281 1 93.31 28 LYS B C 1
ATOM 3306 O O . LYS B 1 28 ? -2.5 -12.422 -34.312 1 93.31 28 LYS B O 1
ATOM 3311 N N . GLU B 1 29 ? -2.359 -13.133 -36.469 1 92.25 29 GLU B N 1
ATOM 3312 C CA . GLU B 1 29 ? -3.805 -13.102 -36.656 1 92.25 29 GLU B CA 1
ATOM 3313 C C . GLU B 1 29 ? -4.504 -14.141 -35.781 1 92.25 29 GLU B C 1
ATOM 3315 O O . GLU B 1 29 ? -5.547 -13.867 -35.188 1 92.25 29 GLU B O 1
ATOM 3320 N N . THR B 1 30 ? -3.885 -15.336 -35.781 1 94.88 30 THR B N 1
ATOM 3321 C CA . THR B 1 30 ? -4.438 -16.391 -34.938 1 94.88 30 THR B CA 1
ATOM 3322 C C . THR B 1 30 ? -4.441 -15.969 -33.469 1 94.88 30 THR B C 1
ATOM 3324 O O . THR B 1 30 ? -5.441 -16.141 -32.781 1 94.88 30 THR B O 1
ATOM 3327 N N . LEU B 1 31 ? -3.375 -15.344 -33.031 1 96.19 31 LEU B N 1
ATOM 3328 C CA . LEU B 1 31 ? -3.262 -14.914 -31.656 1 96.19 31 LEU B CA 1
ATOM 3329 C C . LEU B 1 31 ? -4.258 -13.805 -31.344 1 96.19 31 LEU B C 1
ATOM 3331 O O . LEU B 1 31 ? -4.797 -13.742 -30.234 1 96.19 31 LEU B O 1
ATOM 3335 N N . SER B 1 32 ? -4.492 -12.93 -32.312 1 95.06 32 SER B N 1
ATOM 3336 C CA . SER B 1 32 ? -5.484 -11.875 -32.094 1 95.06 32 SER B CA 1
ATOM 3337 C C . SER B 1 32 ? -6.879 -12.453 -31.922 1 95.06 32 SER B C 1
ATOM 3339 O O . SER B 1 32 ? -7.633 -12.016 -31.047 1 95.06 32 SER B O 1
ATOM 3341 N N . GLN B 1 33 ? -7.176 -13.43 -32.75 1 95.94 33 GLN B N 1
ATOM 3342 C CA . GLN B 1 33 ? -8.469 -14.102 -32.625 1 95.94 33 GLN B CA 1
ATOM 3343 C C . GLN B 1 33 ? -8.594 -14.797 -31.266 1 95.94 33 GLN B C 1
ATOM 3345 O O . GLN B 1 33 ? -9.625 -14.688 -30.609 1 95.94 33 GLN B O 1
ATOM 3350 N N . LEU B 1 34 ? -7.574 -15.477 -30.938 1 97.25 34 LEU B N 1
ATOM 3351 C CA . LEU B 1 34 ? -7.574 -16.203 -29.672 1 97.25 34 LEU B CA 1
ATOM 3352 C C . LEU B 1 34 ? -7.66 -15.242 -28.484 1 97.25 34 LEU B C 1
ATOM 3354 O O . LEU B 1 34 ? -8.297 -15.555 -27.484 1 97.25 34 LEU B O 1
ATOM 3358 N N . ASP B 1 35 ? -6.988 -14.094 -28.578 1 96.81 35 ASP B N 1
ATOM 3359 C CA . ASP B 1 35 ? -7.094 -13.078 -27.531 1 96.81 35 ASP B CA 1
ATOM 3360 C C . ASP B 1 35 ? -8.555 -12.703 -27.266 1 96.81 35 ASP B C 1
ATOM 3362 O O . ASP B 1 35 ? -9 -12.672 -26.125 1 96.81 35 ASP B O 1
ATOM 3366 N N . GLY B 1 36 ? -9.297 -12.484 -28.344 1 96.75 36 GLY B N 1
ATOM 3367 C CA . GLY B 1 36 ? -10.711 -12.164 -28.203 1 96.75 36 GLY B CA 1
ATOM 3368 C C . GLY B 1 36 ? -11.516 -13.273 -27.562 1 96.75 36 GLY B C 1
ATOM 3369 O O . GLY B 1 36 ? -12.328 -13.031 -26.672 1 96.75 36 GLY B O 1
ATOM 3370 N N . GLU B 1 37 ? -11.273 -14.516 -28.016 1 98 37 GLU B N 1
ATOM 3371 C CA . GLU B 1 37 ? -11.992 -15.672 -27.484 1 98 37 GLU B CA 1
ATOM 3372 C C . GLU B 1 37 ? -11.68 -15.867 -26 1 98 37 GLU B C 1
ATOM 3374 O O . GLU B 1 37 ? -12.578 -16.156 -25.203 1 98 37 GLU B O 1
ATOM 3379 N N . ILE B 1 38 ? -10.469 -15.734 -25.672 1 98.19 38 ILE B N 1
ATOM 3380 C CA . ILE B 1 38 ? -10.047 -15.945 -24.297 1 98.19 38 ILE B CA 1
ATOM 3381 C C . ILE B 1 38 ? -10.625 -14.852 -23.406 1 98.19 38 ILE B C 1
ATOM 3383 O O . ILE B 1 38 ? -11.109 -15.125 -22.297 1 98.19 38 ILE B O 1
ATOM 3387 N N . ARG B 1 39 ? -10.602 -13.633 -23.828 1 96.88 39 ARG B N 1
ATOM 3388 C CA . ARG B 1 39 ? -11.172 -12.539 -23.047 1 96.88 39 ARG B CA 1
ATOM 3389 C C . ARG B 1 39 ? -12.664 -12.758 -22.812 1 96.88 39 ARG B C 1
ATOM 3391 O O . ARG B 1 39 ? -13.188 -12.406 -21.75 1 96.88 39 ARG B O 1
ATOM 3398 N N . LYS B 1 40 ? -13.344 -13.281 -23.766 1 97.5 40 LYS B N 1
ATOM 3399 C CA . LYS B 1 40 ? -14.75 -13.633 -23.578 1 97.5 40 LYS B CA 1
ATOM 3400 C C . LYS B 1 40 ? -14.914 -14.672 -22.469 1 97.5 40 LYS B C 1
ATOM 3402 O O . LYS B 1 40 ? -15.82 -14.562 -21.641 1 97.5 40 LYS B O 1
ATOM 3407 N N . LEU B 1 41 ? -14.07 -15.648 -22.5 1 98 41 LEU B N 1
ATOM 3408 C CA . LEU B 1 41 ? -14.094 -16.688 -21.469 1 98 41 LEU B CA 1
ATOM 3409 C C . LEU B 1 41 ? -13.859 -16.078 -20.094 1 98 41 LEU B C 1
ATOM 3411 O O . LEU B 1 41 ? -14.484 -16.5 -19.109 1 98 41 LEU B O 1
ATOM 3415 N N . LEU B 1 42 ? -12.961 -15.102 -20 1 97.19 42 LEU B N 1
ATOM 3416 C CA . LEU B 1 42 ? -12.641 -14.461 -18.734 1 97.19 42 LEU B CA 1
ATOM 3417 C C . LEU B 1 42 ? -13.82 -13.633 -18.234 1 97.19 42 LEU B C 1
ATOM 3419 O O . LEU B 1 42 ? -14.102 -13.594 -17.031 1 97.19 42 LEU B O 1
ATOM 3423 N N . LYS B 1 43 ? -14.516 -12.961 -19.125 1 95 43 LYS B N 1
ATOM 3424 C CA . LYS B 1 43 ? -15.688 -12.164 -18.766 1 95 43 LYS B CA 1
ATOM 3425 C C . LYS B 1 43 ? -16.828 -13.055 -18.266 1 95 43 LYS B C 1
ATOM 3427 O O . LYS B 1 43 ? -17.547 -12.688 -17.328 1 95 43 LYS B O 1
ATOM 3432 N N . GLU B 1 44 ? -16.922 -14.172 -18.891 1 96.06 44 GLU B N 1
ATOM 3433 C CA . GLU B 1 44 ? -17.969 -15.125 -18.531 1 96.06 44 GLU B CA 1
ATOM 3434 C C . GLU B 1 44 ? -17.75 -15.672 -17.125 1 96.06 44 GLU B C 1
ATOM 3436 O O . GLU B 1 44 ? -18.719 -15.875 -16.391 1 96.06 44 GLU B O 1
ATOM 3441 N N . ASP B 1 45 ? -16.594 -15.961 -16.797 1 96.44 45 ASP B N 1
ATOM 3442 C CA . ASP B 1 45 ? -16.234 -16.516 -15.484 1 96.44 45 ASP B CA 1
ATOM 3443 C C . ASP B 1 45 ? -14.891 -15.945 -15.016 1 96.44 45 ASP B C 1
ATOM 3445 O O . ASP B 1 45 ? -13.836 -16.5 -15.32 1 96.44 45 ASP B O 1
ATOM 3449 N N . PRO B 1 46 ? -14.984 -14.961 -14.117 1 94.38 46 PRO B N 1
ATOM 3450 C CA . PRO B 1 46 ? -13.758 -14.281 -13.695 1 94.38 46 PRO B CA 1
ATOM 3451 C C . PRO B 1 46 ? -12.805 -15.203 -12.938 1 94.38 46 PRO B C 1
ATOM 3453 O O . PRO B 1 46 ? -11.617 -14.898 -12.812 1 94.38 46 PRO B O 1
ATOM 3456 N N . GLU B 1 47 ? -13.242 -16.328 -12.461 1 94.19 47 GLU B N 1
ATOM 3457 C CA . GLU B 1 47 ? -12.359 -17.266 -11.781 1 94.19 47 GLU B CA 1
ATOM 3458 C C . GLU B 1 47 ? -11.305 -17.828 -12.734 1 94.19 47 GLU B C 1
ATOM 3460 O O . GLU B 1 47 ? -10.258 -18.297 -12.297 1 94.19 47 GLU B O 1
ATOM 3465 N N . ARG B 1 48 ? -11.555 -17.672 -14 1 97.62 48 ARG B N 1
ATOM 3466 C CA . ARG B 1 48 ? -10.617 -18.172 -15 1 97.62 48 ARG B CA 1
ATOM 3467 C C . ARG B 1 48 ? -9.367 -17.312 -15.062 1 97.62 48 ARG B C 1
ATOM 3469 O O . ARG B 1 48 ? -8.32 -17.75 -15.555 1 97.62 48 ARG B O 1
ATOM 3476 N N . ILE B 1 49 ? -9.469 -16.078 -14.586 1 96.75 49 ILE B N 1
ATOM 3477 C CA . ILE B 1 49 ? -8.297 -15.211 -14.602 1 96.75 49 ILE B CA 1
ATOM 3478 C C . ILE B 1 49 ? -7.172 -15.836 -13.789 1 96.75 49 ILE B C 1
ATOM 3480 O O . ILE B 1 49 ? -6.098 -16.125 -14.32 1 96.75 49 ILE B O 1
ATOM 3484 N N . GLY B 1 50 ? -7.473 -16.141 -12.555 1 96.81 50 GLY B N 1
ATOM 3485 C CA . GLY B 1 50 ? -6.484 -16.828 -11.742 1 96.81 50 GLY B CA 1
ATOM 3486 C C . GLY B 1 50 ? -6.238 -18.25 -12.18 1 96.81 50 GLY B C 1
ATOM 3487 O O . GLY B 1 50 ? -5.117 -18.75 -12.102 1 96.81 50 GLY B O 1
ATOM 3488 N N . GLY B 1 51 ? -7.211 -18.891 -12.688 1 97.25 51 GLY B N 1
ATOM 3489 C CA . GLY B 1 51 ? -7.125 -20.281 -13.125 1 97.25 51 GLY B CA 1
ATOM 3490 C C . GLY B 1 51 ? -6.152 -20.484 -14.266 1 97.25 51 GLY B C 1
ATOM 3491 O O . GLY B 1 51 ? -5.348 -21.422 -14.234 1 97.25 51 GLY B O 1
ATOM 3492 N N . PHE B 1 52 ? -6.195 -19.625 -15.266 1 98.25 52 PHE B N 1
ATOM 3493 C CA . PHE B 1 52 ? -5.312 -19.766 -16.422 1 98.25 52 PHE B CA 1
ATOM 3494 C C . PHE B 1 52 ? -3.869 -19.469 -16.031 1 98.25 52 PHE B C 1
ATOM 3496 O O . PHE B 1 52 ? -2.943 -20.109 -16.531 1 98.25 52 PHE B O 1
ATOM 3503 N N . VAL B 1 53 ? -3.676 -18.516 -15.156 1 97.5 53 VAL B N 1
ATOM 3504 C CA . VAL B 1 53 ? -2.332 -18.219 -14.672 1 97.5 53 VAL B CA 1
ATOM 3505 C C . VAL B 1 53 ? -1.792 -19.422 -13.883 1 97.5 53 VAL B C 1
ATOM 3507 O O . VAL B 1 53 ? -0.654 -19.844 -14.102 1 97.5 53 VAL B O 1
ATOM 3510 N N . ARG B 1 54 ? -2.615 -19.984 -13.016 1 96.12 54 ARG B N 1
ATOM 3511 C CA . ARG B 1 54 ? -2.229 -21.156 -12.25 1 96.12 54 ARG B CA 1
ATOM 3512 C C . ARG B 1 54 ? -1.927 -22.328 -13.172 1 96.12 54 ARG B C 1
ATOM 3514 O O . ARG B 1 54 ? -0.958 -23.062 -12.953 1 96.12 54 ARG B O 1
ATOM 3521 N N . LEU B 1 55 ? -2.73 -22.5 -14.156 1 95.31 55 LEU B N 1
ATOM 3522 C CA . LEU B 1 55 ? -2.539 -23.594 -15.109 1 95.31 55 LEU B CA 1
ATOM 3523 C C . LEU B 1 55 ? -1.164 -23.5 -15.766 1 95.31 55 LEU B C 1
ATOM 3525 O O . LEU B 1 55 ? -0.457 -24.516 -15.867 1 95.31 55 LEU B O 1
ATOM 3529 N N . ALA B 1 56 ? -0.812 -22.328 -16.188 1 94.25 56 ALA B N 1
ATOM 3530 C CA . ALA B 1 56 ? 0.489 -22.141 -16.828 1 94.25 56 ALA B CA 1
ATOM 3531 C C . ALA B 1 56 ? 1.623 -22.484 -15.867 1 94.25 56 ALA B C 1
ATOM 3533 O O . ALA B 1 56 ? 2.598 -23.141 -16.25 1 94.25 56 ALA B O 1
ATOM 3534 N N . PHE B 1 57 ? 1.524 -22.062 -14.68 1 94 57 PHE B N 1
ATOM 3535 C CA . PHE B 1 57 ? 2.557 -22.391 -13.695 1 94 57 PHE B CA 1
ATOM 3536 C C . PHE B 1 57 ? 2.703 -23.891 -13.531 1 94 57 PHE B C 1
ATOM 3538 O O . PHE B 1 57 ? 3.814 -24.422 -13.594 1 94 57 PHE B O 1
ATOM 3545 N N . HIS B 1 58 ? 1.647 -24.562 -13.336 1 91.75 58 HIS B N 1
ATOM 3546 C CA . HIS B 1 58 ? 1.677 -26 -13.078 1 91.75 58 HIS B CA 1
ATOM 3547 C C . HIS B 1 58 ? 2.09 -26.766 -14.328 1 91.75 58 HIS B C 1
ATOM 3549 O O . HIS B 1 58 ? 2.674 -27.844 -14.234 1 91.75 58 HIS B O 1
ATOM 3555 N N . ASP B 1 59 ? 1.782 -26.172 -15.445 1 90.5 59 ASP B N 1
ATOM 3556 C CA . ASP B 1 59 ? 2.23 -26.781 -16.703 1 90.5 59 ASP B CA 1
ATOM 3557 C C . ASP B 1 59 ? 3.742 -26.641 -16.859 1 90.5 59 ASP B C 1
ATOM 3559 O O . ASP B 1 59 ? 4.387 -27.5 -17.469 1 90.5 59 ASP B O 1
ATOM 3563 N N . CYS B 1 60 ? 4.289 -25.609 -16.328 1 90.25 60 CYS B N 1
ATOM 3564 C CA . CYS B 1 60 ? 5.684 -25.281 -16.594 1 90.25 60 CYS B CA 1
ATOM 3565 C C . CYS B 1 60 ? 6.598 -25.859 -15.523 1 90.25 60 CYS B C 1
ATOM 3567 O O . CYS B 1 60 ? 7.812 -25.938 -15.711 1 90.25 60 CYS B O 1
ATOM 3569 N N . VAL B 1 61 ? 6.023 -26.219 -14.414 1 85.56 61 VAL B N 1
ATOM 3570 C CA . VAL B 1 61 ? 6.836 -26.75 -13.328 1 85.56 61 VAL B CA 1
ATOM 3571 C C . VAL B 1 61 ? 7.27 -28.172 -13.664 1 85.56 61 VAL B C 1
ATOM 3573 O O . VAL B 1 61 ? 6.496 -28.953 -14.234 1 85.56 61 VAL B O 1
ATOM 3576 N N . GLY B 1 62 ? 8.539 -28.438 -13.203 1 67.12 62 GLY B N 1
ATOM 3577 C CA . GLY B 1 62 ? 9.102 -29.781 -13.328 1 67.12 62 GLY B CA 1
ATOM 3578 C C . GLY B 1 62 ? 9.43 -30.156 -14.758 1 67.12 62 GLY B C 1
ATOM 3579 O O . GLY B 1 62 ? 10.023 -29.375 -15.5 1 67.12 62 GLY B O 1
ATOM 3580 N N . ARG B 1 63 ? 9.102 -31.344 -15.07 1 61.03 63 ARG B N 1
ATOM 3581 C CA . ARG B 1 63 ? 9.445 -31.875 -16.375 1 61.03 63 ARG B CA 1
ATOM 3582 C C . ARG B 1 63 ? 8.469 -31.391 -17.453 1 61.03 63 ARG B C 1
ATOM 3584 O O . ARG B 1 63 ? 8.68 -31.625 -18.641 1 61.03 63 ARG B O 1
ATOM 3591 N N . GLY B 1 64 ? 7.43 -30.75 -16.938 1 59.97 64 GLY B N 1
ATOM 3592 C CA . GLY B 1 64 ? 6.441 -30.281 -17.906 1 59.97 64 GLY B CA 1
ATOM 3593 C C . GLY B 1 64 ? 6.988 -29.266 -18.875 1 59.97 64 GLY B C 1
ATOM 3594 O O . GLY B 1 64 ? 6.844 -29.406 -20.094 1 59.97 64 GLY B O 1
ATOM 3595 N N . ARG B 1 65 ? 7.785 -28.25 -18.438 1 76.88 65 ARG B N 1
ATOM 3596 C CA . ARG B 1 65 ? 8.438 -27.234 -19.25 1 76.88 65 ARG B CA 1
ATOM 3597 C C . ARG B 1 65 ? 7.453 -26.594 -20.234 1 76.88 65 ARG B C 1
ATOM 3599 O O . ARG B 1 65 ? 7.758 -26.422 -21.406 1 76.88 65 ARG B O 1
ATOM 3606 N N . CYS B 1 66 ? 6.289 -26.5 -19.797 1 88.62 66 CYS B N 1
ATOM 3607 C CA . CYS B 1 66 ? 5.246 -25.797 -20.531 1 88.62 66 CYS B CA 1
ATOM 3608 C C . CYS B 1 66 ? 4.867 -26.562 -21.797 1 88.62 66 CYS B C 1
ATOM 3610 O O . CYS B 1 66 ? 4.867 -26 -22.891 1 88.62 66 CYS B O 1
ATOM 3612 N N . ASP B 1 67 ? 4.469 -27.812 -21.641 1 88.25 67 ASP B N 1
ATOM 3613 C CA . ASP B 1 67 ? 4.289 -28.641 -22.828 1 88.25 67 ASP B CA 1
ATOM 3614 C C . ASP B 1 67 ? 2.816 -29 -23.031 1 88.25 67 ASP B C 1
ATOM 3616 O O . ASP B 1 67 ? 2.492 -29.906 -23.812 1 88.25 67 ASP B O 1
ATOM 3620 N N . GLY B 1 68 ? 1.96 -28.438 -22.266 1 88.81 68 GLY B N 1
ATOM 3621 C CA . GLY B 1 68 ? 0.53 -28.594 -22.484 1 88.81 68 GLY B CA 1
ATOM 3622 C C . GLY B 1 68 ? -0.031 -29.859 -21.859 1 88.81 68 GLY B C 1
ATOM 3623 O O . GLY B 1 68 ? -1.15 -30.266 -22.172 1 88.81 68 GLY B O 1
ATOM 3624 N N . CYS B 1 69 ? 0.731 -30.484 -20.953 1 86.06 69 CYS B N 1
ATOM 3625 C CA . CYS B 1 69 ? 0.267 -31.703 -20.281 1 86.06 69 CYS B CA 1
ATOM 3626 C C . CYS B 1 69 ? 0.152 -31.484 -18.781 1 86.06 69 CYS B C 1
ATOM 3628 O O . CYS B 1 69 ? 1.093 -31 -18.141 1 86.06 69 CYS B O 1
ATOM 3630 N N . ILE B 1 70 ? -1.063 -31.812 -18.266 1 88.5 70 ILE B N 1
ATOM 3631 C CA . ILE B 1 70 ? -1.335 -31.688 -16.828 1 88.5 70 ILE B CA 1
ATOM 3632 C C . ILE B 1 70 ? -1.729 -33.062 -16.266 1 88.5 70 ILE B C 1
ATOM 3634 O O . ILE B 1 70 ? -2.574 -33.75 -16.828 1 88.5 70 ILE B O 1
ATOM 3638 N N . ASP B 1 71 ? -1.086 -33.469 -15.141 1 86.06 71 ASP B N 1
ATOM 3639 C CA . ASP B 1 71 ? -1.495 -34.656 -14.414 1 86.06 71 ASP B CA 1
ATOM 3640 C C . ASP B 1 71 ? -2.617 -34.344 -13.422 1 86.06 71 ASP B C 1
ATOM 3642 O O . ASP B 1 71 ? -2.357 -34 -12.273 1 86.06 71 ASP B O 1
ATOM 3646 N N . HIS B 1 72 ? -3.82 -34.656 -13.789 1 86.25 72 HIS B N 1
ATOM 3647 C CA . HIS B 1 72 ? -4.973 -34.312 -12.969 1 86.25 72 HIS B CA 1
ATOM 3648 C C . HIS B 1 72 ? -5.109 -35.219 -11.773 1 86.25 72 HIS B C 1
ATOM 3650 O O . HIS B 1 72 ? -5.898 -34.969 -10.859 1 86.25 72 HIS B O 1
ATOM 3656 N N . HIS B 1 73 ? -4.258 -36.281 -11.727 1 83.44 73 HIS B N 1
ATOM 3657 C CA . HIS B 1 73 ? -4.289 -37.188 -10.578 1 83.44 73 HIS B CA 1
ATOM 3658 C C . HIS B 1 73 ? -3.377 -36.688 -9.461 1 83.44 73 HIS B C 1
ATOM 3660 O O . HIS B 1 73 ? -3.463 -37.188 -8.328 1 83.44 73 HIS B O 1
ATOM 3666 N N . ASN B 1 74 ? -2.541 -35.875 -9.883 1 84.5 74 ASN B N 1
ATOM 3667 C CA . ASN B 1 74 ? -1.704 -35.219 -8.875 1 84.5 74 ASN B CA 1
ATOM 3668 C C . ASN B 1 74 ? -2.518 -34.312 -7.973 1 84.5 74 ASN B C 1
ATOM 3670 O O . ASN B 1 74 ? -3.242 -33.438 -8.461 1 84.5 74 ASN B O 1
ATOM 3674 N N . HIS B 1 75 ? -2.32 -34.469 -6.641 1 83.12 75 HIS B N 1
ATOM 3675 C CA . HIS B 1 75 ? -3.092 -33.719 -5.664 1 83.12 75 HIS B CA 1
ATOM 3676 C C . HIS B 1 75 ? -2.873 -32.219 -5.832 1 83.12 75 HIS B C 1
ATOM 3678 O O . HIS B 1 75 ? -3.793 -31.422 -5.625 1 83.12 75 HIS B O 1
ATOM 3684 N N . ASP B 1 76 ? -1.734 -31.797 -6.211 1 84.38 76 ASP B N 1
ATOM 3685 C CA . ASP B 1 76 ? -1.398 -30.391 -6.344 1 84.38 76 ASP B CA 1
ATOM 3686 C C . ASP B 1 76 ? -2.105 -29.766 -7.543 1 84.38 76 ASP B C 1
ATOM 3688 O O . ASP B 1 76 ? -2.213 -28.547 -7.641 1 84.38 76 ASP B O 1
ATOM 3692 N N . ASN B 1 77 ? -2.619 -30.594 -8.461 1 89.81 77 ASN B N 1
ATOM 3693 C CA . ASN B 1 77 ? -3.262 -30.109 -9.672 1 89.81 77 ASN B CA 1
ATOM 3694 C C . ASN B 1 77 ? -4.781 -30.141 -9.562 1 89.81 77 ASN B C 1
ATOM 3696 O O . ASN B 1 77 ? -5.492 -29.859 -10.523 1 89.81 77 ASN B O 1
ATOM 3700 N N . LYS B 1 78 ? -5.23 -30.484 -8.344 1 89.94 78 LYS B N 1
ATOM 3701 C CA . LYS B 1 78 ? -6.676 -30.5 -8.148 1 89.94 78 LYS B CA 1
ATOM 3702 C C . LYS B 1 78 ? -7.301 -29.156 -8.477 1 89.94 78 LYS B C 1
ATOM 3704 O O . LYS B 1 78 ? -6.75 -28.109 -8.125 1 89.94 78 LYS B O 1
ATOM 3709 N N . GLY B 1 79 ? -8.398 -29.188 -9.273 1 92.88 79 GLY B N 1
ATOM 3710 C CA . GLY B 1 79 ? -9.109 -27.969 -9.641 1 92.88 79 GLY B CA 1
ATOM 3711 C C . GLY B 1 79 ? -8.742 -27.453 -11.016 1 92.88 79 GLY B C 1
ATOM 3712 O O . GLY B 1 79 ? -9.445 -26.609 -11.578 1 92.88 79 GLY B O 1
ATOM 3713 N N . LEU B 1 80 ? -7.691 -27.953 -11.617 1 94.19 80 LEU B N 1
ATOM 3714 C CA . LEU B 1 80 ? -7.227 -27.422 -12.898 1 94.19 80 LEU B CA 1
ATOM 3715 C C . LEU B 1 80 ? -8.039 -28 -14.047 1 94.19 80 LEU B C 1
ATOM 3717 O O . LEU B 1 80 ? -8.023 -27.469 -15.156 1 94.19 80 LEU B O 1
ATOM 3721 N N . ALA B 1 81 ? -8.789 -29.078 -13.812 1 93.56 81 ALA B N 1
ATOM 3722 C CA . ALA B 1 81 ? -9.516 -29.766 -14.883 1 93.56 81 ALA B CA 1
ATOM 3723 C C . ALA B 1 81 ? -10.555 -28.844 -15.516 1 93.56 81 ALA B C 1
ATOM 3725 O O . ALA B 1 81 ? -10.812 -28.922 -16.719 1 93.56 81 ALA B O 1
ATOM 3726 N N . VAL B 1 82 ? -11.133 -28.016 -14.734 1 95.19 82 VAL B N 1
ATOM 3727 C CA . VAL B 1 82 ? -12.156 -27.125 -15.258 1 95.19 82 VAL B CA 1
ATOM 3728 C C . VAL B 1 82 ? -11.531 -26.156 -16.266 1 95.19 82 VAL B C 1
ATOM 3730 O O . VAL B 1 82 ? -12.148 -25.828 -17.281 1 95.19 82 VAL B O 1
ATOM 3733 N N . TYR B 1 83 ? -10.336 -25.828 -16.078 1 96.81 83 TYR B N 1
ATOM 3734 C CA . TYR B 1 83 ? -9.656 -24.875 -16.938 1 96.81 83 TYR B CA 1
ATOM 3735 C C . TYR B 1 83 ? -9.102 -25.562 -18.188 1 96.81 83 TYR B C 1
ATOM 3737 O O . TYR B 1 83 ? -9.203 -25.031 -19.297 1 96.81 83 TYR B O 1
ATOM 3745 N N . THR B 1 84 ? -8.516 -26.766 -18 1 95.25 84 THR B N 1
ATOM 3746 C CA . THR B 1 84 ? -8.039 -27.5 -19.172 1 95.25 84 THR B CA 1
ATOM 3747 C C . THR B 1 84 ? -9.195 -27.859 -20.094 1 95.25 84 THR B C 1
ATOM 3749 O O . THR B 1 84 ? -9.062 -27.797 -21.312 1 95.25 84 THR B O 1
ATOM 3752 N N . LYS B 1 85 ? -10.336 -28.156 -19.516 1 95.25 85 LYS B N 1
ATOM 3753 C CA . LYS B 1 85 ? -11.5 -28.516 -20.312 1 95.25 85 LYS B CA 1
ATOM 3754 C C . LYS B 1 85 ? -11.938 -27.344 -21.203 1 95.25 85 LYS B C 1
ATOM 3756 O O . LYS B 1 85 ? -12.18 -27.516 -22.391 1 95.25 85 LYS B O 1
ATOM 3761 N N . VAL B 1 86 ? -12.016 -26.188 -20.609 1 97.38 86 VAL B N 1
ATOM 3762 C CA . VAL B 1 86 ? -12.453 -24.984 -21.328 1 97.38 86 VAL B CA 1
ATOM 3763 C C . VAL B 1 86 ? -11.469 -24.672 -22.453 1 97.38 86 VAL B C 1
ATOM 3765 O O . VAL B 1 86 ? -11.867 -24.406 -23.578 1 97.38 86 VAL B O 1
ATOM 3768 N N . LEU B 1 87 ? -10.18 -24.766 -22.188 1 97.31 87 LEU B N 1
ATOM 3769 C CA . LEU B 1 87 ? -9.164 -24.422 -23.172 1 97.31 87 LEU B CA 1
ATOM 3770 C C . LEU B 1 87 ? -9.039 -25.516 -24.234 1 97.31 87 LEU B C 1
ATOM 3772 O O . LEU B 1 87 ? -8.766 -25.234 -25.391 1 97.31 87 LEU B O 1
ATOM 3776 N N . ASN B 1 88 ? -9.281 -26.734 -23.812 1 94.06 88 ASN B N 1
ATOM 3777 C CA . ASN B 1 88 ? -9.258 -27.812 -24.797 1 94.06 88 ASN B CA 1
ATOM 3778 C C . ASN B 1 88 ? -10.43 -27.703 -25.766 1 94.06 88 ASN B C 1
ATOM 3780 O O . ASN B 1 88 ? -10.297 -28.047 -26.953 1 94.06 88 ASN B O 1
ATOM 3784 N N . ASN B 1 89 ? -11.539 -27.266 -25.219 1 96 89 ASN B N 1
ATOM 3785 C CA . ASN B 1 89 ? -12.656 -27 -26.109 1 96 89 ASN B CA 1
ATOM 3786 C C . ASN B 1 89 ? -12.312 -25.906 -27.125 1 96 89 ASN B C 1
ATOM 3788 O O . ASN B 1 89 ? -12.633 -26.016 -28.312 1 96 89 ASN B O 1
ATOM 3792 N N . LEU B 1 90 ? -11.664 -24.891 -26.672 1 96.81 90 LEU B N 1
ATOM 3793 C CA . LEU B 1 90 ? -11.203 -23.844 -27.562 1 96.81 90 LEU B CA 1
ATOM 3794 C C . LEU B 1 90 ? -10.164 -24.375 -28.547 1 96.81 90 LEU B C 1
ATOM 3796 O O . LEU B 1 90 ? -10.18 -24.016 -29.734 1 96.81 90 LEU B O 1
ATOM 3800 N N . PHE B 1 91 ? -9.328 -25.203 -28.141 1 95.44 91 PHE B N 1
ATOM 3801 C CA . PHE B 1 91 ? -8.266 -25.797 -28.922 1 95.44 91 PHE B CA 1
ATOM 3802 C C . PHE B 1 91 ? -8.828 -26.547 -30.125 1 95.44 91 PHE B C 1
ATOM 3804 O O . PHE B 1 91 ? -8.25 -26.516 -31.219 1 95.44 91 PHE B O 1
ATOM 3811 N N . THR B 1 92 ? -9.961 -27.172 -29.984 1 94.81 92 THR B N 1
ATOM 3812 C CA . THR B 1 92 ? -10.562 -27.953 -31.062 1 94.81 92 THR B CA 1
ATOM 3813 C C . THR B 1 92 ? -10.867 -27.078 -32.281 1 94.81 92 THR B C 1
ATOM 3815 O O . THR B 1 92 ? -10.797 -27.531 -33.406 1 94.81 92 THR B O 1
ATOM 3818 N N . LYS B 1 93 ? -11.047 -25.828 -31.969 1 94.38 93 LYS B N 1
ATOM 3819 C CA . LYS B 1 93 ? -11.367 -24.891 -33.031 1 94.38 93 LYS B CA 1
ATOM 3820 C C . LYS B 1 93 ? -10.094 -24.359 -33.688 1 94.38 93 LYS B C 1
ATOM 3822 O O . LYS B 1 93 ? -10.148 -23.797 -34.812 1 94.38 93 LYS B O 1
ATOM 3827 N N . PHE B 1 94 ? -8.961 -24.547 -33.031 1 95.56 94 PHE B N 1
ATOM 3828 C CA . PHE B 1 94 ? -7.734 -23.906 -33.531 1 95.56 94 PHE B CA 1
ATOM 3829 C C . PHE B 1 94 ? -6.609 -24.922 -33.625 1 95.56 94 PHE B C 1
ATOM 3831 O O . PHE B 1 94 ? -5.441 -24.547 -33.781 1 95.56 94 PHE B O 1
ATOM 3838 N N . SER B 1 95 ? -6.863 -26.156 -33.688 1 91.25 95 SER B N 1
ATOM 3839 C CA . SER B 1 95 ? -5.895 -27.234 -33.531 1 91.25 95 SER B CA 1
ATOM 3840 C C . SER B 1 95 ? -4.902 -27.25 -34.688 1 91.25 95 SER B C 1
ATOM 3842 O O . SER B 1 95 ? -3.783 -27.75 -34.531 1 91.25 95 SER B O 1
ATOM 3844 N N . ASN B 1 96 ? -5.215 -26.703 -35.812 1 93.06 96 ASN B N 1
ATOM 3845 C CA . ASN B 1 96 ? -4.312 -26.672 -36.938 1 93.06 96 ASN B CA 1
ATOM 3846 C C . ASN B 1 96 ? -3.467 -25.406 -36.969 1 93.06 96 ASN B C 1
ATOM 3848 O O . ASN B 1 96 ? -2.588 -25.25 -37.812 1 93.06 96 ASN B O 1
ATOM 3852 N N . ARG B 1 97 ? -3.674 -24.562 -36 1 95.06 97 ARG B N 1
ATOM 3853 C CA . ARG B 1 97 ? -3.021 -23.266 -36.062 1 95.06 97 ARG B CA 1
ATOM 3854 C C . ARG B 1 97 ? -2.141 -23.016 -34.844 1 95.06 97 ARG B C 1
ATOM 3856 O O . ARG B 1 97 ? -1.304 -22.125 -34.844 1 95.06 97 ARG B O 1
ATOM 3863 N N . ILE B 1 98 ? -2.303 -23.797 -33.812 1 94.62 98 ILE B N 1
ATOM 3864 C CA . ILE B 1 98 ? -1.567 -23.594 -32.562 1 94.62 98 ILE B CA 1
ATOM 3865 C C . ILE B 1 98 ? -1.423 -24.922 -31.828 1 94.62 98 ILE B C 1
ATOM 3867 O O . ILE B 1 98 ? -2.27 -25.812 -31.953 1 94.62 98 ILE B O 1
ATOM 3871 N N . THR B 1 99 ? -0.36 -25.031 -31.156 1 92.38 99 THR B N 1
ATOM 3872 C CA . THR B 1 99 ? -0.23 -26.203 -30.281 1 92.38 99 THR B CA 1
ATOM 3873 C C . THR B 1 99 ? -0.99 -25.984 -28.969 1 92.38 99 THR B C 1
ATOM 3875 O O . THR B 1 99 ? -1.304 -24.844 -28.609 1 92.38 99 THR B O 1
ATOM 3878 N N . ARG B 1 100 ? -1.352 -27.062 -28.266 1 93.69 100 ARG B N 1
ATOM 3879 C CA . ARG B 1 100 ? -1.992 -26.969 -26.969 1 93.69 100 ARG B CA 1
ATOM 3880 C C . ARG B 1 100 ? -1.099 -26.25 -25.969 1 93.69 100 ARG B C 1
ATOM 3882 O O . ARG B 1 100 ? -1.578 -25.438 -25.172 1 93.69 100 ARG B O 1
ATOM 3889 N N . ALA B 1 101 ? 0.198 -26.594 -26.016 1 92.19 101 ALA B N 1
ATOM 3890 C CA . ALA B 1 101 ? 1.181 -25.969 -25.141 1 92.19 101 ALA B CA 1
ATOM 3891 C C . ALA B 1 101 ? 1.194 -24.453 -25.344 1 92.19 101 ALA B C 1
ATOM 3893 O O . ALA B 1 101 ? 1.164 -23.688 -24.359 1 92.19 101 ALA B O 1
ATOM 3894 N N . ASP B 1 102 ? 1.186 -24 -26.531 1 94.25 102 ASP B N 1
ATOM 3895 C CA . ASP B 1 102 ? 1.149 -22.578 -26.828 1 94.25 102 ASP B CA 1
ATOM 3896 C C . ASP B 1 102 ? -0.176 -21.953 -26.391 1 94.25 102 ASP B C 1
ATOM 3898 O O . ASP B 1 102 ? -0.212 -20.812 -25.938 1 94.25 102 ASP B O 1
ATOM 3902 N N . LEU B 1 103 ? -1.236 -22.703 -26.547 1 96.56 103 LEU B N 1
ATOM 3903 C CA . LEU B 1 103 ? -2.535 -22.172 -26.141 1 96.56 103 LEU B CA 1
ATOM 3904 C C . LEU B 1 103 ? -2.596 -21.953 -24.641 1 96.56 103 LEU B C 1
ATOM 3906 O O . LEU B 1 103 ? -3.066 -20.906 -24.172 1 96.56 103 LEU B O 1
ATOM 3910 N N . TYR B 1 104 ? -2.133 -22.969 -23.828 1 95.88 104 TYR B N 1
ATOM 3911 C CA . TYR B 1 104 ? -2.117 -22.828 -22.375 1 95.88 104 TYR B CA 1
ATOM 3912 C C . TYR B 1 104 ? -1.286 -21.625 -21.953 1 95.88 104 TYR B C 1
ATOM 3914 O O . TYR B 1 104 ? -1.727 -20.812 -21.141 1 95.88 104 TYR B O 1
ATOM 3922 N N . ALA B 1 105 ? -0.148 -21.484 -22.562 1 95.5 105 ALA B N 1
ATOM 3923 C CA . ALA B 1 105 ? 0.748 -20.375 -22.234 1 95.5 105 ALA B CA 1
ATOM 3924 C C . ALA B 1 105 ? 0.131 -19.031 -22.641 1 95.5 105 ALA B C 1
ATOM 3926 O O . ALA B 1 105 ? 0.181 -18.062 -21.875 1 95.5 105 ALA B O 1
ATOM 3927 N N . PHE B 1 106 ? -0.45 -19 -23.781 1 96.94 106 PHE B N 1
ATOM 3928 C CA . PHE B 1 106 ? -1.035 -17.766 -24.281 1 96.94 106 PHE B CA 1
ATOM 3929 C C . PHE B 1 106 ? -2.23 -17.344 -23.422 1 96.94 106 PHE B C 1
ATOM 3931 O O . PHE B 1 106 ? -2.404 -16.156 -23.125 1 96.94 106 PHE B O 1
ATOM 3938 N N . ALA B 1 107 ? -3.047 -18.312 -23.078 1 98.19 107 ALA B N 1
ATOM 3939 C CA . ALA B 1 107 ? -4.195 -18.031 -22.219 1 98.19 107 ALA B CA 1
ATOM 3940 C C . ALA B 1 107 ? -3.75 -17.391 -20.906 1 98.19 107 ALA B C 1
ATOM 3942 O O . ALA B 1 107 ? -4.406 -16.484 -20.406 1 98.19 107 ALA B O 1
ATOM 3943 N N . ALA B 1 108 ? -2.678 -17.859 -20.391 1 97.69 108 ALA B N 1
ATOM 3944 C CA . ALA B 1 108 ? -2.148 -17.312 -19.141 1 97.69 108 ALA B CA 1
ATOM 3945 C C . ALA B 1 108 ? -1.692 -15.859 -19.328 1 97.69 108 ALA B C 1
ATOM 3947 O O . ALA B 1 108 ? -1.914 -15.016 -18.469 1 97.69 108 ALA B O 1
ATOM 3948 N N . ILE B 1 109 ? -1.063 -15.562 -20.453 1 96.19 109 ILE B N 1
ATOM 3949 C CA . ILE B 1 109 ? -0.599 -14.211 -20.734 1 96.19 109 ILE B CA 1
ATOM 3950 C C . ILE B 1 109 ? -1.797 -13.273 -20.891 1 96.19 109 ILE B C 1
ATOM 3952 O O . ILE B 1 109 ? -1.797 -12.156 -20.359 1 96.19 109 ILE B O 1
ATOM 3956 N N . VAL B 1 110 ? -2.785 -13.719 -21.578 1 96.06 110 VAL B N 1
ATOM 3957 C CA . VAL B 1 110 ? -3.988 -12.914 -21.766 1 96.06 110 VAL B CA 1
ATOM 3958 C C . VAL B 1 110 ? -4.66 -12.664 -20.422 1 96.06 110 VAL B C 1
ATOM 3960 O O . VAL B 1 110 ? -5.074 -11.539 -20.141 1 96.06 110 VAL B O 1
ATOM 3963 N N . ALA B 1 111 ? -4.727 -13.68 -19.641 1 96.81 111 ALA B N 1
ATOM 3964 C CA . ALA B 1 111 ? -5.34 -13.555 -18.312 1 96.81 111 ALA B CA 1
ATOM 3965 C C . ALA B 1 111 ? -4.555 -12.586 -17.438 1 96.81 111 ALA B C 1
ATOM 3967 O O . ALA B 1 111 ? -5.137 -11.719 -16.781 1 96.81 111 ALA B O 1
ATOM 3968 N N . ALA B 1 112 ? -3.256 -12.742 -17.422 1 95.38 112 ALA B N 1
ATOM 3969 C CA . ALA B 1 112 ? -2.408 -11.844 -16.641 1 95.38 112 ALA B CA 1
ATOM 3970 C C . ALA B 1 112 ? -2.539 -10.406 -17.125 1 95.38 112 ALA B C 1
ATOM 3972 O O . ALA B 1 112 ? -2.604 -9.477 -16.312 1 95.38 112 ALA B O 1
ATOM 3973 N N . ASN B 1 113 ? -2.611 -10.266 -18.406 1 93.06 113 ASN B N 1
ATOM 3974 C CA . ASN B 1 113 ? -2.809 -8.938 -18.969 1 93.06 113 ASN B CA 1
ATOM 3975 C C . ASN B 1 113 ? -4.164 -8.359 -18.578 1 93.06 113 ASN B C 1
ATOM 3977 O O . ASN B 1 113 ? -4.266 -7.18 -18.234 1 93.06 113 ASN B O 1
ATOM 3981 N N . TYR B 1 114 ? -5.141 -9.141 -18.672 1 91.69 114 TYR B N 1
ATOM 3982 C CA . TYR B 1 114 ? -6.492 -8.75 -18.281 1 91.69 114 TYR B CA 1
ATOM 3983 C C . TYR B 1 114 ? -6.527 -8.305 -16.828 1 91.69 114 TYR B C 1
ATOM 3985 O O . TYR B 1 114 ? -7.148 -7.289 -16.5 1 91.69 114 TYR B O 1
ATOM 3993 N N . ALA B 1 115 ? -5.816 -8.977 -16 1 92.5 115 ALA B N 1
ATOM 3994 C CA . ALA B 1 115 ? -5.785 -8.711 -14.562 1 92.5 115 ALA B CA 1
ATOM 3995 C C . ALA B 1 115 ? -4.957 -7.465 -14.258 1 92.5 115 ALA B C 1
ATOM 3997 O O . ALA B 1 115 ? -5.137 -6.836 -13.211 1 92.5 115 ALA B O 1
ATOM 3998 N N . SER B 1 116 ? -4.027 -7.09 -15.062 1 86.44 116 SER B N 1
ATOM 3999 C CA . SER B 1 116 ? -3.131 -5.961 -14.836 1 86.44 116 SER B CA 1
ATOM 4000 C C . SER B 1 116 ? -3.781 -4.648 -15.266 1 86.44 116 SER B C 1
ATOM 4002 O O . SER B 1 116 ? -3.365 -3.574 -14.828 1 86.44 116 SER B O 1
ATOM 4004 N N . THR B 1 117 ? -4.684 -4.695 -16.094 1 67.38 117 THR B N 1
ATOM 4005 C CA . THR B 1 117 ? -5.273 -3.492 -16.672 1 67.38 117 THR B CA 1
ATOM 4006 C C . THR B 1 117 ? -6.59 -3.148 -15.984 1 67.38 117 THR B C 1
ATOM 4008 O O . THR B 1 117 ? -7.215 -2.133 -16.297 1 67.38 117 THR B O 1
ATOM 4011 N N . SER B 1 118 ? -6.922 -3.898 -15.109 1 56.69 118 SER B N 1
ATOM 4012 C CA . SER B 1 118 ? -8.195 -3.682 -14.43 1 56.69 118 SER B CA 1
ATOM 4013 C C . SER B 1 118 ? -7.996 -3.002 -13.078 1 56.69 118 SER B C 1
ATOM 4015 O O . SER B 1 118 ? -8.969 -2.656 -12.406 1 56.69 118 SER B O 1
ATOM 4017 N N . GLY B 1 119 ? -6.766 -2.746 -12.773 1 56.09 119 GLY B N 1
ATOM 4018 C CA . GLY B 1 119 ? -6.52 -2.129 -11.484 1 56.09 119 GLY B CA 1
ATOM 4019 C C . GLY B 1 119 ? -6.266 -0.636 -11.57 1 56.09 119 GLY B C 1
ATOM 4020 O O . GLY B 1 119 ? -6.297 -0.061 -12.664 1 56.09 119 GLY B O 1
ATOM 4021 N N . PRO B 1 120 ? -6.258 -0.016 -10.414 1 51.53 120 PRO B N 1
ATOM 4022 C CA . PRO B 1 120 ? -6.082 1.438 -10.391 1 51.53 120 PRO B CA 1
ATOM 4023 C C . PRO B 1 120 ? -4.867 1.899 -11.195 1 51.53 120 PRO B C 1
ATOM 4025 O O . PRO B 1 120 ? -4.863 3.012 -11.727 1 51.53 120 PRO B O 1
ATOM 4028 N N . ASP B 1 121 ? -3.809 1.021 -11.258 1 51.88 121 ASP B N 1
ATOM 4029 C CA . ASP B 1 121 ? -2.602 1.403 -11.984 1 51.88 121 ASP B CA 1
ATOM 4030 C C . ASP B 1 121 ? -2.479 0.63 -13.297 1 51.88 121 ASP B C 1
ATOM 4032 O O . ASP B 1 121 ? -1.413 0.097 -13.609 1 51.88 121 ASP B O 1
ATOM 4036 N N . ALA B 1 122 ? -3.492 0.725 -14.18 1 54.78 122 ALA B N 1
ATOM 4037 C CA . ALA B 1 122 ? -3.625 -0.02 -15.43 1 54.78 122 ALA B CA 1
ATOM 4038 C C . ALA B 1 122 ? -2.498 0.328 -16.391 1 54.78 122 ALA B C 1
ATOM 4040 O O . ALA B 1 122 ? -2.705 1.065 -17.359 1 54.78 122 ALA B O 1
ATOM 4041 N N . VAL B 1 123 ? -1.263 0.282 -15.875 1 56.62 123 VAL B N 1
ATOM 4042 C CA . VAL B 1 123 ? -0.238 0.812 -16.766 1 56.62 123 VAL B CA 1
ATOM 4043 C C . VAL B 1 123 ? 0.545 -0.338 -17.391 1 56.62 123 VAL B C 1
ATOM 4045 O O . VAL B 1 123 ? 1.267 -0.142 -18.375 1 56.62 123 VAL B O 1
ATOM 4048 N N . PHE B 1 124 ? 0.2 -1.584 -17.047 1 64.62 124 PHE B N 1
ATOM 4049 C CA . PHE B 1 124 ? 1.174 -2.551 -17.547 1 64.62 124 PHE B CA 1
ATOM 4050 C C . PHE B 1 124 ? 0.535 -3.496 -18.562 1 64.62 124 PHE B C 1
ATOM 4052 O O . PHE B 1 124 ? -0.478 -4.137 -18.266 1 64.62 124 PHE B O 1
ATOM 4059 N N . LYS B 1 125 ? 1.052 -3.443 -19.781 1 76.62 125 LYS B N 1
ATOM 4060 C CA . LYS B 1 125 ? 0.579 -4.336 -20.828 1 76.62 125 LYS B CA 1
ATOM 4061 C C . LYS B 1 125 ? 1.584 -5.453 -21.094 1 76.62 125 LYS B C 1
ATOM 4063 O O . LYS B 1 125 ? 2.789 -5.211 -21.156 1 76.62 125 LYS B O 1
ATOM 4068 N N . MET B 1 126 ? 1.029 -6.641 -21.016 1 84.25 126 MET B N 1
ATOM 4069 C CA . MET B 1 126 ? 1.794 -7.824 -21.391 1 84.25 126 MET B CA 1
ATOM 4070 C C . MET B 1 126 ? 1.472 -8.25 -22.812 1 84.25 126 MET B C 1
ATOM 4072 O O . MET B 1 126 ? 0.534 -9.016 -23.047 1 84.25 126 MET B O 1
ATOM 4076 N N . ASN B 1 127 ? 2.289 -7.723 -23.781 1 79.94 127 ASN B N 1
ATOM 4077 C CA . ASN B 1 127 ? 1.921 -7.887 -25.188 1 79.94 127 ASN B CA 1
ATOM 4078 C C . ASN B 1 127 ? 2.93 -8.75 -25.938 1 79.94 127 ASN B C 1
ATOM 4080 O O . ASN B 1 127 ? 2.838 -8.914 -27.156 1 79.94 127 ASN B O 1
ATOM 4084 N N . ARG B 1 128 ? 3.781 -9.336 -25.25 1 87.75 128 ARG B N 1
ATOM 4085 C CA . ARG B 1 128 ? 4.773 -10.172 -25.906 1 87.75 128 ARG B CA 1
ATOM 4086 C C . ARG B 1 128 ? 4.453 -11.656 -25.719 1 87.75 128 ARG B C 1
ATOM 4088 O O . ARG B 1 128 ? 4.102 -12.078 -24.609 1 87.75 128 ARG B O 1
ATOM 4095 N N . PHE B 1 129 ? 4.43 -12.391 -26.859 1 93.56 129 PHE B N 1
ATOM 4096 C CA . PHE B 1 129 ? 4.266 -13.836 -26.766 1 93.56 129 PHE B CA 1
ATOM 4097 C C . PHE B 1 129 ? 5.074 -14.547 -27.844 1 93.56 129 PHE B C 1
ATOM 4099 O O . PHE B 1 129 ? 5 -14.18 -29.016 1 93.56 129 PHE B O 1
ATOM 4106 N N . LYS B 1 130 ? 5.809 -15.508 -27.422 1 92.94 130 LYS B N 1
ATOM 4107 C CA . LYS B 1 130 ? 6.547 -16.359 -28.344 1 92.94 130 LYS B CA 1
ATOM 4108 C C . LYS B 1 130 ? 5.832 -17.688 -28.562 1 92.94 130 LYS B C 1
ATOM 4110 O O . LYS B 1 130 ? 5.215 -18.219 -27.641 1 92.94 130 LYS B O 1
ATOM 4115 N N . VAL B 1 131 ? 5.945 -18.125 -29.859 1 92.62 131 VAL B N 1
ATOM 4116 C CA . VAL B 1 131 ? 5.293 -19.375 -30.234 1 92.62 131 VAL B CA 1
ATOM 4117 C C . VAL B 1 131 ? 6.352 -20.438 -30.531 1 92.62 131 VAL B C 1
ATOM 4119 O O . VAL B 1 131 ? 7.516 -20.125 -30.766 1 92.62 131 VAL B O 1
ATOM 4122 N N . GLY B 1 132 ? 5.883 -21.719 -30.484 1 90.12 132 GLY B N 1
ATOM 4123 C CA . GLY B 1 132 ? 6.766 -22.797 -30.875 1 90.12 132 GLY B CA 1
ATOM 4124 C C . GLY B 1 132 ? 6.91 -23.859 -29.797 1 90.12 132 GLY B C 1
ATOM 4125 O O . GLY B 1 132 ? 7.754 -24.75 -29.922 1 90.12 132 GLY B O 1
ATOM 4126 N N . ARG B 1 133 ? 6.164 -23.812 -28.766 1 90.88 133 ARG B N 1
ATOM 4127 C CA . ARG B 1 133 ? 6.164 -24.875 -27.766 1 90.88 133 ARG B CA 1
ATOM 4128 C C . ARG B 1 133 ? 5.66 -26.188 -28.344 1 90.88 133 ARG B C 1
ATOM 4130 O O . ARG B 1 133 ? 4.754 -26.188 -29.188 1 90.88 133 ARG B O 1
ATOM 4137 N N . ARG B 1 134 ? 6.168 -27.203 -27.844 1 86.56 134 ARG B N 1
ATOM 4138 C CA . ARG B 1 134 ? 5.789 -28.531 -28.312 1 86.56 134 ARG B CA 1
ATOM 4139 C C . ARG B 1 134 ? 4.926 -29.266 -27.297 1 86.56 134 ARG B C 1
ATOM 4141 O O . ARG B 1 134 ? 5.203 -29.219 -26.094 1 86.56 134 ARG B O 1
ATOM 4148 N N . ASP B 1 135 ? 3.881 -29.828 -27.875 1 87.38 135 ASP B N 1
ATOM 4149 C CA . ASP B 1 135 ? 3.021 -30.625 -27 1 87.38 135 ASP B CA 1
ATOM 4150 C C . ASP B 1 135 ? 3.738 -31.891 -26.531 1 87.38 135 ASP B C 1
ATOM 4152 O O . ASP B 1 135 ? 4.484 -32.5 -27.297 1 87.38 135 ASP B O 1
ATOM 4156 N N . CYS B 1 136 ? 3.498 -32.25 -25.312 1 83.19 136 CYS B N 1
ATOM 4157 C CA . CYS B 1 136 ? 3.98 -33.531 -24.875 1 83.19 136 CYS B CA 1
ATOM 4158 C C . CYS B 1 136 ? 3.273 -34.656 -25.609 1 83.19 136 CYS B C 1
ATOM 4160 O O . CYS B 1 136 ? 2.262 -34.438 -26.281 1 83.19 136 CYS B O 1
ATOM 4162 N N . SER B 1 137 ? 3.869 -35.844 -25.516 1 77.75 137 SER B N 1
ATOM 4163 C CA . SER B 1 137 ? 3.348 -37 -26.281 1 77.75 137 SER B CA 1
ATOM 4164 C C . SER B 1 137 ? 1.944 -37.375 -25.812 1 77.75 137 SER B C 1
ATOM 4166 O O . SER B 1 137 ? 1.146 -37.875 -26.594 1 77.75 137 SER B O 1
ATOM 4168 N N . ARG B 1 138 ? 1.636 -37.062 -24.578 1 70.12 138 ARG B N 1
ATOM 4169 C CA . ARG B 1 138 ? 0.326 -37.375 -24.031 1 70.12 138 ARG B CA 1
ATOM 4170 C C . ARG B 1 138 ? -0.522 -36.125 -23.859 1 70.12 138 ARG B C 1
ATOM 4172 O O . ARG B 1 138 ? -1.398 -36.062 -23 1 70.12 138 ARG B O 1
ATOM 4179 N N . SER B 1 139 ? -0.146 -35.156 -24.672 1 63.72 139 SER B N 1
ATOM 4180 C CA . SER B 1 139 ? -0.853 -33.875 -24.578 1 63.72 139 SER B CA 1
ATOM 4181 C C . SER B 1 139 ? -2.359 -34.062 -24.719 1 63.72 139 SER B C 1
ATOM 4183 O O . SER B 1 139 ? -2.814 -34.844 -25.578 1 63.72 139 SER B O 1
ATOM 4185 N N . GLY B 1 140 ? -3.029 -33.469 -23.891 1 57.16 140 GLY B N 1
ATOM 4186 C CA . GLY B 1 140 ? -4.469 -33.656 -23.797 1 57.16 140 GLY B CA 1
ATOM 4187 C C . GLY B 1 140 ? -4.875 -34.781 -22.875 1 57.16 140 GLY B C 1
ATOM 4188 O O . GLY B 1 140 ? -6.047 -34.938 -22.531 1 57.16 140 GLY B O 1
ATOM 4189 N N . GLN B 1 141 ? -3.725 -35.594 -22.672 1 59.31 141 GLN B N 1
ATOM 4190 C CA . GLN B 1 141 ? -3.947 -36.688 -21.734 1 59.31 141 GLN B CA 1
ATOM 4191 C C . GLN B 1 141 ? -3.262 -36.406 -20.391 1 59.31 141 GLN B C 1
ATOM 4193 O O . GLN B 1 141 ? -2.52 -35.438 -20.266 1 59.31 141 GLN B O 1
ATOM 4198 N N . GLU B 1 142 ? -3.627 -37.219 -19.328 1 56.53 142 GLU B N 1
ATOM 4199 C CA . GLU B 1 142 ? -3.105 -37.094 -17.969 1 56.53 142 GLU B CA 1
ATOM 4200 C C . GLU B 1 142 ? -1.592 -37.281 -17.938 1 56.53 142 GLU B C 1
ATOM 4202 O O . GLU B 1 142 ? -1.062 -38.188 -18.578 1 56.53 142 GLU B O 1
ATOM 4207 N N . ASP B 1 143 ? -0.84 -36.188 -17.75 1 57.47 143 ASP B N 1
ATOM 4208 C CA . ASP B 1 143 ? 0.608 -36.312 -17.609 1 57.47 143 ASP B CA 1
ATOM 4209 C C . ASP B 1 143 ? 0.973 -37.031 -16.312 1 57.47 143 ASP B C 1
ATOM 4211 O O . ASP B 1 143 ? 0.224 -36.969 -15.336 1 57.47 143 ASP B O 1
ATOM 4215 N N . ASP B 1 144 ? 1.825 -38.188 -16.328 1 51.53 144 ASP B N 1
ATOM 4216 C CA . ASP B 1 144 ? 2.285 -38.938 -15.172 1 51.53 144 ASP B CA 1
ATOM 4217 C C . ASP B 1 144 ? 3.516 -38.281 -14.539 1 51.53 144 ASP B C 1
ATOM 4219 O O . ASP B 1 144 ? 4.262 -38.938 -13.805 1 51.53 144 ASP B O 1
ATOM 4223 N N . ASN B 1 145 ? 3.756 -37.031 -14.922 1 50.91 145 ASN B N 1
ATOM 4224 C CA . ASN B 1 145 ? 5.035 -36.562 -14.406 1 50.91 145 ASN B CA 1
ATOM 4225 C C . ASN B 1 145 ? 4.949 -36.219 -12.922 1 50.91 145 ASN B C 1
ATOM 4227 O O . ASN B 1 145 ? 3.99 -35.562 -12.484 1 50.91 145 ASN B O 1
ATOM 4231 N N . ALA B 1 146 ? 5.59 -37.094 -12.07 1 52.41 146 ALA B N 1
ATOM 4232 C CA . ALA B 1 146 ? 5.711 -36.875 -10.633 1 52.41 146 ALA B CA 1
ATOM 4233 C C . ALA B 1 146 ? 6.266 -35.5 -10.312 1 52.41 146 ALA B C 1
ATOM 4235 O O . ALA B 1 146 ? 7.461 -35.344 -10.055 1 52.41 146 ALA B O 1
ATOM 4236 N N . GLU B 1 147 ? 5.543 -34.406 -10.789 1 56.75 147 GLU B N 1
ATOM 4237 C CA . GLU B 1 147 ? 6.059 -33.062 -10.523 1 56.75 147 GLU B CA 1
ATOM 4238 C C . GLU B 1 147 ? 5.867 -32.688 -9.055 1 56.75 147 GLU B C 1
ATOM 4240 O O . GLU B 1 147 ? 4.914 -33.156 -8.406 1 56.75 147 GLU B O 1
ATOM 4245 N N . THR B 1 148 ? 7.074 -32.156 -8.523 1 62.78 148 THR B N 1
ATOM 4246 C CA . THR B 1 148 ? 7 -31.609 -7.168 1 62.78 148 THR B CA 1
ATOM 4247 C C . THR B 1 148 ? 6.738 -30.109 -7.188 1 62.78 148 THR B C 1
ATOM 4249 O O . THR B 1 148 ? 7.305 -29.391 -8.008 1 62.78 148 THR B O 1
ATOM 4252 N N . PHE B 1 149 ? 5.676 -29.719 -6.621 1 71 149 PHE B N 1
ATOM 4253 C CA . PHE B 1 149 ? 5.34 -28.312 -6.402 1 71 149 PHE B CA 1
ATOM 4254 C C . PHE B 1 149 ? 5.844 -27.844 -5.043 1 71 149 PHE B C 1
ATOM 4256 O O . PHE B 1 149 ? 6.258 -28.656 -4.215 1 71 149 PHE B O 1
ATOM 4263 N N . PRO B 1 150 ? 6.027 -26.406 -4.953 1 63.59 150 PRO B N 1
ATOM 4264 C CA . PRO B 1 150 ? 6.426 -25.984 -3.607 1 63.59 150 PRO B CA 1
ATOM 4265 C C . PRO B 1 150 ? 5.598 -26.641 -2.51 1 63.59 150 PRO B C 1
ATOM 4267 O O . PRO B 1 150 ? 4.367 -26.672 -2.592 1 63.59 150 PRO B O 1
ATOM 4270 N N . GLY B 1 151 ? 6.383 -27.328 -1.706 1 62.19 151 GLY B N 1
ATOM 4271 C CA . GLY B 1 151 ? 5.707 -28.062 -0.658 1 62.19 151 GLY B CA 1
ATOM 4272 C C . GLY B 1 151 ? 4.98 -27.188 0.334 1 62.19 151 GLY B C 1
ATOM 4273 O O . GLY B 1 151 ? 5.266 -25.984 0.429 1 62.19 151 GLY B O 1
ATOM 4274 N N . PRO B 1 152 ? 3.996 -27.734 0.897 1 63.59 152 PRO B N 1
ATOM 4275 C CA . PRO B 1 152 ? 3.199 -27.016 1.903 1 63.59 152 PRO B CA 1
ATOM 4276 C C . PRO B 1 152 ? 4.027 -26.562 3.104 1 63.59 152 PRO B C 1
ATOM 4278 O O . PRO B 1 152 ? 3.574 -25.734 3.895 1 63.59 152 PRO B O 1
ATOM 4281 N N . ASN B 1 153 ? 5.316 -26.953 2.971 1 75.12 153 ASN B N 1
ATOM 4282 C CA . ASN B 1 153 ? 6.023 -26.688 4.223 1 75.12 153 ASN B CA 1
ATOM 4283 C C . ASN B 1 153 ? 7.23 -25.781 4.012 1 75.12 153 ASN B C 1
ATOM 4285 O O . ASN B 1 153 ? 8.289 -26 4.598 1 75.12 153 ASN B O 1
ATOM 4289 N N . MET B 1 154 ? 7.07 -24.875 3.156 1 85.25 154 MET B N 1
ATOM 4290 C CA . MET B 1 154 ? 8.117 -23.875 3.045 1 85.25 154 MET B CA 1
ATOM 4291 C C . MET B 1 154 ? 8.141 -22.969 4.273 1 85.25 154 MET B C 1
ATOM 4293 O O . MET B 1 154 ? 7.133 -22.344 4.605 1 85.25 154 MET B O 1
ATOM 4297 N N . GLN B 1 155 ? 9.406 -22.906 4.883 1 87.75 155 GLN B N 1
ATOM 4298 C CA . GLN B 1 155 ? 9.453 -22.312 6.215 1 87.75 155 GLN B CA 1
ATOM 4299 C C . GLN B 1 155 ? 10.102 -20.938 6.176 1 87.75 155 GLN B C 1
ATOM 4301 O O . GLN B 1 155 ? 10.062 -20.188 7.164 1 87.75 155 GLN B O 1
ATOM 4306 N N . ASN B 1 156 ? 10.742 -20.625 5.086 1 89.44 156 ASN B N 1
ATOM 4307 C CA . ASN B 1 156 ? 11.398 -19.344 4.902 1 89.44 156 ASN B CA 1
ATOM 4308 C C . ASN B 1 156 ? 11.625 -19.031 3.424 1 89.44 156 ASN B C 1
ATOM 4310 O O . ASN B 1 156 ? 11.383 -19.875 2.564 1 89.44 156 ASN B O 1
ATOM 4314 N N . VAL B 1 157 ? 12.133 -17.859 3.188 1 92.69 157 VAL B N 1
ATOM 4315 C CA . VAL B 1 157 ? 12.219 -17.375 1.812 1 92.69 157 VAL B CA 1
ATOM 4316 C C . VAL B 1 157 ? 13.328 -18.125 1.074 1 92.69 157 VAL B C 1
ATOM 4318 O O . VAL B 1 157 ? 13.242 -18.344 -0.137 1 92.69 157 VAL B O 1
ATOM 4321 N N . HIS B 1 158 ? 14.344 -18.562 1.8 1 91.88 158 HIS B N 1
ATOM 4322 C CA . HIS B 1 158 ? 15.445 -19.281 1.166 1 91.88 158 HIS B CA 1
ATOM 4323 C C . HIS B 1 158 ? 14.984 -20.594 0.575 1 91.88 158 HIS B C 1
ATOM 4325 O O . HIS B 1 158 ? 15.422 -20.984 -0.509 1 91.88 158 HIS B O 1
ATOM 4331 N N . GLU B 1 159 ? 14.133 -21.234 1.267 1 91.81 159 GLU B N 1
ATOM 4332 C CA . GLU B 1 159 ? 13.578 -22.484 0.742 1 91.81 159 GLU B CA 1
ATOM 4333 C C . GLU B 1 159 ? 12.766 -22.234 -0.523 1 91.81 159 GLU B C 1
ATOM 4335 O O . GLU B 1 159 ? 12.82 -23.031 -1.468 1 91.81 159 GLU B O 1
ATOM 4340 N N . LEU B 1 160 ? 12.055 -21.219 -0.555 1 93.19 160 LEU B N 1
ATOM 4341 C CA . LEU B 1 160 ? 11.289 -20.859 -1.743 1 93.19 160 LEU B CA 1
ATOM 4342 C C . LEU B 1 160 ? 12.211 -20.547 -2.916 1 93.19 160 LEU B C 1
ATOM 4344 O O . LEU B 1 160 ? 12.008 -21.047 -4.023 1 93.19 160 LEU B O 1
ATOM 4348 N N . VAL B 1 161 ? 13.219 -19.766 -2.625 1 94.25 161 VAL B N 1
ATOM 4349 C CA . VAL B 1 161 ? 14.172 -19.391 -3.664 1 94.25 161 VAL B CA 1
ATOM 4350 C C . VAL B 1 161 ? 14.867 -20.625 -4.207 1 94.25 161 VAL B C 1
ATOM 4352 O O . VAL B 1 161 ? 15.062 -20.766 -5.418 1 94.25 161 VAL B O 1
ATOM 4355 N N . ASN B 1 162 ? 15.211 -21.5 -3.332 1 92.94 162 ASN B N 1
ATOM 4356 C CA . ASN B 1 162 ? 15.852 -22.734 -3.771 1 92.94 162 ASN B CA 1
ATOM 4357 C C . ASN B 1 162 ? 14.961 -23.516 -4.738 1 92.94 162 ASN B C 1
ATOM 4359 O O . ASN B 1 162 ? 15.438 -24.016 -5.762 1 92.94 162 ASN B O 1
ATOM 4363 N N . PHE B 1 163 ? 13.742 -23.641 -4.453 1 91.12 163 PHE B N 1
ATOM 4364 C CA . PHE B 1 163 ? 12.805 -24.312 -5.336 1 91.12 163 PHE B CA 1
ATOM 4365 C C . PHE B 1 163 ? 12.734 -23.625 -6.691 1 91.12 163 PHE B C 1
ATOM 4367 O O . PHE B 1 163 ? 12.898 -24.266 -7.73 1 91.12 163 PHE B O 1
ATOM 4374 N N . PHE B 1 164 ? 12.531 -22.359 -6.715 1 92.81 164 PHE B N 1
ATOM 4375 C CA . PHE B 1 164 ? 12.305 -21.641 -7.961 1 92.81 164 PHE B CA 1
ATOM 4376 C C . PHE B 1 164 ? 13.602 -21.5 -8.758 1 92.81 164 PHE B C 1
ATOM 4378 O O . PHE B 1 164 ? 13.578 -21.469 -9.992 1 92.81 164 PHE B O 1
ATOM 4385 N N . ASN B 1 165 ? 14.648 -21.422 -8.008 1 93.06 165 ASN B N 1
ATOM 4386 C CA . ASN B 1 165 ? 15.93 -21.422 -8.695 1 93.06 165 ASN B CA 1
ATOM 4387 C C . ASN B 1 165 ? 16.172 -22.734 -9.43 1 93.06 165 ASN B C 1
ATOM 4389 O O . ASN B 1 165 ? 16.562 -22.75 -10.594 1 93.06 165 ASN B O 1
ATOM 4393 N N . LYS B 1 166 ? 15.898 -23.797 -8.781 1 88.69 166 LYS B N 1
ATOM 4394 C CA . LYS B 1 166 ? 16.078 -25.109 -9.383 1 88.69 166 LYS B CA 1
ATOM 4395 C C . LYS B 1 166 ? 15.117 -25.328 -10.547 1 88.69 166 LYS B C 1
ATOM 4397 O O . LYS B 1 166 ? 15.461 -25.969 -11.539 1 88.69 166 LYS B O 1
ATOM 4402 N N . THR B 1 167 ? 13.945 -24.797 -10.422 1 87.62 167 THR B N 1
ATOM 4403 C CA . THR B 1 167 ? 12.891 -25.062 -11.391 1 87.62 167 THR B CA 1
ATOM 4404 C C . THR B 1 167 ? 13 -24.109 -12.578 1 87.62 167 THR B C 1
ATOM 4406 O O . THR B 1 167 ? 12.859 -24.531 -13.734 1 87.62 167 THR B O 1
ATOM 4409 N N . PHE B 1 168 ? 13.25 -22.828 -12.281 1 90.25 168 PHE B N 1
ATOM 4410 C CA . PHE B 1 168 ? 13.148 -21.828 -13.328 1 90.25 168 PHE B CA 1
ATOM 4411 C C . PHE B 1 168 ? 14.406 -20.969 -13.375 1 90.25 168 PHE B C 1
ATOM 4413 O O . PHE B 1 168 ? 14.516 -20.062 -14.211 1 90.25 168 PHE B O 1
ATOM 4420 N N . GLY B 1 169 ? 15.367 -21.172 -12.516 1 91.62 169 GLY B N 1
ATOM 4421 C CA . GLY B 1 169 ? 16.562 -20.344 -12.461 1 91.62 169 GLY B CA 1
ATOM 4422 C C . GLY B 1 169 ? 16.312 -18.953 -11.898 1 91.62 169 GLY B C 1
ATOM 4423 O O . GLY B 1 169 ? 17.016 -18 -12.25 1 91.62 169 GLY B O 1
ATOM 4424 N N . LEU B 1 170 ? 15.328 -18.922 -11.016 1 94.5 170 LEU B N 1
ATOM 4425 C CA . LEU B 1 170 ? 14.945 -17.609 -10.508 1 94.5 170 LEU B CA 1
ATOM 4426 C C . LEU B 1 170 ? 15.805 -17.219 -9.297 1 94.5 170 LEU B C 1
ATOM 4428 O O . LEU B 1 170 ? 16.125 -18.078 -8.469 1 94.5 170 LEU B O 1
ATOM 4432 N N . ASN B 1 171 ? 16.172 -15.922 -9.242 1 96 171 ASN B N 1
ATOM 4433 C CA . ASN B 1 171 ? 16.797 -15.375 -8.047 1 96 171 ASN B CA 1
ATOM 4434 C C . ASN B 1 171 ? 15.766 -14.906 -7.031 1 96 171 ASN B C 1
ATOM 4436 O O . ASN B 1 171 ? 14.57 -15.156 -7.199 1 96 171 ASN B O 1
ATOM 4440 N N . LEU B 1 172 ? 16.219 -14.32 -5.941 1 94.62 172 LEU B N 1
ATOM 4441 C CA . LEU B 1 172 ? 15.367 -13.914 -4.836 1 94.62 172 LEU B CA 1
ATOM 4442 C C . LEU B 1 172 ? 14.297 -12.93 -5.309 1 94.62 172 LEU B C 1
ATOM 4444 O O . LEU B 1 172 ? 13.109 -13.133 -5.066 1 94.62 172 LEU B O 1
ATOM 4448 N N . ARG B 1 173 ? 14.727 -11.836 -6.008 1 94 173 ARG B N 1
ATOM 4449 C CA . ARG B 1 173 ? 13.797 -10.805 -6.457 1 94 173 ARG B CA 1
ATOM 4450 C C . ARG B 1 173 ? 12.766 -11.375 -7.414 1 94 173 ARG B C 1
ATOM 4452 O O . ARG B 1 173 ? 11.57 -11.086 -7.289 1 94 173 ARG B O 1
ATOM 4459 N N . GLU B 1 174 ? 13.227 -12.211 -8.266 1 95.94 174 GLU B N 1
ATOM 4460 C CA . GLU B 1 174 ? 12.328 -12.844 -9.227 1 95.94 174 GLU B CA 1
ATOM 4461 C C . GLU B 1 174 ? 11.336 -13.766 -8.523 1 95.94 174 GLU B C 1
ATOM 4463 O O . GLU B 1 174 ? 10.148 -13.789 -8.867 1 95.94 174 GLU B O 1
ATOM 4468 N N . THR B 1 175 ? 11.82 -14.492 -7.578 1 96.31 175 THR B N 1
ATOM 4469 C CA . THR B 1 175 ? 10.961 -15.398 -6.824 1 96.31 175 THR B CA 1
ATOM 4470 C C . THR B 1 175 ? 9.859 -14.633 -6.102 1 96.31 175 THR B C 1
ATOM 4472 O O . THR B 1 175 ? 8.68 -14.961 -6.223 1 96.31 175 THR B O 1
ATOM 4475 N N . VAL B 1 176 ? 10.242 -13.609 -5.406 1 96.75 176 VAL B N 1
ATOM 4476 C CA . VAL B 1 176 ? 9.281 -12.82 -4.648 1 96.75 176 VAL B CA 1
ATOM 4477 C C . VAL B 1 176 ? 8.289 -12.156 -5.605 1 96.75 176 VAL B C 1
ATOM 4479 O O . VAL B 1 176 ? 7.086 -12.125 -5.344 1 96.75 176 VAL B O 1
ATOM 4482 N N . ALA B 1 177 ? 8.773 -11.672 -6.73 1 96.31 177 ALA B N 1
ATOM 4483 C CA . ALA B 1 177 ? 7.902 -11.023 -7.711 1 96.31 177 ALA B CA 1
ATOM 4484 C C . ALA B 1 177 ? 6.875 -12.008 -8.266 1 96.31 177 ALA B C 1
ATOM 4486 O O . ALA B 1 177 ? 5.691 -11.68 -8.367 1 96.31 177 ALA B O 1
ATOM 4487 N N . LEU B 1 178 ? 7.297 -13.203 -8.578 1 96.94 178 LEU B N 1
ATOM 4488 C CA . LEU B 1 178 ? 6.414 -14.188 -9.18 1 96.94 178 LEU B CA 1
ATOM 4489 C C . LEU B 1 178 ? 5.324 -14.617 -8.203 1 96.94 178 LEU B C 1
ATOM 4491 O O . LEU B 1 178 ? 4.188 -14.875 -8.609 1 96.94 178 LEU B O 1
ATOM 4495 N N . MET B 1 179 ? 5.648 -14.625 -6.91 1 96.81 179 MET B N 1
ATOM 4496 C CA . MET B 1 179 ? 4.699 -15.047 -5.887 1 96.81 179 MET B CA 1
ATOM 4497 C C . MET B 1 179 ? 3.502 -14.102 -5.828 1 96.81 179 MET B C 1
ATOM 4499 O O . MET B 1 179 ? 2.434 -14.477 -5.34 1 96.81 179 MET B O 1
ATOM 4503 N N . GLY B 1 180 ? 3.658 -12.945 -6.391 1 96.44 180 GLY B N 1
ATOM 4504 C CA . GLY B 1 180 ? 2.555 -12 -6.422 1 96.44 180 GLY B CA 1
ATOM 4505 C C . GLY B 1 180 ? 1.394 -12.469 -7.281 1 96.44 180 GLY B C 1
ATOM 4506 O O . GLY B 1 180 ? 0.293 -11.914 -7.195 1 96.44 180 GLY B O 1
ATOM 4507 N N . ALA B 1 181 ? 1.636 -13.523 -8.062 1 96.38 181 ALA B N 1
ATOM 4508 C CA . ALA B 1 181 ? 0.525 -14.133 -8.789 1 96.38 181 ALA B CA 1
ATOM 4509 C C . ALA B 1 181 ? -0.597 -14.539 -7.844 1 96.38 181 ALA B C 1
ATOM 4511 O O . ALA B 1 181 ? -1.761 -14.617 -8.242 1 96.38 181 ALA B O 1
ATOM 4512 N N . HIS B 1 182 ? -0.252 -14.695 -6.578 1 95.19 182 HIS B N 1
ATOM 4513 C CA . HIS B 1 182 ? -1.22 -15.109 -5.566 1 95.19 182 HIS B CA 1
ATOM 4514 C C . HIS B 1 182 ? -2.146 -13.961 -5.188 1 95.19 182 HIS B C 1
ATOM 4516 O O . HIS B 1 182 ? -3.088 -14.141 -4.414 1 95.19 182 HIS B O 1
ATOM 4522 N N . SER B 1 183 ? -1.954 -12.836 -5.773 1 93.75 183 SER B N 1
ATOM 4523 C CA . SER B 1 183 ? -3.006 -11.836 -5.629 1 93.75 183 SER B CA 1
ATOM 4524 C C . SER B 1 183 ? -4.27 -12.25 -6.379 1 93.75 183 SER B C 1
ATOM 4526 O O . SER B 1 183 ? -5.352 -11.727 -6.113 1 93.75 183 SER B O 1
ATOM 4528 N N . LEU B 1 184 ? -4.148 -13.234 -7.285 1 94.75 184 LEU B N 1
ATOM 4529 C CA . LEU B 1 184 ? -5.266 -13.695 -8.102 1 94.75 184 LEU B CA 1
ATOM 4530 C C . LEU B 1 184 ? -5.922 -14.922 -7.48 1 94.75 184 LEU B C 1
ATOM 4532 O O . LEU B 1 184 ? -5.234 -15.812 -6.984 1 94.75 184 LEU B O 1
ATOM 4536 N N . GLY B 1 185 ? -7.242 -14.844 -7.488 1 92.56 185 GLY B N 1
ATOM 4537 C CA . GLY B 1 185 ? -8.008 -16.062 -7.25 1 92.56 185 GLY B CA 1
ATOM 4538 C C . GLY B 1 185 ? -8.305 -16.297 -5.781 1 92.56 185 GLY B C 1
ATOM 4539 O O . GLY B 1 185 ? -8.234 -15.367 -4.973 1 92.56 185 GLY B O 1
ATOM 4540 N N . ARG B 1 186 ? -8.797 -17.516 -5.547 1 91.94 186 ARG B N 1
ATOM 4541 C CA . ARG B 1 186 ? -9.172 -18.016 -4.23 1 91.94 186 ARG B CA 1
ATOM 4542 C C . ARG B 1 186 ? -8.961 -19.516 -4.141 1 91.94 186 ARG B C 1
ATOM 4544 O O . ARG B 1 186 ? -9.078 -20.234 -5.145 1 91.94 186 ARG B O 1
ATOM 4551 N N . LEU B 1 187 ? -8.617 -19.859 -2.939 1 91.38 187 LEU B N 1
ATOM 4552 C CA . LEU B 1 187 ? -8.516 -21.297 -2.695 1 91.38 187 LEU B CA 1
ATOM 4553 C C . LEU B 1 187 ? -9.859 -21.859 -2.24 1 91.38 187 LEU B C 1
ATOM 4555 O O . LEU B 1 187 ? -10.648 -21.172 -1.604 1 91.38 187 LEU B O 1
ATOM 4559 N N . ARG B 1 188 ? -10.062 -23.062 -2.648 1 89.69 188 ARG B N 1
ATOM 4560 C CA . ARG B 1 188 ? -11.289 -23.766 -2.311 1 89.69 188 ARG B CA 1
ATOM 4561 C C . ARG B 1 188 ? -10.984 -25.062 -1.572 1 89.69 188 ARG B C 1
ATOM 4563 O O . ARG B 1 188 ? -10.156 -25.859 -2.021 1 89.69 188 ARG B O 1
ATOM 4570 N N . THR B 1 189 ? -11.773 -25.25 -0.585 1 90.19 189 THR B N 1
ATOM 4571 C CA . THR B 1 189 ? -11.547 -26.391 0.279 1 90.19 189 THR B CA 1
ATOM 4572 C C . THR B 1 189 ? -11.625 -27.688 -0.52 1 90.19 189 THR B C 1
ATOM 4574 O O . THR B 1 189 ? -10.82 -28.609 -0.322 1 90.19 189 THR B O 1
ATOM 4577 N N . LYS B 1 190 ? -12.469 -27.797 -1.452 1 88.88 190 LYS B N 1
ATOM 4578 C CA . LYS B 1 190 ? -12.68 -29.031 -2.219 1 88.88 190 LYS B CA 1
ATOM 4579 C C . LYS B 1 190 ? -11.469 -29.344 -3.092 1 88.88 190 LYS B C 1
ATOM 4581 O O . LYS B 1 190 ? -11.25 -30.5 -3.467 1 88.88 190 LYS B O 1
ATOM 4586 N N . ASN B 1 191 ? -10.68 -28.359 -3.396 1 88.44 191 ASN B N 1
ATOM 4587 C CA . ASN B 1 191 ? -9.523 -28.562 -4.262 1 88.44 191 ASN B CA 1
ATOM 4588 C C . ASN B 1 191 ? -8.227 -28.672 -3.457 1 88.44 191 ASN B C 1
ATOM 4590 O O . ASN B 1 191 ? -7.586 -29.719 -3.445 1 88.44 191 ASN B O 1
ATOM 4594 N N . SER B 1 192 ? -7.941 -27.672 -2.639 1 87 192 SER B N 1
ATOM 4595 C CA . SER B 1 192 ? -6.625 -27.562 -2.016 1 87 192 SER B CA 1
ATOM 4596 C C . SER B 1 192 ? -6.699 -27.875 -0.522 1 87 192 SER B C 1
ATOM 4598 O O . SER B 1 192 ? -5.672 -28.094 0.122 1 87 192 SER B O 1
ATOM 4600 N N . GLY B 1 193 ? -7.871 -27.875 0.01 1 87.94 193 GLY B N 1
ATOM 4601 C CA . GLY B 1 193 ? -8.016 -28 1.451 1 87.94 193 GLY B CA 1
ATOM 4602 C C . GLY B 1 193 ? -7.957 -26.672 2.178 1 87.94 193 GLY B C 1
ATOM 4603 O O . GLY B 1 193 ? -8.172 -26.609 3.389 1 87.94 193 GLY B O 1
ATOM 4604 N N . PHE B 1 194 ? -7.621 -25.641 1.494 1 91.38 194 PHE B N 1
ATOM 4605 C CA . PHE B 1 194 ? -7.645 -24.281 2.02 1 91.38 194 PHE B CA 1
ATOM 4606 C C . PHE B 1 194 ? -8.898 -23.547 1.563 1 91.38 194 PHE B C 1
ATOM 4608 O O . PHE B 1 194 ? -9.617 -24.016 0.681 1 91.38 194 PHE B O 1
ATOM 4615 N N . GLU B 1 195 ? -9.203 -22.391 2.252 1 91.81 195 GLU B N 1
ATOM 4616 C CA . GLU B 1 195 ? -10.398 -21.625 1.882 1 91.81 195 GLU B CA 1
ATOM 4617 C C . GLU B 1 195 ? -10.164 -20.125 2.021 1 91.81 195 GLU B C 1
ATOM 4619 O O . GLU B 1 195 ? -9.852 -19.641 3.107 1 91.81 195 GLU B O 1
ATOM 4624 N N . GLY B 1 196 ? -10.383 -19.422 0.896 1 90.56 196 GLY B N 1
ATOM 4625 C CA . GLY B 1 196 ? -10.336 -17.969 0.959 1 90.56 196 GLY B CA 1
ATOM 4626 C C . GLY B 1 196 ? -9.469 -17.344 -0.122 1 90.56 196 GLY B C 1
ATOM 4627 O O . GLY B 1 196 ? -8.703 -18.047 -0.782 1 90.56 196 GLY B O 1
ATOM 4628 N N . PRO B 1 197 ? -9.625 -16.047 -0.327 1 89.56 197 PRO B N 1
ATOM 4629 C CA . PRO B 1 197 ? -8.773 -15.312 -1.267 1 89.56 197 PRO B CA 1
ATOM 4630 C C . PRO B 1 197 ? -7.488 -14.805 -0.621 1 89.56 197 PRO B C 1
ATOM 4632 O O . PRO B 1 197 ? -7.348 -14.844 0.604 1 89.56 197 PRO B O 1
ATOM 4635 N N . TRP B 1 198 ? -6.562 -14.445 -1.446 1 89.56 198 TRP B N 1
ATOM 4636 C CA . TRP B 1 198 ? -5.359 -13.805 -0.917 1 89.56 198 TRP B CA 1
ATOM 4637 C C . TRP B 1 198 ? -5.598 -12.328 -0.651 1 89.56 198 TRP B C 1
ATOM 4639 O O . TRP B 1 198 ? -4.969 -11.734 0.233 1 89.56 198 TRP B O 1
ATOM 4649 N N . ILE B 1 199 ? -6.41 -11.734 -1.458 1 81.12 199 ILE B N 1
ATOM 4650 C CA . ILE B 1 199 ? -6.797 -10.344 -1.245 1 81.12 199 ILE B CA 1
ATOM 4651 C C . ILE B 1 199 ? -8.242 -10.281 -0.74 1 81.12 199 ILE B C 1
ATOM 4653 O O . ILE B 1 199 ? -9.148 -10.828 -1.371 1 81.12 199 ILE B O 1
ATOM 4657 N N . ALA B 1 200 ? -8.375 -9.555 0.366 1 74.94 200 ALA B N 1
ATOM 4658 C CA . ALA B 1 200 ? -9.703 -9.461 0.97 1 74.94 200 ALA B CA 1
ATOM 4659 C C . ALA B 1 200 ? -10.648 -8.648 0.089 1 74.94 200 ALA B C 1
ATOM 4661 O O . ALA B 1 200 ? -10.273 -7.598 -0.434 1 74.94 200 ALA B O 1
ATOM 4662 N N . GLU B 1 201 ? -11.852 -9.156 -0 1 71.12 201 GLU B N 1
ATOM 4663 C CA . GLU B 1 201 ? -12.859 -8.5 -0.829 1 71.12 201 GLU B CA 1
ATOM 4664 C C . GLU B 1 201 ? -13.227 -7.129 -0.264 1 71.12 201 GLU B C 1
ATOM 4666 O O . GLU B 1 201 ? -13.516 -6.199 -1.018 1 71.12 201 GLU B O 1
ATOM 4671 N N . VAL B 1 202 ? -13.188 -7.07 1 1 65.62 202 VAL B N 1
ATOM 4672 C CA . VAL B 1 202 ? -13.578 -5.836 1.667 1 65.62 202 VAL B CA 1
ATOM 4673 C C . VAL B 1 202 ? -12.594 -4.727 1.327 1 65.62 202 VAL B C 1
ATOM 4675 O O . VAL B 1 202 ? -12.945 -3.543 1.348 1 65.62 202 VAL B O 1
ATOM 4678 N N . VAL B 1 203 ? -11.391 -5.121 1.009 1 65.62 203 VAL B N 1
ATOM 4679 C CA . VAL B 1 203 ? -10.328 -4.168 0.712 1 65.62 203 VAL B CA 1
ATOM 4680 C C . VAL B 1 203 ? -10.414 -3.73 -0.748 1 65.62 203 VAL B C 1
ATOM 4682 O O . VAL B 1 203 ? -10.234 -2.551 -1.062 1 65.62 203 VAL B O 1
ATOM 4685 N N . GLN B 1 204 ? -10.734 -4.656 -1.568 1 65.88 204 GLN B N 1
ATOM 4686 C CA . GLN B 1 204 ? -10.797 -4.391 -3.002 1 65.88 204 GLN B CA 1
ATOM 4687 C C . GLN B 1 204 ? -11.875 -5.23 -3.67 1 65.88 204 GLN B C 1
ATOM 4689 O O . GLN B 1 204 ? -11.773 -6.457 -3.727 1 65.88 204 GLN B O 1
ATOM 4694 N N . LYS B 1 205 ? -12.773 -4.383 -4.141 1 68.12 205 LYS B N 1
ATOM 4695 C CA . LYS B 1 205 ? -13.805 -5.082 -4.902 1 68.12 205 LYS B CA 1
ATOM 4696 C C . LYS B 1 205 ? -13.203 -5.832 -6.086 1 68.12 205 LYS B C 1
ATOM 4698 O O . LYS B 1 205 ? -12.391 -5.281 -6.828 1 68.12 205 LYS B O 1
ATOM 4703 N N . ASN B 1 206 ? -13.5 -7.09 -6.234 1 75.62 206 ASN B N 1
ATOM 4704 C CA . ASN B 1 206 ? -12.969 -7.992 -7.246 1 75.62 206 ASN B CA 1
ATOM 4705 C C . ASN B 1 206 ? -11.453 -8.141 -7.129 1 75.62 206 ASN B C 1
ATOM 4707 O O . ASN B 1 206 ? -10.758 -8.266 -8.133 1 75.62 206 ASN B O 1
ATOM 4711 N N . GLY B 1 207 ? -11.055 -7.941 -5.938 1 77.12 207 GLY B N 1
ATOM 4712 C CA . GLY B 1 207 ? -9.617 -7.996 -5.684 1 77.12 207 GLY B CA 1
ATOM 4713 C C . GLY B 1 207 ? -8.977 -9.273 -6.191 1 77.12 207 GLY B C 1
ATOM 4714 O O . GLY B 1 207 ? -7.848 -9.25 -6.688 1 77.12 207 GLY B O 1
ATOM 4715 N N . ALA B 1 208 ? -9.703 -10.297 -6.227 1 84.88 208 ALA B N 1
ATOM 4716 C CA . ALA B 1 208 ? -9.172 -11.602 -6.605 1 84.88 208 ALA B CA 1
ATOM 4717 C C . ALA B 1 208 ? -8.945 -11.688 -8.109 1 84.88 208 ALA B C 1
ATOM 4719 O O . ALA B 1 208 ? -8.375 -12.664 -8.609 1 84.88 208 ALA B O 1
ATOM 4720 N N . ASN B 1 209 ? -9.312 -10.664 -8.805 1 90.69 209 ASN B N 1
ATOM 4721 C CA . ASN B 1 209 ? -9.211 -10.695 -10.266 1 90.69 209 ASN B CA 1
ATOM 4722 C C . ASN B 1 209 ? -8.219 -9.656 -10.773 1 90.69 209 ASN B C 1
ATOM 4724 O O . ASN B 1 209 ? -8.164 -9.383 -11.977 1 90.69 209 ASN B O 1
ATOM 4728 N N . ILE B 1 210 ? -7.504 -9.133 -9.812 1 89 210 ILE B N 1
ATOM 4729 C CA . ILE B 1 210 ? -6.578 -8.062 -10.164 1 89 210 ILE B CA 1
ATOM 4730 C C . ILE B 1 210 ? -5.18 -8.406 -9.664 1 89 210 ILE B C 1
ATOM 4732 O O . ILE B 1 210 ? -5.016 -8.891 -8.539 1 89 210 ILE B O 1
ATOM 4736 N N . LEU B 1 211 ? -4.215 -8.266 -10.586 1 91.81 211 LEU B N 1
ATOM 4737 C CA . LEU B 1 211 ? -2.836 -8.281 -10.102 1 91.81 211 LEU B CA 1
ATOM 4738 C C . LEU B 1 211 ? -2.529 -7.027 -9.289 1 91.81 211 LEU B C 1
ATOM 4740 O O . LEU B 1 211 ? -2.561 -5.918 -9.828 1 91.81 211 LEU B O 1
ATOM 4744 N N . ASP B 1 212 ? -2.227 -7.363 -8.008 1 87.12 212 ASP B N 1
ATOM 4745 C CA . ASP B 1 212 ? -2.152 -6.223 -7.094 1 87.12 212 ASP B CA 1
ATOM 4746 C C . ASP B 1 212 ? -1.091 -6.445 -6.02 1 87.12 212 ASP B C 1
ATOM 4748 O O . ASP B 1 212 ? -1.062 -7.5 -5.379 1 87.12 212 ASP B O 1
ATOM 4752 N N . SER B 1 213 ? -0.272 -5.398 -5.824 1 89.31 213 SER B N 1
ATOM 4753 C CA . SER B 1 213 ? 0.803 -5.516 -4.844 1 89.31 213 SER B CA 1
ATOM 4754 C C . SER B 1 213 ? 0.261 -5.465 -3.418 1 89.31 213 SER B C 1
ATOM 4756 O O . SER B 1 213 ? 1.005 -5.676 -2.457 1 89.31 213 SER B O 1
ATOM 4758 N N . ARG B 1 214 ? -1.081 -5.309 -3.238 1 87.81 214 ARG B N 1
ATOM 4759 C CA . ARG B 1 214 ? -1.692 -5.402 -1.917 1 87.81 214 ARG B CA 1
ATOM 4760 C C . ARG B 1 214 ? -1.422 -6.762 -1.281 1 87.81 214 ARG B C 1
ATOM 4762 O O . ARG B 1 214 ? -1.423 -6.891 -0.055 1 87.81 214 ARG B O 1
ATOM 4769 N N . TYR B 1 215 ? -1.166 -7.699 -2.18 1 92.88 215 TYR B N 1
ATOM 4770 C CA . TYR B 1 215 ? -0.736 -9.016 -1.725 1 92.88 215 TYR B CA 1
ATOM 4771 C C . TYR B 1 215 ? 0.448 -8.906 -0.772 1 92.88 215 TYR B C 1
ATOM 4773 O O . TYR B 1 215 ? 0.434 -9.484 0.317 1 92.88 215 TYR B O 1
ATOM 4781 N N . TYR B 1 216 ? 1.4 -8.125 -1.065 1 93.56 216 TYR B N 1
ATOM 4782 C CA . TYR B 1 216 ? 2.604 -7.973 -0.256 1 93.56 216 TYR B CA 1
ATOM 4783 C C . TYR B 1 216 ? 2.324 -7.141 0.988 1 93.56 216 TYR B C 1
ATOM 4785 O O . TYR B 1 216 ? 2.871 -7.406 2.061 1 93.56 216 TYR B O 1
ATOM 4793 N N . LEU B 1 217 ? 1.493 -6.145 0.806 1 88.69 217 LEU B N 1
ATOM 4794 C CA . LEU B 1 217 ? 1.116 -5.309 1.939 1 88.69 217 LEU B CA 1
ATOM 4795 C C . LEU B 1 217 ? 0.447 -6.137 3.029 1 88.69 217 LEU B C 1
ATOM 4797 O O . LEU B 1 217 ? 0.776 -6 4.211 1 88.69 217 LEU B O 1
ATOM 4801 N N . GLU B 1 218 ? -0.44 -6.941 2.617 1 87.19 218 GLU B N 1
ATOM 4802 C CA . GLU B 1 218 ? -1.147 -7.777 3.58 1 87.19 218 GLU B CA 1
ATOM 4803 C C . GLU B 1 218 ? -0.187 -8.719 4.305 1 87.19 218 GLU B C 1
ATOM 4805 O O . GLU B 1 218 ? -0.329 -8.953 5.508 1 87.19 218 GLU B O 1
ATOM 4810 N N . ILE B 1 219 ? 0.735 -9.195 3.623 1 90.25 219 ILE B N 1
ATOM 4811 C CA . ILE B 1 219 ? 1.686 -10.117 4.227 1 90.25 219 ILE B CA 1
ATOM 4812 C C . ILE B 1 219 ? 2.447 -9.422 5.348 1 90.25 219 ILE B C 1
ATOM 4814 O O . ILE B 1 219 ? 2.582 -9.969 6.449 1 90.25 219 ILE B O 1
ATOM 4818 N N . VAL B 1 220 ? 2.812 -8.18 5.16 1 86.44 220 VAL B N 1
ATOM 4819 C CA . VAL B 1 220 ? 3.785 -7.602 6.078 1 86.44 220 VAL B CA 1
ATOM 4820 C C . VAL B 1 220 ? 3.068 -6.734 7.113 1 86.44 220 VAL B C 1
ATOM 4822 O O . VAL B 1 220 ? 3.631 -6.418 8.164 1 86.44 220 VAL B O 1
ATOM 4825 N N . ALA B 1 221 ? 1.854 -6.379 6.824 1 81.44 221 ALA B N 1
ATOM 4826 C CA . ALA B 1 221 ? 1.231 -5.379 7.688 1 81.44 221 ALA B CA 1
ATOM 4827 C C . ALA B 1 221 ? 0.182 -6.012 8.594 1 81.44 221 ALA B C 1
ATOM 4829 O O . ALA B 1 221 ? -0.086 -5.512 9.688 1 81.44 221 ALA B O 1
ATOM 4830 N N . VAL B 1 222 ? -0.416 -7.09 8.172 1 79.94 222 VAL B N 1
ATOM 4831 C CA . VAL B 1 222 ? -1.536 -7.672 8.906 1 79.94 222 VAL B CA 1
ATOM 4832 C C . VAL B 1 222 ? -1.031 -8.773 9.828 1 79.94 222 VAL B C 1
ATOM 4834 O O . VAL B 1 222 ? 0.019 -9.367 9.578 1 79.94 222 VAL B O 1
ATOM 4837 N N . HIS B 1 223 ? -1.854 -8.938 10.875 1 77.31 223 HIS B N 1
ATOM 4838 C CA . HIS B 1 223 ? -1.533 -10.031 11.789 1 77.31 223 HIS B CA 1
ATOM 4839 C C . HIS B 1 223 ? -2.188 -11.336 11.344 1 77.31 223 HIS B C 1
ATOM 4841 O O . HIS B 1 223 ? -3.359 -11.344 10.961 1 77.31 223 HIS B O 1
ATOM 4847 N N . TRP B 1 224 ? -1.335 -12.344 11.359 1 83.94 224 TRP B N 1
ATOM 4848 C CA . TRP B 1 224 ? -1.784 -13.656 10.898 1 83.94 224 TRP B CA 1
ATOM 4849 C C . TRP B 1 224 ? -1.669 -14.695 12 1 83.94 224 TRP B C 1
ATOM 4851 O O . TRP B 1 224 ? -0.729 -14.664 12.805 1 83.94 224 TRP B O 1
ATOM 4861 N N . PHE B 1 225 ? -2.633 -15.602 12.094 1 80.75 225 PHE B N 1
ATOM 4862 C CA . PHE B 1 225 ? -2.525 -16.766 12.961 1 80.75 225 PHE B CA 1
ATOM 4863 C C . PHE B 1 225 ? -2.799 -18.047 12.18 1 80.75 225 PHE B C 1
ATOM 4865 O O . PHE B 1 225 ? -3.482 -18.016 11.156 1 80.75 225 PHE B O 1
ATOM 4872 N N . LEU B 1 226 ? -2.188 -19.109 12.68 1 86.06 226 LEU B N 1
ATOM 4873 C CA . LEU B 1 226 ? -2.35 -20.391 12.016 1 86.06 226 LEU B CA 1
ATOM 4874 C C . LEU B 1 226 ? -3.627 -21.094 12.477 1 86.06 226 LEU B C 1
ATOM 4876 O O . LEU B 1 226 ? -3.834 -21.281 13.672 1 86.06 226 LEU B O 1
ATOM 4880 N N . LYS B 1 227 ? -4.461 -21.422 11.484 1 86.75 227 LYS B N 1
ATOM 4881 C CA . LYS B 1 227 ? -5.719 -22.125 11.727 1 86.75 227 LYS B CA 1
ATOM 4882 C C . LYS B 1 227 ? -5.711 -23.516 11.094 1 86.75 227 LYS B C 1
ATOM 4884 O O . LYS B 1 227 ? -5.266 -23.672 9.953 1 86.75 227 LYS B O 1
ATOM 4889 N N . VAL B 1 228 ? -6.238 -24.469 11.836 1 89.38 228 VAL B N 1
ATOM 4890 C CA . VAL B 1 228 ? -6.395 -25.812 11.281 1 89.38 228 VAL B CA 1
ATOM 4891 C C . VAL B 1 228 ? -7.719 -25.906 10.523 1 89.38 228 VAL B C 1
ATOM 4893 O O . VAL B 1 228 ? -8.781 -25.656 11.094 1 89.38 228 VAL B O 1
ATOM 4896 N N . MET B 1 229 ? -7.598 -26.297 9.266 1 90.12 229 MET B N 1
ATOM 4897 C CA . MET B 1 229 ? -8.797 -26.375 8.43 1 90.12 229 MET B CA 1
ATOM 4898 C C . MET B 1 229 ? -9.578 -27.656 8.742 1 90.12 229 MET B C 1
ATOM 4900 O O . MET B 1 229 ? -8.992 -28.703 9.008 1 90.12 229 MET B O 1
ATOM 4904 N N . PRO B 1 230 ? -10.961 -27.438 8.672 1 86.19 230 PRO B N 1
ATOM 4905 C CA . PRO B 1 230 ? -11.812 -28.578 9.008 1 86.19 230 PRO B CA 1
ATOM 4906 C C . PRO B 1 230 ? -11.93 -29.594 7.867 1 86.19 230 PRO B C 1
ATOM 4908 O O . PRO B 1 230 ? -13.039 -29.859 7.395 1 86.19 230 PRO B O 1
ATOM 4911 N N . THR B 1 231 ? -10.898 -29.828 7.223 1 82.44 231 THR B N 1
ATOM 4912 C CA . THR B 1 231 ? -10.883 -30.797 6.133 1 82.44 231 THR B CA 1
ATOM 4913 C C . THR B 1 231 ? -10.109 -32.062 6.535 1 82.44 231 THR B C 1
ATOM 4915 O O . THR B 1 231 ? -9.461 -32.062 7.586 1 82.44 231 THR B O 1
ATOM 4918 N N . ASN B 1 232 ? -10.234 -33 5.703 1 71.44 232 ASN B N 1
ATOM 4919 C CA . ASN B 1 232 ? -9.633 -34.312 5.996 1 71.44 232 ASN B CA 1
ATOM 4920 C C . ASN B 1 232 ? -8.109 -34.219 6.039 1 71.44 232 ASN B C 1
ATOM 4922 O O . ASN B 1 232 ? -7.465 -34.906 6.824 1 71.44 232 ASN B O 1
ATOM 4926 N N . ASN B 1 233 ? -7.566 -33.344 5.316 1 76.19 233 ASN B N 1
ATOM 4927 C CA . ASN B 1 233 ? -6.109 -33.281 5.254 1 76.19 233 ASN B CA 1
ATOM 4928 C C . ASN B 1 233 ? -5.555 -32.312 6.301 1 76.19 233 ASN B C 1
ATOM 4930 O O . ASN B 1 233 ? -4.34 -32.188 6.457 1 76.19 233 ASN B O 1
ATOM 4934 N N . LYS B 1 234 ? -6.379 -31.719 7.086 1 80.5 234 LYS B N 1
ATOM 4935 C CA . LYS B 1 234 ? -6.031 -30.859 8.219 1 80.5 234 LYS B CA 1
ATOM 4936 C C . LYS B 1 234 ? -4.93 -29.875 7.844 1 80.5 234 LYS B C 1
ATOM 4938 O O . LYS B 1 234 ? -3.932 -29.75 8.555 1 80.5 234 LYS B O 1
ATOM 4943 N N . ARG B 1 235 ? -5.168 -29.188 6.797 1 87.38 235 ARG B N 1
ATOM 4944 C CA . ARG B 1 235 ? -4.203 -28.188 6.355 1 87.38 235 ARG B CA 1
ATOM 4945 C C . ARG B 1 235 ? -4.125 -27.016 7.336 1 87.38 235 ARG B C 1
ATOM 4947 O O . ARG B 1 235 ? -5.094 -26.734 8.039 1 87.38 235 ARG B O 1
ATOM 4954 N N . HIS B 1 236 ? -2.959 -26.531 7.496 1 90.38 236 HIS B N 1
ATOM 4955 C CA . HIS B 1 236 ? -2.748 -25.344 8.336 1 90.38 236 HIS B CA 1
ATOM 4956 C C . HIS B 1 236 ? -2.732 -24.078 7.492 1 90.38 236 HIS B C 1
ATOM 4958 O O . HIS B 1 236 ? -1.793 -23.844 6.727 1 90.38 236 HIS B O 1
ATOM 4964 N N . GLN B 1 237 ? -3.758 -23.297 7.719 1 91.38 237 GLN B N 1
ATOM 4965 C CA . GLN B 1 237 ? -3.975 -22.062 6.961 1 91.38 237 GLN B CA 1
ATOM 4966 C C . GLN B 1 237 ? -3.688 -20.828 7.812 1 91.38 237 GLN B C 1
ATOM 4968 O O . GLN B 1 237 ? -4.07 -20.781 8.984 1 91.38 237 GLN B O 1
ATOM 4973 N N . TRP B 1 238 ? -2.92 -19.875 7.207 1 90.62 238 TRP B N 1
ATOM 4974 C CA . TRP B 1 238 ? -2.766 -18.578 7.875 1 90.62 238 TRP B CA 1
ATOM 4975 C C . TRP B 1 238 ? -4.012 -17.734 7.703 1 90.62 238 TRP B C 1
ATOM 4977 O O . TRP B 1 238 ? -4.426 -17.438 6.574 1 90.62 238 TRP B O 1
ATOM 4987 N N . GLN B 1 239 ? -4.574 -17.344 8.875 1 87.19 239 GLN B N 1
ATOM 4988 C CA . GLN B 1 239 ? -5.785 -16.531 8.883 1 87.19 239 GLN B CA 1
ATOM 4989 C C . GLN B 1 239 ? -5.516 -15.148 9.453 1 87.19 239 GLN B C 1
ATOM 4991 O O . GLN B 1 239 ? -4.785 -15.008 10.43 1 87.19 239 GLN B O 1
ATOM 4996 N N . ARG B 1 240 ? -6.082 -14.172 8.695 1 80.88 240 ARG B N 1
ATOM 4997 C CA . ARG B 1 240 ? -5.934 -12.797 9.172 1 80.88 240 ARG B CA 1
ATOM 4998 C C . ARG B 1 240 ? -6.602 -12.617 10.531 1 80.88 240 ARG B C 1
ATOM 5000 O O . ARG B 1 240 ? -7.715 -13.102 10.75 1 80.88 240 ARG B O 1
ATOM 5007 N N . GLU B 1 241 ? -5.801 -11.906 11.367 1 74.56 241 GLU B N 1
ATOM 5008 C CA . GLU B 1 241 ? -6.34 -11.578 12.68 1 74.56 241 GLU B CA 1
ATOM 5009 C C . GLU B 1 241 ? -6.781 -10.117 12.75 1 74.56 241 GLU B C 1
ATOM 5011 O O . GLU B 1 241 ? -6.133 -9.242 12.172 1 74.56 241 GLU B O 1
ATOM 5016 N N . GLY B 1 242 ? -7.898 -9.859 13.469 1 64.44 242 GLY B N 1
ATOM 5017 C CA . GLY B 1 242 ? -8.344 -8.5 13.711 1 64.44 242 GLY B CA 1
ATOM 5018 C C . GLY B 1 242 ? -9.328 -7.996 12.672 1 64.44 242 GLY B C 1
ATOM 5019 O O . GLY B 1 242 ? -9.398 -8.531 11.562 1 64.44 242 GLY B O 1
ATOM 5020 N N . PRO B 1 243 ? -10.133 -7.082 13.156 1 59.88 243 PRO B N 1
ATOM 5021 C CA . PRO B 1 243 ? -11.156 -6.551 12.258 1 59.88 243 PRO B CA 1
ATOM 5022 C C . PRO B 1 243 ? -10.578 -5.656 11.164 1 59.88 243 PRO B C 1
ATOM 5024 O O . PRO B 1 243 ? -9.469 -5.141 11.305 1 59.88 243 PRO B O 1
ATOM 5027 N N . SER B 1 244 ? -10.961 -5.945 9.938 1 58.31 244 SER B N 1
ATOM 5028 C CA . SER B 1 244 ? -10.781 -4.859 8.977 1 58.31 244 SER B CA 1
ATOM 5029 C C . SER B 1 244 ? -11.93 -3.855 9.062 1 58.31 244 SER B C 1
ATOM 5031 O O . SER B 1 244 ? -13.094 -4.242 9.203 1 58.31 244 SER B O 1
ATOM 5033 N N . MET B 1 245 ? -11.594 -2.645 9.43 1 53.31 245 MET B N 1
ATOM 5034 C CA . MET B 1 245 ? -12.664 -1.652 9.516 1 53.31 245 MET B CA 1
ATOM 5035 C C . MET B 1 245 ? -13.289 -1.411 8.141 1 53.31 245 MET B C 1
ATOM 5037 O O . MET B 1 245 ? -14.273 -0.677 8.023 1 53.31 245 MET B O 1
ATOM 5041 N N . GLY B 1 246 ? -13.172 -2.352 7.16 1 47.09 246 GLY B N 1
ATOM 5042 C CA . GLY B 1 246 ? -13.812 -2.391 5.855 1 47.09 246 GLY B CA 1
ATOM 5043 C C . GLY B 1 246 ? -13.484 -1.188 4.992 1 47.09 246 GLY B C 1
ATOM 5044 O O . GLY B 1 246 ? -13.094 -0.137 5.504 1 47.09 246 GLY B O 1
ATOM 5045 N N . VAL B 1 247 ? -12.82 -1.265 3.814 1 43.41 247 VAL B N 1
ATOM 5046 C CA . VAL B 1 247 ? -12.562 -0.237 2.811 1 43.41 247 VAL B CA 1
ATOM 5047 C C . VAL B 1 247 ? -13.875 0.186 2.158 1 43.41 247 VAL B C 1
ATOM 5049 O O . VAL B 1 247 ? -13.883 1.013 1.243 1 43.41 247 VAL B O 1
ATOM 5052 N N . GLY B 1 248 ? -14.93 -0.635 1.959 1 37.31 248 GLY B N 1
ATOM 5053 C CA . GLY B 1 248 ? -15.945 -0.233 1.002 1 37.31 248 GLY B CA 1
ATOM 5054 C C . GLY B 1 248 ? -16.406 1.201 1.186 1 37.31 248 GLY B C 1
ATOM 5055 O O . GLY B 1 248 ? -16.109 1.825 2.209 1 37.31 248 GLY B O 1
ATOM 5056 N N . ASN B 1 249 ? -16.656 1.797 0.047 1 35.97 249 ASN B N 1
ATOM 5057 C CA . ASN B 1 249 ? -17.391 3.055 -0.055 1 35.97 249 ASN B CA 1
ATOM 5058 C C . ASN B 1 249 ? -18.25 3.307 1.183 1 35.97 249 ASN B C 1
ATOM 5060 O O . ASN B 1 249 ? -18.797 4.398 1.356 1 35.97 249 ASN B O 1
ATOM 5064 N N . SER B 1 250 ? -19.234 2.336 1.393 1 32.69 250 SER B N 1
ATOM 5065 C CA . SER B 1 250 ? -20.312 2.676 2.314 1 32.69 250 SER B CA 1
ATOM 5066 C C . SER B 1 250 ? -19.797 2.795 3.746 1 32.69 250 SER B C 1
ATOM 5068 O O . SER B 1 250 ? -19.156 1.872 4.262 1 32.69 250 SER B O 1
ATOM 5070 N N . VAL B 1 251 ? -19.438 3.904 4.227 1 35.25 251 VAL B N 1
ATOM 5071 C CA . VAL B 1 251 ? -19.562 4.238 5.645 1 35.25 251 VAL B CA 1
ATOM 5072 C C . VAL B 1 251 ? -20.25 3.1 6.391 1 35.25 251 VAL B C 1
ATOM 5074 O O . VAL B 1 251 ? -20.281 3.09 7.625 1 35.25 251 VAL B O 1
ATOM 5077 N N . ASN B 1 252 ? -21.031 2.395 5.68 1 34.19 252 ASN B N 1
ATOM 5078 C CA . ASN B 1 252 ? -21.875 1.391 6.305 1 34.19 252 ASN B CA 1
ATOM 5079 C C . ASN B 1 252 ? -21.188 0.039 6.398 1 34.19 252 ASN B C 1
ATOM 5081 O O . ASN B 1 252 ? -21.812 -0.976 6.691 1 34.19 252 ASN B O 1
ATOM 5085 N N . ALA B 1 253 ? -20.188 -0.235 5.688 1 38.5 253 ALA B N 1
ATOM 5086 C CA . ALA B 1 253 ? -19.703 -1.583 5.949 1 38.5 253 ALA B CA 1
ATOM 5087 C C . ALA B 1 253 ? -19.391 -1.781 7.434 1 38.5 253 ALA B C 1
ATOM 5089 O O . ALA B 1 253 ? -18.859 -0.887 8.086 1 38.5 253 ALA B O 1
ATOM 5090 N N . SER B 1 254 ? -19.984 -2.598 7.992 1 39.06 254 SER B N 1
ATOM 5091 C CA . SER B 1 254 ? -19.922 -2.949 9.406 1 39.06 254 SER B CA 1
ATOM 5092 C C . SER B 1 254 ? -18.469 -3.055 9.891 1 39.06 254 SER B C 1
ATOM 5094 O O . SER B 1 254 ? -17.672 -3.789 9.305 1 39.06 254 SER B O 1
ATOM 5096 N N . LEU B 1 255 ? -17.812 -2.029 10.352 1 44.78 255 LEU B N 1
ATOM 5097 C CA . LEU B 1 255 ? -16.578 -1.939 11.109 1 44.78 255 LEU B CA 1
ATOM 5098 C C . LEU B 1 255 ? -16.156 -3.309 11.641 1 44.78 255 LEU B C 1
ATOM 5100 O O . LEU B 1 255 ? -15.062 -3.469 12.164 1 44.78 255 LEU B O 1
ATOM 5104 N N . ASN B 1 256 ? -17.109 -4.273 11.406 1 46.88 256 ASN B N 1
ATOM 5105 C CA . ASN B 1 256 ? -16.797 -5.488 12.148 1 46.88 256 ASN B CA 1
ATOM 5106 C C . ASN B 1 256 ? -16.656 -6.695 11.227 1 46.88 256 ASN B C 1
ATOM 5108 O O . ASN B 1 256 ? -16.797 -7.836 11.656 1 46.88 256 ASN B O 1
ATOM 5112 N N . ALA B 1 257 ? -16.453 -6.367 9.844 1 54.38 257 ALA B N 1
ATOM 5113 C CA . ALA B 1 257 ? -16.359 -7.621 9.102 1 54.38 257 ALA B CA 1
ATOM 5114 C C . ALA B 1 257 ? -14.945 -8.195 9.156 1 54.38 257 ALA B C 1
ATOM 5116 O O . ALA B 1 257 ? -13.969 -7.453 9.047 1 54.38 257 ALA B O 1
ATOM 5117 N N . GLN B 1 258 ? -14.859 -9.43 9.578 1 61.44 258 GLN B N 1
ATOM 5118 C CA . GLN B 1 258 ? -13.586 -10.148 9.594 1 61.44 258 GLN B CA 1
ATOM 5119 C C . GLN B 1 258 ? -13.125 -10.469 8.172 1 61.44 258 GLN B C 1
ATOM 5121 O O . GLN B 1 258 ? -13.844 -11.109 7.41 1 61.44 258 GLN B O 1
ATOM 5126 N N . PRO B 1 259 ? -11.969 -9.805 7.828 1 66.81 259 PRO B N 1
ATOM 5127 C CA . PRO B 1 259 ? -11.453 -10.133 6.496 1 66.81 259 PRO B CA 1
ATOM 5128 C C . PRO B 1 259 ? -11.258 -11.633 6.301 1 66.81 259 PRO B C 1
ATOM 5130 O O . PRO B 1 259 ? -10.906 -12.344 7.246 1 66.81 259 PRO B O 1
ATOM 5133 N N . ASP B 1 260 ? -11.602 -12.141 5.121 1 75.38 260 ASP B N 1
ATOM 5134 C CA . ASP B 1 260 ? -11.625 -13.562 4.793 1 75.38 260 ASP B CA 1
ATOM 5135 C C . ASP B 1 260 ? -10.328 -13.992 4.109 1 75.38 260 ASP B C 1
ATOM 5137 O O . ASP B 1 260 ? -10.211 -15.133 3.656 1 75.38 260 ASP B O 1
ATOM 5141 N N . ASN B 1 261 ? -9.312 -13.07 4.07 1 85.62 261 ASN B N 1
ATOM 5142 C CA . ASN B 1 261 ? -8.141 -13.43 3.283 1 85.62 261 ASN B CA 1
ATOM 5143 C C . ASN B 1 261 ? -7.203 -14.359 4.059 1 85.62 261 ASN B C 1
ATOM 5145 O O . ASN B 1 261 ? -7.242 -14.391 5.289 1 85.62 261 ASN B O 1
ATOM 5149 N N . ILE B 1 262 ? -6.461 -15.102 3.254 1 89.75 262 ILE B N 1
ATOM 5150 C CA . ILE B 1 262 ? -5.641 -16.156 3.836 1 89.75 262 ILE B CA 1
ATOM 5151 C C . ILE B 1 262 ? -4.242 -16.125 3.223 1 89.75 262 ILE B C 1
ATOM 5153 O O . ILE B 1 262 ? -4.012 -15.438 2.223 1 89.75 262 ILE B O 1
ATOM 5157 N N . LEU B 1 263 ? -3.346 -16.781 3.889 1 92.56 263 LEU B N 1
ATOM 5158 C CA . LEU B 1 263 ? -2.051 -17.156 3.334 1 92.56 263 LEU B CA 1
ATOM 5159 C C . LEU B 1 263 ? -1.802 -18.656 3.51 1 92.56 263 LEU B C 1
ATOM 5161 O O . LEU B 1 263 ? -2.438 -19.297 4.348 1 92.56 263 LEU B O 1
ATOM 5165 N N . ILE B 1 264 ? -0.993 -19.156 2.656 1 93.44 264 ILE B N 1
ATOM 5166 C CA . ILE B 1 264 ? -0.428 -20.484 2.895 1 93.44 264 ILE B CA 1
ATOM 5167 C C . ILE B 1 264 ? 1.044 -20.359 3.279 1 93.44 264 ILE B C 1
ATOM 5169 O O . ILE B 1 264 ? 1.591 -19.25 3.307 1 93.44 264 ILE B O 1
ATOM 5173 N N . HIS B 1 265 ? 1.656 -21.438 3.596 1 92.19 265 HIS B N 1
ATOM 5174 C CA . HIS B 1 265 ? 3.01 -21.391 4.137 1 92.19 265 HIS B CA 1
ATOM 5175 C C . HIS B 1 265 ? 3.973 -20.734 3.154 1 92.19 265 HIS B C 1
ATOM 5177 O O . HIS B 1 265 ? 4.844 -19.953 3.561 1 92.19 265 HIS B O 1
ATOM 5183 N N . SER B 1 266 ? 3.824 -20.984 1.905 1 93.19 266 SER B N 1
ATOM 5184 C CA . SER B 1 266 ? 4.73 -20.406 0.919 1 93.19 266 SER B CA 1
ATOM 5185 C C . SER B 1 266 ? 4.582 -18.891 0.856 1 93.19 266 SER B C 1
ATOM 5187 O O . SER B 1 266 ? 5.551 -18.172 0.595 1 93.19 266 SER B O 1
ATOM 5189 N N . ASP B 1 267 ? 3.391 -18.406 1.128 1 94.88 267 ASP B N 1
ATOM 5190 C CA . ASP B 1 267 ? 3.176 -16.953 1.182 1 94.88 267 ASP B CA 1
ATOM 5191 C C . ASP B 1 267 ? 3.85 -16.344 2.408 1 94.88 267 ASP B C 1
ATOM 5193 O O . ASP B 1 267 ? 4.59 -15.367 2.295 1 94.88 267 ASP B O 1
ATOM 5197 N N . ALA B 1 268 ? 3.568 -16.969 3.525 1 92.06 268 ALA B N 1
ATOM 5198 C CA . ALA B 1 268 ? 4.113 -16.469 4.785 1 92.06 268 ALA B CA 1
ATOM 5199 C C . ALA B 1 268 ? 5.641 -16.5 4.77 1 92.06 268 ALA B C 1
ATOM 5201 O O . ALA B 1 268 ? 6.289 -15.609 5.332 1 92.06 268 ALA B O 1
ATOM 5202 N N . ALA B 1 269 ? 6.203 -17.453 4.074 1 92.62 269 ALA B N 1
ATOM 5203 C CA . ALA B 1 269 ? 7.648 -17.656 4.043 1 92.62 269 ALA B CA 1
ATOM 5204 C C . ALA B 1 269 ? 8.352 -16.5 3.342 1 92.62 269 ALA B C 1
ATOM 5206 O O . ALA B 1 269 ? 9.57 -16.344 3.465 1 92.62 269 ALA B O 1
ATOM 5207 N N . LEU B 1 270 ? 7.652 -15.719 2.615 1 94.06 270 LEU B N 1
ATOM 5208 C CA . LEU B 1 270 ? 8.266 -14.578 1.943 1 94.06 270 LEU B CA 1
ATOM 5209 C C . LEU B 1 270 ? 8.812 -13.578 2.957 1 94.06 270 LEU B C 1
ATOM 5211 O O . LEU B 1 270 ? 9.82 -12.922 2.703 1 94.06 270 LEU B O 1
ATOM 5215 N N . ALA B 1 271 ? 8.078 -13.531 4.102 1 90.25 271 ALA B N 1
ATOM 5216 C CA . ALA B 1 271 ? 8.414 -12.43 4.996 1 90.25 271 ALA B CA 1
ATOM 5217 C C . ALA B 1 271 ? 8.711 -12.938 6.402 1 90.25 271 ALA B C 1
ATOM 5219 O O . ALA B 1 271 ? 9.195 -12.188 7.254 1 90.25 271 ALA B O 1
ATOM 5220 N N . PHE B 1 272 ? 8.445 -14.219 6.68 1 87.12 272 PHE B N 1
ATOM 5221 C CA . PHE B 1 272 ? 8.602 -14.758 8.023 1 87.12 272 PHE B CA 1
ATOM 5222 C C . PHE B 1 272 ? 9.445 -16.031 8 1 87.12 272 PHE B C 1
ATOM 5224 O O . PHE B 1 272 ? 9.531 -16.703 6.973 1 87.12 272 PHE B O 1
ATOM 5231 N N . ASN B 1 273 ? 10.016 -16.203 9.164 1 84.94 273 ASN B N 1
ATOM 5232 C CA . ASN B 1 273 ? 10.727 -17.453 9.422 1 84.94 273 ASN B CA 1
ATOM 5233 C C . ASN B 1 273 ? 10.023 -18.281 10.492 1 84.94 273 ASN B C 1
ATOM 5235 O O . ASN B 1 273 ? 9.672 -17.781 11.555 1 84.94 273 ASN B O 1
ATOM 5239 N N . PHE B 1 274 ? 9.734 -19.5 10.141 1 86.75 274 PHE B N 1
ATOM 5240 C CA . PHE B 1 274 ? 9.07 -20.359 11.117 1 86.75 274 PHE B CA 1
ATOM 5241 C C . PHE B 1 274 ? 9.469 -21.812 10.93 1 86.75 274 PHE B C 1
ATOM 5243 O O . PHE B 1 274 ? 10.195 -22.156 9.992 1 86.75 274 PHE B O 1
ATOM 5250 N N . HIS B 1 275 ? 9.188 -22.562 11.93 1 86.81 275 HIS B N 1
ATOM 5251 C CA . HIS B 1 275 ? 9.531 -23.969 11.938 1 86.81 275 HIS B CA 1
ATOM 5252 C C . HIS B 1 275 ? 8.289 -24.844 12.062 1 86.81 275 HIS B C 1
ATOM 5254 O O . HIS B 1 275 ? 7.52 -24.703 13.016 1 86.81 275 HIS B O 1
ATOM 5260 N N . LEU B 1 276 ? 8.234 -25.781 11.086 1 89.06 276 LEU B N 1
ATOM 5261 C CA . LEU B 1 276 ? 7.027 -26.594 11.008 1 89.06 276 LEU B CA 1
ATOM 5262 C C . LEU B 1 276 ? 7.348 -28.062 11.336 1 89.06 276 LEU B C 1
ATOM 5264 O O . LEU B 1 276 ? 8.469 -28.516 11.125 1 89.06 276 LEU B O 1
ATOM 5268 N N . ASP B 1 277 ? 6.34 -28.719 11.844 1 87.88 277 ASP B N 1
ATOM 5269 C CA . ASP B 1 277 ? 6.43 -30.156 11.984 1 87.88 277 ASP B CA 1
ATOM 5270 C C . ASP B 1 277 ? 5.977 -30.875 10.711 1 87.88 277 ASP B C 1
ATOM 5272 O O . ASP B 1 277 ? 5.793 -30.234 9.672 1 87.88 277 ASP B O 1
ATOM 5276 N N . GLU B 1 278 ? 5.809 -32.156 10.797 1 83.56 278 GLU B N 1
ATOM 5277 C CA . GLU B 1 278 ? 5.504 -32.969 9.617 1 83.56 278 GLU B CA 1
ATOM 5278 C C . GLU B 1 278 ? 4.082 -32.719 9.125 1 83.56 278 GLU B C 1
ATOM 5280 O O . GLU B 1 278 ? 3.764 -32.969 7.965 1 83.56 278 GLU B O 1
ATOM 5285 N N . ASN B 1 279 ? 3.303 -32.125 9.992 1 83.38 279 ASN B N 1
ATOM 5286 C CA . ASN B 1 279 ? 1.905 -31.891 9.641 1 83.38 279 ASN B CA 1
ATOM 5287 C C . ASN B 1 279 ? 1.676 -30.469 9.164 1 83.38 279 ASN B C 1
ATOM 5289 O O . ASN B 1 279 ? 0.561 -30.094 8.789 1 83.38 279 ASN B O 1
ATOM 5293 N N . GLY B 1 280 ? 2.68 -29.672 9.172 1 88.31 280 GLY B N 1
ATOM 5294 C CA . GLY B 1 280 ? 2.547 -28.297 8.742 1 88.31 280 GLY B CA 1
ATOM 5295 C C . GLY B 1 280 ? 2.18 -27.359 9.875 1 88.31 280 GLY B C 1
ATOM 5296 O O . GLY B 1 280 ? 1.841 -26.188 9.641 1 88.31 280 GLY B O 1
ATOM 5297 N N . ALA B 1 281 ? 2.193 -27.922 11.078 1 88.12 281 ALA B N 1
ATOM 5298 C CA . ALA B 1 281 ? 1.993 -27.094 12.273 1 88.12 281 ALA B CA 1
ATOM 5299 C C . ALA B 1 281 ? 3.322 -26.562 12.805 1 88.12 281 ALA B C 1
ATOM 5301 O O . ALA B 1 281 ? 4.387 -27.094 12.469 1 88.12 281 ALA B O 1
ATOM 5302 N N . PHE B 1 282 ? 3.182 -25.516 13.594 1 87.5 282 PHE B N 1
ATOM 5303 C CA . PHE B 1 282 ? 4.402 -25.047 14.234 1 87.5 282 PHE B CA 1
ATOM 5304 C C . PHE B 1 282 ? 5 -26.125 15.125 1 87.5 282 PHE B C 1
ATOM 5306 O O . PHE B 1 282 ? 4.273 -26.828 15.828 1 87.5 282 PHE B O 1
ATOM 5313 N N . LYS B 1 283 ? 6.348 -26.188 15.047 1 85.56 283 LYS B N 1
ATOM 5314 C CA . LYS B 1 283 ? 6.996 -27.031 16.047 1 85.56 283 LYS B CA 1
ATOM 5315 C C . LYS B 1 283 ? 6.734 -26.484 17.453 1 85.56 283 LYS B C 1
ATOM 5317 O O . LYS B 1 283 ? 6.723 -25.266 17.672 1 85.56 283 LYS B O 1
ATOM 5322 N N . PRO B 1 284 ? 6.578 -27.469 18.344 1 79 284 PRO B N 1
ATOM 5323 C CA . PRO B 1 284 ? 6.305 -27.031 19.703 1 79 284 PRO B CA 1
ATOM 5324 C C . PRO B 1 284 ? 7.359 -26.047 20.234 1 79 284 PRO B C 1
ATOM 5326 O O . PRO B 1 284 ? 8.562 -26.328 20.141 1 79 284 PRO B O 1
ATOM 5329 N N . GLY B 1 285 ? 6.926 -24.953 20.672 1 72.69 285 GLY B N 1
ATOM 5330 C CA . GLY B 1 285 ? 7.809 -23.938 21.234 1 72.69 285 GLY B CA 1
ATOM 5331 C C . GLY B 1 285 ? 8.422 -23.031 20.203 1 72.69 285 GLY B C 1
ATOM 5332 O O . GLY B 1 285 ? 9.211 -22.141 20.531 1 72.69 285 GLY B O 1
ATOM 5333 N N . LYS B 1 286 ? 8.039 -23.266 18.938 1 76.81 286 LYS B N 1
ATOM 5334 C CA . LYS B 1 286 ? 8.609 -22.453 17.875 1 76.81 286 LYS B CA 1
ATOM 5335 C C . LYS B 1 286 ? 7.523 -21.719 17.094 1 76.81 286 LYS B C 1
ATOM 5337 O O . LYS B 1 286 ? 7.613 -21.562 15.875 1 76.81 286 LYS B O 1
ATOM 5342 N N . GLU B 1 287 ? 6.531 -21.281 17.906 1 74.38 287 GLU B N 1
ATOM 5343 C CA . GLU B 1 287 ? 5.418 -20.578 17.281 1 74.38 287 GLU B CA 1
ATOM 5344 C C . GLU B 1 287 ? 5.863 -19.234 16.734 1 74.38 287 GLU B C 1
ATOM 5346 O O . GLU B 1 287 ? 6.645 -18.516 17.375 1 74.38 287 GLU B O 1
ATOM 5351 N N . CYS B 1 288 ? 5.559 -19.031 15.492 1 74.44 288 CYS B N 1
ATOM 5352 C CA . CYS B 1 288 ? 5.793 -17.719 14.906 1 74.44 288 CYS B CA 1
ATOM 5353 C C . CYS B 1 288 ? 4.688 -16.75 15.297 1 74.44 288 CYS B C 1
ATOM 5355 O O . CYS B 1 288 ? 3.559 -16.859 14.812 1 74.44 288 CYS B O 1
ATOM 5357 N N . ILE B 1 289 ? 4.98 -15.93 16.219 1 62.56 289 ILE B N 1
ATOM 5358 C CA . ILE B 1 289 ? 4.043 -14.891 16.625 1 62.56 289 ILE B CA 1
ATOM 5359 C C . ILE B 1 289 ? 4.375 -13.586 15.914 1 62.56 289 ILE B C 1
ATOM 5361 O O . ILE B 1 289 ? 5.418 -12.977 16.156 1 62.56 289 ILE B O 1
ATOM 5365 N N . MET B 1 290 ? 3.551 -13.32 14.875 1 60.91 290 MET B N 1
ATOM 5366 C CA . MET B 1 290 ? 3.77 -12.117 14.078 1 60.91 290 MET B CA 1
ATOM 5367 C C . MET B 1 290 ? 3.705 -10.867 14.953 1 60.91 290 MET B C 1
ATOM 5369 O O . MET B 1 290 ? 3.006 -10.852 15.961 1 60.91 290 MET B O 1
ATOM 5373 N N . CYS B 1 291 ? 4.363 -9.836 14.68 1 51.16 291 CYS B N 1
ATOM 5374 C CA . CYS B 1 291 ? 4.512 -8.562 15.367 1 51.16 291 CYS B CA 1
ATOM 5375 C C . CYS B 1 291 ? 4.852 -8.773 16.844 1 51.16 291 CYS B C 1
ATOM 5377 O O . CYS B 1 291 ? 4.965 -7.809 17.594 1 51.16 291 CYS B O 1
ATOM 5379 N N . SER B 1 292 ? 4.562 -10.18 17.344 1 41.16 292 SER B N 1
ATOM 5380 C CA . SER B 1 292 ? 4.676 -10.383 18.797 1 41.16 292 SER B CA 1
ATOM 5381 C C . SER B 1 292 ? 6.133 -10.43 19.234 1 41.16 292 SER B C 1
ATOM 5383 O O . SER B 1 292 ? 6.949 -11.125 18.625 1 41.16 292 SER B O 1
ATOM 5385 N N . ILE B 1 293 ? 6.535 -9.32 19.688 1 36.38 293 ILE B N 1
ATOM 5386 C CA . ILE B 1 293 ? 7.77 -9.359 20.453 1 36.38 293 ILE B CA 1
ATOM 5387 C C . ILE B 1 293 ? 7.75 -10.562 21.406 1 36.38 293 ILE B C 1
ATOM 5389 O O . ILE B 1 293 ? 8.586 -10.664 22.297 1 36.38 293 ILE B O 1
ATOM 5393 N N . VAL B 1 294 ? 6.738 -11.312 21.438 1 35.25 294 VAL B N 1
ATOM 5394 C CA . VAL B 1 294 ? 6.902 -12.25 22.547 1 35.25 294 VAL B CA 1
ATOM 5395 C C . VAL B 1 294 ? 8.289 -12.898 22.469 1 35.25 294 VAL B C 1
ATOM 5397 O O . VAL B 1 294 ? 8.992 -12.766 21.469 1 35.25 294 VAL B O 1
ATOM 5400 N N . ASP B 1 295 ? 8.352 -14.07 23.172 1 35.09 295 ASP B N 1
ATOM 5401 C CA . ASP B 1 295 ? 9.516 -14.789 23.672 1 35.09 295 ASP B CA 1
ATOM 5402 C C . ASP B 1 295 ? 10.477 -15.148 22.547 1 35.09 295 ASP B C 1
ATOM 5404 O O . ASP B 1 295 ? 10.062 -15.648 21.5 1 35.09 295 ASP B O 1
ATOM 5408 N N . PRO B 1 296 ? 11.578 -14.281 22.578 1 40.5 296 PRO B N 1
ATOM 5409 C CA . PRO B 1 296 ? 12.664 -14.719 21.703 1 40.5 296 PRO B CA 1
ATOM 5410 C C . PRO B 1 296 ? 12.617 -16.219 21.406 1 40.5 296 PRO B C 1
ATOM 5412 O O . PRO B 1 296 ? 12.297 -17.016 22.297 1 40.5 296 PRO B O 1
ATOM 5415 N N . PRO B 1 297 ? 12.367 -16.406 20.125 1 41 297 PRO B N 1
ATOM 5416 C CA . PRO B 1 297 ? 12.648 -17.844 19.953 1 41 297 PRO B CA 1
ATOM 5417 C C . PRO B 1 297 ? 13.883 -18.297 20.719 1 41 297 PRO B C 1
ATOM 5419 O O . PRO B 1 297 ? 14.75 -17.484 21.047 1 41 297 PRO B O 1
ATOM 5422 N N . PRO B 1 298 ? 13.734 -19.312 21.312 1 39.84 298 PRO B N 1
ATOM 5423 C CA . PRO B 1 298 ? 14.977 -19.812 21.922 1 39.84 298 PRO B CA 1
ATOM 5424 C C . PRO B 1 298 ? 16.219 -19.484 21.078 1 39.84 298 PRO B C 1
ATOM 5426 O O . PRO B 1 298 ? 16.109 -19.266 19.875 1 39.84 298 PRO B O 1
ATOM 5429 N N . ALA B 1 299 ? 17.391 -19.312 21.641 1 43.69 299 ALA B N 1
ATOM 5430 C CA . ALA B 1 299 ? 18.766 -19.172 21.203 1 43.69 299 ALA B CA 1
ATOM 5431 C C . ALA B 1 299 ? 19.047 -19.984 19.938 1 43.69 299 ALA B C 1
ATOM 5433 O O . ALA B 1 299 ? 18.734 -21.172 19.875 1 43.69 299 ALA B O 1
ATOM 5434 N N . GLY B 1 300 ? 19.375 -19.422 18.641 1 51.94 300 GLY B N 1
ATOM 5435 C CA . GLY B 1 300 ? 19.875 -20 17.391 1 51.94 300 GLY B CA 1
ATOM 5436 C C . GLY B 1 300 ? 18.906 -19.844 16.234 1 51.94 300 GLY B C 1
ATOM 5437 O O . GLY B 1 300 ? 19.328 -19.859 15.07 1 51.94 300 GLY B O 1
ATOM 5438 N N . ASP B 1 301 ? 17.609 -19.656 16.578 1 58.03 301 ASP B N 1
ATOM 5439 C CA . ASP B 1 301 ? 16.688 -19.578 15.438 1 58.03 301 ASP B CA 1
ATOM 5440 C C . ASP B 1 301 ? 16.438 -18.141 15.023 1 58.03 301 ASP B C 1
ATOM 5442 O O . ASP B 1 301 ? 16.562 -17.219 15.836 1 58.03 301 ASP B O 1
ATOM 5446 N N . LEU B 1 302 ? 16.375 -17.984 13.703 1 64.25 302 LEU B N 1
ATOM 5447 C CA . LEU B 1 302 ? 15.977 -16.672 13.219 1 64.25 302 LEU B CA 1
ATOM 5448 C C . LEU B 1 302 ? 14.617 -16.266 13.781 1 64.25 302 LEU B C 1
ATOM 5450 O O . LEU B 1 302 ? 13.734 -17.125 13.93 1 64.25 302 LEU B O 1
ATOM 5454 N N . PRO B 1 303 ? 14.562 -15.023 14.117 1 69.38 303 PRO B N 1
ATOM 5455 C CA . PRO B 1 303 ? 13.242 -14.57 14.555 1 69.38 303 PRO B CA 1
ATOM 5456 C C . PRO B 1 303 ? 12.18 -14.719 13.469 1 69.38 303 PRO B C 1
ATOM 5458 O O . PRO B 1 303 ? 12.508 -14.727 12.281 1 69.38 303 PRO B O 1
ATOM 5461 N N . CYS B 1 304 ? 10.961 -14.969 13.922 1 76.69 304 CYS B N 1
ATOM 5462 C CA . CYS B 1 304 ? 9.852 -15.094 12.992 1 76.69 304 CYS B CA 1
ATOM 5463 C C . CYS B 1 304 ? 9.789 -13.891 12.055 1 76.69 304 CYS B C 1
ATOM 5465 O O . CYS B 1 304 ? 9.734 -14.055 10.828 1 76.69 304 CYS B O 1
ATOM 5467 N N . CYS B 1 305 ? 9.852 -12.75 12.68 1 75.06 305 CYS B N 1
ATOM 5468 C CA . CYS B 1 305 ? 9.922 -11.523 11.883 1 75.06 305 CYS B CA 1
ATOM 5469 C C . CYS B 1 305 ? 11.336 -10.961 11.875 1 75.06 305 CYS B C 1
ATOM 5471 O O . CYS B 1 305 ? 11.727 -10.242 12.789 1 75.06 305 CYS B O 1
ATOM 5473 N N . ASP B 1 306 ? 12.094 -11.391 10.859 1 74.12 306 ASP B N 1
ATOM 5474 C CA . ASP B 1 306 ? 13.461 -10.891 10.695 1 74.12 306 ASP B CA 1
ATOM 5475 C C . ASP B 1 306 ? 13.477 -9.594 9.891 1 74.12 306 ASP B C 1
ATOM 5477 O O . ASP B 1 306 ? 13.172 -9.594 8.695 1 74.12 306 ASP B O 1
ATOM 5481 N N . ILE B 1 307 ? 13.961 -8.531 10.539 1 69 307 ILE B N 1
ATOM 5482 C CA . ILE B 1 307 ? 13.953 -7.203 9.922 1 69 307 ILE B CA 1
ATOM 5483 C C . ILE B 1 307 ? 15 -7.145 8.812 1 69 307 ILE B C 1
ATOM 5485 O O . ILE B 1 307 ? 14.938 -6.27 7.945 1 69 307 ILE B O 1
ATOM 5489 N N . LYS B 1 308 ? 15.898 -7.992 8.859 1 70.62 308 LYS B N 1
ATOM 5490 C CA . LYS B 1 308 ? 16.984 -7.98 7.879 1 70.62 308 LYS B CA 1
ATOM 5491 C C . LYS B 1 3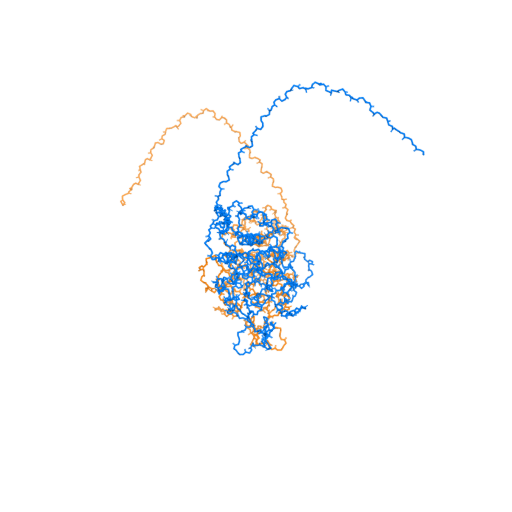08 ? 16.688 -8.938 6.727 1 70.62 308 LYS B C 1
ATOM 5493 O O . LYS B 1 308 ? 17.5 -9.086 5.809 1 70.62 308 LYS B O 1
ATOM 5498 N N . SER B 1 309 ? 15.523 -9.531 6.852 1 80.69 309 SER B N 1
ATOM 5499 C CA . SER B 1 309 ? 15.156 -10.469 5.793 1 80.69 309 SER B CA 1
ATOM 5500 C C . SER B 1 309 ? 15.008 -9.75 4.453 1 80.69 309 SER B C 1
ATOM 5502 O O . SER B 1 309 ? 14.219 -8.812 4.328 1 80.69 309 SER B O 1
ATOM 5504 N N . ALA B 1 310 ? 15.781 -10.273 3.473 1 84.25 310 ALA B N 1
ATOM 5505 C CA . ALA B 1 310 ? 15.695 -9.68 2.141 1 84.25 310 ALA B CA 1
ATOM 5506 C C . ALA B 1 310 ? 14.32 -9.914 1.523 1 84.25 310 ALA B C 1
ATOM 5508 O O . ALA B 1 310 ? 13.812 -9.07 0.78 1 84.25 310 ALA B O 1
ATOM 5509 N N . GLY B 1 311 ? 13.75 -11.094 1.843 1 90.81 311 GLY B N 1
ATOM 5510 C CA . GLY B 1 311 ? 12.406 -11.352 1.368 1 90.81 311 GLY B CA 1
ATOM 5511 C C . GLY B 1 311 ? 11.383 -10.375 1.914 1 90.81 311 GLY B C 1
ATOM 5512 O O . GLY B 1 311 ? 10.547 -9.859 1.167 1 90.81 311 GLY B O 1
ATOM 5513 N N . ARG B 1 312 ? 11.484 -10.125 3.182 1 87.69 312 ARG B N 1
ATOM 5514 C CA . ARG B 1 312 ? 10.562 -9.188 3.812 1 87.69 312 ARG B CA 1
ATOM 5515 C C . ARG B 1 312 ? 10.75 -7.777 3.252 1 87.69 312 ARG B C 1
ATOM 5517 O O . ARG B 1 312 ? 9.766 -7.078 2.979 1 87.69 312 ARG B O 1
ATOM 5524 N N . GLN B 1 313 ? 11.969 -7.406 3.068 1 83.94 313 GLN B N 1
ATOM 5525 C CA . GLN B 1 313 ? 12.25 -6.078 2.529 1 83.94 313 GLN B CA 1
ATOM 5526 C C . GLN B 1 313 ? 11.688 -5.926 1.121 1 83.94 313 GLN B C 1
ATOM 5528 O O . GLN B 1 313 ? 11.148 -4.871 0.772 1 83.94 313 GLN B O 1
ATOM 5533 N N . LEU B 1 314 ? 11.805 -6.922 0.354 1 90.19 314 LEU B N 1
ATOM 5534 C CA . LEU B 1 314 ? 11.242 -6.875 -0.992 1 90.19 314 LEU B CA 1
ATOM 5535 C C . LEU B 1 314 ? 9.719 -6.785 -0.944 1 90.19 314 LEU B C 1
ATOM 5537 O O . LEU B 1 314 ? 9.109 -6.082 -1.753 1 90.19 314 LEU B O 1
ATOM 5541 N N . CYS B 1 315 ? 9.109 -7.527 -0.007 1 91.81 315 CYS B N 1
ATOM 5542 C CA . CYS B 1 315 ? 7.66 -7.422 0.155 1 91.81 315 CYS B CA 1
ATOM 5543 C C . CYS B 1 315 ? 7.25 -5.988 0.479 1 91.81 315 CYS B C 1
ATOM 5545 O O . CYS B 1 315 ? 6.281 -5.477 -0.08 1 91.81 315 CYS B O 1
ATOM 5547 N N . ILE B 1 316 ? 8.008 -5.375 1.323 1 86.06 316 ILE B N 1
ATOM 5548 C CA . ILE B 1 316 ? 7.711 -3.996 1.706 1 86.06 316 ILE B CA 1
ATOM 5549 C C . ILE B 1 316 ? 7.879 -3.078 0.498 1 86.06 316 ILE B C 1
ATOM 5551 O O . ILE B 1 316 ? 7.02 -2.232 0.23 1 86.06 316 ILE B O 1
ATOM 5555 N N . ASP B 1 317 ? 8.922 -3.275 -0.241 1 85.25 317 ASP B N 1
ATOM 5556 C CA . ASP B 1 317 ? 9.164 -2.447 -1.419 1 85.25 317 ASP B CA 1
ATOM 5557 C C . ASP B 1 317 ? 8.031 -2.596 -2.434 1 85.25 317 ASP B C 1
ATOM 5559 O O . ASP B 1 317 ? 7.555 -1.604 -2.99 1 85.25 317 ASP B O 1
ATOM 5563 N N . TYR B 1 318 ? 7.625 -3.803 -2.693 1 89.75 318 TYR B N 1
ATOM 5564 C CA . TYR B 1 318 ? 6.539 -4.035 -3.637 1 89.75 318 TYR B CA 1
ATOM 5565 C C . TYR B 1 318 ? 5.23 -3.459 -3.111 1 89.75 318 TYR B C 1
ATOM 5567 O O . TYR B 1 318 ? 4.418 -2.945 -3.885 1 89.75 318 TYR B O 1
ATOM 5575 N N . ALA B 1 319 ? 5.02 -3.576 -1.825 1 88.62 319 ALA B N 1
ATOM 5576 C CA . ALA B 1 319 ? 3.822 -2.996 -1.228 1 88.62 319 ALA B CA 1
ATOM 5577 C C . ALA B 1 319 ? 3.783 -1.484 -1.433 1 88.62 319 ALA B C 1
ATOM 5579 O O . ALA B 1 319 ? 2.711 -0.906 -1.632 1 88.62 319 ALA B O 1
ATOM 5580 N N . LEU B 1 320 ? 4.941 -0.91 -1.423 1 82.38 320 LEU B N 1
ATOM 5581 C CA . LEU B 1 320 ? 5.039 0.544 -1.496 1 82.38 320 LEU B CA 1
ATOM 5582 C C . LEU B 1 320 ? 4.926 1.024 -2.939 1 82.38 320 LEU B C 1
ATOM 5584 O O . LEU B 1 320 ? 4.578 2.182 -3.188 1 82.38 320 LEU B O 1
ATOM 5588 N N . ASN B 1 321 ? 5.203 0.143 -3.859 1 80.31 321 ASN B N 1
ATOM 5589 C CA . ASN B 1 321 ? 5.242 0.58 -5.25 1 80.31 321 ASN B CA 1
ATOM 5590 C C . ASN B 1 321 ? 4.742 -0.511 -6.195 1 80.31 321 ASN B C 1
ATOM 5592 O O . ASN B 1 321 ? 5.523 -1.34 -6.66 1 80.31 321 ASN B O 1
ATOM 5596 N N . ASN B 1 322 ? 3.508 -0.4 -6.578 1 83.69 322 ASN B N 1
ATOM 5597 C CA . ASN B 1 322 ? 2.879 -1.396 -7.441 1 83.69 322 ASN B CA 1
ATOM 5598 C C . ASN B 1 322 ? 3.498 -1.4 -8.836 1 83.69 322 ASN B C 1
ATOM 5600 O O . ASN B 1 322 ? 3.598 -2.451 -9.469 1 83.69 322 ASN B O 1
ATOM 5604 N N . THR B 1 323 ? 3.928 -0.327 -9.305 1 79.62 323 THR B N 1
ATOM 5605 C CA . THR B 1 323 ? 4.504 -0.227 -10.641 1 79.62 323 THR B CA 1
ATOM 5606 C C . THR B 1 323 ? 5.797 -1.03 -10.734 1 79.62 323 THR B C 1
ATOM 5608 O O . THR B 1 323 ? 6.027 -1.737 -11.719 1 79.62 323 THR B O 1
ATOM 5611 N N . ILE B 1 324 ? 6.562 -0.912 -9.727 1 82.44 324 ILE B N 1
ATOM 5612 C CA . ILE B 1 324 ? 7.812 -1.662 -9.719 1 82.44 324 ILE B CA 1
ATOM 5613 C C . ILE B 1 324 ? 7.516 -3.16 -9.664 1 82.44 324 ILE B C 1
ATOM 5615 O O . ILE B 1 324 ? 8.148 -3.951 -10.359 1 82.44 324 ILE B O 1
ATOM 5619 N N . TRP B 1 325 ? 6.625 -3.484 -8.844 1 89.81 325 TRP B N 1
ATOM 5620 C CA . TRP B 1 325 ? 6.277 -4.902 -8.766 1 89.81 325 TRP B CA 1
ATOM 5621 C C . TRP B 1 325 ? 5.777 -5.41 -10.117 1 89.81 325 TRP B C 1
ATOM 5623 O O . TRP B 1 325 ? 6.176 -6.484 -10.57 1 89.81 325 TRP B O 1
ATOM 5633 N N . MET B 1 326 ? 4.898 -4.664 -10.727 1 88.62 326 MET B N 1
ATOM 5634 C CA . MET B 1 326 ? 4.32 -5.109 -11.992 1 88.62 326 MET B CA 1
ATOM 5635 C C . MET B 1 326 ? 5.402 -5.281 -13.047 1 88.62 326 MET B C 1
ATOM 5637 O O . MET B 1 326 ? 5.324 -6.188 -13.883 1 88.62 326 MET B O 1
ATOM 5641 N N . HIS B 1 327 ? 6.332 -4.434 -13.031 1 86.75 327 HIS B N 1
ATOM 5642 C CA . HIS B 1 327 ? 7.453 -4.582 -13.953 1 86.75 327 HIS B CA 1
ATOM 5643 C C . HIS B 1 327 ? 8.211 -5.879 -13.703 1 86.75 327 HIS B C 1
ATOM 5645 O O . HIS B 1 327 ? 8.461 -6.652 -14.625 1 86.75 327 HIS B O 1
ATOM 5651 N N . ASP B 1 328 ? 8.594 -6.07 -12.477 1 91 328 ASP B N 1
ATOM 5652 C CA . ASP B 1 328 ? 9.328 -7.277 -12.117 1 91 328 ASP B CA 1
ATOM 5653 C C . ASP B 1 328 ? 8.492 -8.531 -12.398 1 91 328 ASP B C 1
ATOM 5655 O O . ASP B 1 328 ? 9.016 -9.531 -12.883 1 91 328 ASP B O 1
ATOM 5659 N N . PHE B 1 329 ? 7.215 -8.445 -12.047 1 94.81 329 PHE B N 1
ATOM 5660 C CA . PHE B 1 329 ? 6.32 -9.578 -12.266 1 94.81 329 PHE B CA 1
ATOM 5661 C C . PHE B 1 329 ? 6.242 -9.93 -13.75 1 94.81 329 PHE B C 1
ATOM 5663 O O . PHE B 1 329 ? 6.34 -11.094 -14.125 1 94.81 329 PHE B O 1
ATOM 5670 N N . THR B 1 330 ? 6.055 -8.922 -14.547 1 92 330 THR B N 1
ATOM 5671 C CA . THR B 1 330 ? 5.941 -9.133 -15.984 1 92 330 THR B CA 1
ATOM 5672 C C . THR B 1 330 ? 7.184 -9.82 -16.531 1 92 330 THR B C 1
ATOM 5674 O O . THR B 1 330 ? 7.082 -10.812 -17.266 1 92 330 THR B O 1
ATOM 5677 N N . ASP B 1 331 ? 8.289 -9.344 -16.125 1 92.12 331 ASP B N 1
ATOM 5678 C CA . ASP B 1 331 ? 9.555 -9.898 -16.609 1 92.12 331 ASP B CA 1
ATOM 5679 C C . ASP B 1 331 ? 9.703 -11.359 -16.203 1 92.12 331 ASP B C 1
ATOM 5681 O O . ASP B 1 331 ? 10.07 -12.211 -17.016 1 92.12 331 ASP B O 1
ATOM 5685 N N . VAL B 1 332 ? 9.461 -11.609 -14.984 1 95.44 332 VAL B N 1
ATOM 5686 C CA . VAL B 1 332 ? 9.703 -12.961 -14.492 1 95.44 332 VAL B CA 1
ATOM 5687 C C . VAL B 1 332 ? 8.617 -13.898 -15.008 1 95.44 332 VAL B C 1
ATOM 5689 O O . VAL B 1 332 ? 8.883 -15.078 -15.266 1 95.44 332 VAL B O 1
ATOM 5692 N N . PHE B 1 333 ? 7.43 -13.453 -15.18 1 95.19 333 PHE B N 1
ATOM 5693 C CA . PHE B 1 333 ? 6.371 -14.281 -15.75 1 95.19 333 PHE B CA 1
ATOM 5694 C C . PHE B 1 333 ? 6.734 -14.742 -17.156 1 95.19 333 PHE B C 1
ATOM 5696 O O . PHE B 1 333 ? 6.551 -15.906 -17.5 1 95.19 333 PHE B O 1
ATOM 5703 N N . TYR B 1 334 ? 7.273 -13.828 -17.938 1 93.5 334 TYR B N 1
ATOM 5704 C CA . TYR B 1 334 ? 7.754 -14.203 -19.266 1 93.5 334 TYR B CA 1
ATOM 5705 C C . TYR B 1 334 ? 8.906 -15.195 -19.156 1 93.5 334 TYR B C 1
ATOM 5707 O O . TYR B 1 334 ? 8.977 -16.156 -19.938 1 93.5 334 TYR B O 1
ATOM 5715 N N . LYS B 1 335 ? 9.758 -14.945 -18.25 1 92.12 335 LYS B N 1
ATOM 5716 C CA . LYS B 1 335 ? 10.875 -15.867 -18.078 1 92.12 335 LYS B CA 1
ATOM 5717 C C . LYS B 1 335 ? 10.383 -17.281 -17.781 1 92.12 335 LYS B C 1
ATOM 5719 O O . LYS B 1 335 ? 10.922 -18.25 -18.297 1 92.12 335 LYS B O 1
ATOM 5724 N N . MET B 1 336 ? 9.375 -17.406 -16.969 1 93.19 336 MET B N 1
ATOM 5725 C CA . MET B 1 336 ? 8.805 -18.703 -16.609 1 93.19 336 MET B CA 1
ATOM 5726 C C . MET B 1 336 ? 8.148 -19.359 -17.812 1 93.19 336 MET B C 1
ATOM 5728 O O . MET B 1 336 ? 8.414 -20.516 -18.109 1 93.19 336 MET B O 1
ATOM 5732 N N . ILE B 1 337 ? 7.406 -18.594 -18.547 1 92.06 337 ILE B N 1
ATOM 5733 C CA . ILE B 1 337 ? 6.582 -19.141 -19.609 1 92.06 337 ILE B CA 1
ATOM 5734 C C . ILE B 1 337 ? 7.449 -19.438 -20.828 1 92.06 337 ILE B C 1
ATOM 5736 O O . ILE B 1 337 ? 7.125 -20.312 -21.641 1 92.06 337 ILE B O 1
ATOM 5740 N N . ASP B 1 338 ? 8.578 -18.703 -20.938 1 89 338 ASP B N 1
ATOM 5741 C CA . ASP B 1 338 ? 9.469 -18.891 -22.078 1 89 338 ASP B CA 1
ATOM 5742 C C . ASP B 1 338 ? 10.531 -19.938 -21.781 1 89 338 ASP B C 1
ATOM 5744 O O . ASP B 1 338 ? 11.555 -20.016 -22.484 1 89 338 ASP B O 1
ATOM 5748 N N . ASN B 1 339 ? 10.383 -20.688 -20.828 1 71.12 339 ASN B N 1
ATOM 5749 C CA . ASN B 1 339 ? 11.398 -21.656 -20.422 1 71.12 339 ASN B CA 1
ATOM 5750 C C . ASN B 1 339 ? 11.117 -23.047 -21 1 71.12 339 ASN B C 1
ATOM 5752 O O . ASN B 1 339 ? 10.984 -24.016 -20.266 1 71.12 339 ASN B O 1
ATOM 5756 N N . PRO B 1 340 ? 10.766 -23.078 -22.312 1 63.91 340 PRO B N 1
ATOM 5757 C CA . PRO B 1 340 ? 10.625 -24.406 -22.922 1 63.91 340 PRO B CA 1
ATOM 5758 C C . PRO B 1 340 ? 11.922 -24.922 -23.516 1 63.91 340 PRO B C 1
ATOM 5760 O O . PRO B 1 340 ? 12.875 -24.172 -23.688 1 63.91 340 PRO B O 1
ATOM 5763 N N . ASP B 1 341 ? 12.125 -26.172 -23.484 1 57.91 341 ASP B N 1
ATOM 5764 C CA . ASP B 1 341 ? 13.258 -26.797 -24.156 1 57.91 341 ASP B CA 1
ATOM 5765 C C . ASP B 1 341 ? 13.328 -26.375 -25.625 1 57.91 341 ASP B C 1
ATOM 5767 O O . ASP B 1 341 ? 14.406 -26.422 -26.234 1 57.91 341 ASP B O 1
ATOM 5771 N N . GLY B 1 342 ? 12.258 -25.828 -26.188 1 59.84 342 GLY B N 1
ATOM 5772 C CA . GLY B 1 342 ? 12.273 -25.562 -27.625 1 59.84 342 GLY B CA 1
ATOM 5773 C C . GLY B 1 342 ? 12.633 -24.141 -27.969 1 59.84 342 GLY B C 1
ATOM 5774 O O . GLY B 1 342 ? 12.758 -23.297 -27.094 1 59.84 342 GLY B O 1
ATOM 5775 N N . LYS B 1 343 ? 13.031 -23.953 -29.266 1 76.75 343 LYS B N 1
ATOM 5776 C CA . LYS B 1 343 ? 13.352 -22.641 -29.797 1 76.75 343 LYS B CA 1
ATOM 5777 C C . LYS B 1 343 ? 12.094 -21.797 -29.984 1 76.75 343 LYS B C 1
ATOM 5779 O O . LYS B 1 343 ? 11.227 -22.141 -30.781 1 76.75 343 LYS B O 1
ATOM 5784 N N . LEU B 1 344 ? 11.844 -20.859 -29.219 1 89.31 344 LEU B N 1
ATOM 5785 C CA . LEU B 1 344 ? 10.703 -19.953 -29.281 1 89.31 344 LEU B CA 1
ATOM 5786 C C . LEU B 1 344 ? 10.992 -18.766 -30.203 1 89.31 344 LEU B C 1
ATOM 5788 O O . LEU B 1 344 ? 12.125 -18.281 -30.25 1 89.31 344 LEU B O 1
ATOM 5792 N N . THR B 1 345 ? 9.969 -18.469 -31.031 1 87.81 345 THR B N 1
ATOM 5793 C CA . THR B 1 345 ? 10.086 -17.312 -31.938 1 87.81 345 THR B CA 1
ATOM 5794 C C . THR B 1 345 ? 8.867 -16.406 -31.797 1 87.81 345 THR B C 1
ATOM 5796 O O . THR B 1 345 ? 7.832 -16.812 -31.281 1 87.81 345 THR B O 1
ATOM 5799 N N . LEU B 1 346 ? 9.047 -15.188 -32.25 1 86.25 346 LEU B N 1
ATOM 5800 C CA . LEU B 1 346 ? 7.891 -14.297 -32.312 1 86.25 346 LEU B CA 1
ATOM 5801 C C . LEU B 1 346 ? 6.945 -14.734 -33.438 1 86.25 346 LEU B C 1
ATOM 5803 O O . LEU B 1 346 ? 7.387 -15.281 -34.469 1 86.25 346 LEU B O 1
ATOM 5807 N N . PRO B 1 347 ? 5.688 -14.484 -33.156 1 82.62 347 PRO B N 1
ATOM 5808 C CA . PRO B 1 347 ? 4.742 -14.844 -34.219 1 82.62 347 PRO B CA 1
ATOM 5809 C C . PRO B 1 347 ? 4.91 -13.992 -35.469 1 82.62 347 PRO B C 1
ATOM 5811 O O . PRO B 1 347 ? 5.262 -12.812 -35.375 1 82.62 347 PRO B O 1
ATOM 5814 N N . ILE B 1 348 ? 4.648 -14.633 -36.594 1 75.94 348 ILE B N 1
ATOM 5815 C CA . ILE B 1 348 ? 4.754 -13.938 -37.875 1 75.94 348 ILE B CA 1
ATOM 5816 C C . ILE B 1 348 ? 3.373 -13.453 -38.312 1 75.94 348 ILE B C 1
ATOM 5818 O O . ILE B 1 348 ? 2.354 -14 -37.875 1 75.94 348 ILE B O 1
ATOM 5822 N N . SER B 1 349 ? 3.41 -12.305 -39.062 1 75.06 349 SER B N 1
ATOM 5823 C CA . SER B 1 349 ? 2.168 -11.844 -39.688 1 75.06 349 SER B CA 1
ATOM 5824 C C . SER B 1 349 ? 1.959 -12.461 -41.062 1 75.06 349 SER B C 1
ATOM 5826 O O . SER B 1 349 ? 2.912 -12.617 -41.812 1 75.06 349 SER B O 1
ATOM 5828 N N . VAL B 1 350 ? 1.021 -13.188 -41.375 1 66 350 VAL B N 1
ATOM 5829 C CA . VAL B 1 350 ? 0.702 -13.664 -42.719 1 66 350 VAL B CA 1
ATOM 5830 C C . VAL B 1 350 ? -0.259 -12.695 -43.406 1 66 350 VAL B C 1
ATOM 5832 O O . VAL B 1 350 ? -1.307 -12.359 -42.844 1 66 350 VAL B O 1
ATOM 5835 N N . PRO B 1 351 ? 0.203 -12.07 -44.438 1 51.72 351 PRO B N 1
ATOM 5836 C CA . PRO B 1 351 ? -0.67 -11.148 -45.188 1 51.72 351 PRO B CA 1
ATOM 5837 C C . PRO B 1 351 ? -2.035 -11.75 -45.5 1 51.72 351 PRO B C 1
ATOM 5839 O O . PRO B 1 351 ? -2.123 -12.914 -45.875 1 51.72 351 PRO B O 1
ATOM 5842 N N . VAL B 1 352 ? -3.006 -11.391 -44.844 1 48.72 35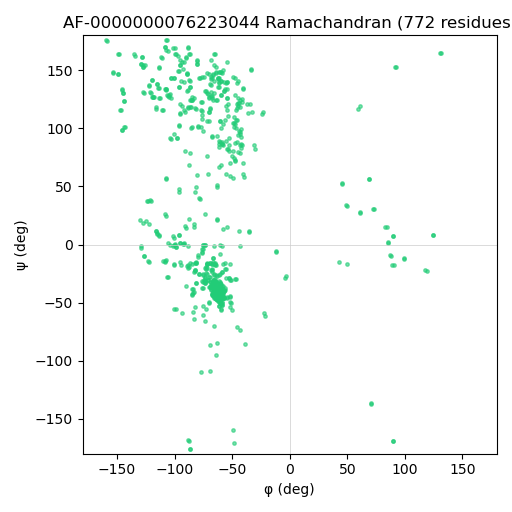2 VAL B N 1
ATOM 5843 C CA . VAL B 1 352 ? -4.355 -11.789 -45.25 1 48.72 352 VAL B CA 1
ATOM 5844 C C . VAL B 1 352 ? -4.551 -11.562 -46.75 1 48.72 352 VAL B C 1
ATOM 5846 O O . VAL B 1 352 ? -4.309 -10.461 -47.25 1 48.72 352 VAL B O 1
ATOM 5849 N N . ARG B 1 353 ? -4.465 -12.492 -47.562 1 45.31 353 ARG B N 1
ATOM 5850 C CA . ARG B 1 353 ? -4.875 -12.258 -48.938 1 45.31 353 ARG B CA 1
ATOM 5851 C C . ARG B 1 353 ? -6.207 -11.516 -49 1 45.31 353 ARG B C 1
ATOM 5853 O O . ARG B 1 353 ? -7.168 -11.906 -48.344 1 45.31 353 ARG B O 1
ATOM 5860 N N . PRO B 1 354 ? -6.211 -10.32 -49.562 1 41.94 354 PRO B N 1
ATOM 5861 C CA . PRO B 1 354 ? -7.508 -9.641 -49.656 1 41.94 354 PRO B CA 1
ATOM 5862 C C . PRO B 1 354 ? -8.602 -10.555 -50.219 1 41.94 354 PRO B C 1
ATOM 5864 O O . PRO B 1 354 ? -8.359 -11.336 -51.125 1 41.94 354 PRO B O 1
ATOM 5867 N N . ARG B 1 355 ? -9.508 -10.93 -49.375 1 44.47 355 ARG B N 1
ATOM 5868 C CA . ARG B 1 355 ? -10.641 -11.594 -50 1 44.47 355 ARG B CA 1
ATOM 5869 C C . ARG B 1 355 ? -10.984 -10.953 -51.344 1 44.47 355 ARG B C 1
ATOM 5871 O O . ARG B 1 355 ? -11.031 -9.727 -51.438 1 44.47 355 ARG B O 1
ATOM 5878 N N . PRO B 1 356 ? -10.938 -11.695 -52.375 1 45.31 356 PRO B N 1
ATOM 5879 C CA . PRO B 1 356 ? -11.297 -11.039 -53.656 1 45.31 356 PRO B CA 1
ATOM 5880 C C . PRO B 1 356 ? -12.555 -10.18 -53.531 1 45.31 356 PRO B C 1
ATOM 5882 O O . PRO B 1 356 ? -13.438 -10.469 -52.719 1 45.31 356 PRO B O 1
ATOM 5885 N N . PRO B 1 357 ? -12.484 -8.961 -53.906 1 41.66 357 PRO B N 1
ATOM 5886 C CA . PRO B 1 357 ? -13.688 -8.141 -53.812 1 41.66 357 PRO B CA 1
ATOM 5887 C C . PRO B 1 357 ? -14.945 -8.891 -54.25 1 41.66 357 PRO B C 1
ATOM 5889 O O . PRO B 1 357 ? -14.883 -9.766 -55.125 1 41.66 357 PRO B O 1
ATOM 5892 N N . PRO B 1 358 ? -15.898 -8.93 -53.406 1 40.69 358 PRO B N 1
ATOM 5893 C CA . PRO B 1 358 ? -17.078 -9.625 -53.906 1 40.69 358 PRO B CA 1
ATOM 5894 C C . PRO B 1 358 ? -17.438 -9.227 -55.344 1 40.69 358 PRO B C 1
ATOM 5896 O O . PRO B 1 358 ? -17.141 -8.102 -55.75 1 40.69 358 PRO B O 1
ATOM 5899 N N . HIS B 1 359 ? -17.484 -10.07 -56.188 1 39.78 359 HIS B N 1
ATOM 5900 C CA . HIS B 1 359 ? -17.906 -9.82 -57.562 1 39.78 359 HIS B CA 1
ATOM 5901 C C . HIS B 1 359 ? -19.125 -8.906 -57.594 1 39.78 359 HIS B C 1
ATOM 5903 O O . HIS B 1 359 ? -20.125 -9.172 -56.906 1 39.78 359 HIS B O 1
ATOM 5909 N N . ARG B 1 360 ? -18.922 -7.668 -57.844 1 36.38 360 ARG B N 1
ATOM 5910 C CA . ARG B 1 360 ? -20.062 -6.785 -58.062 1 36.38 360 ARG B CA 1
ATOM 5911 C C . ARG B 1 360 ? -21.078 -7.441 -59 1 36.38 360 ARG B C 1
ATOM 5913 O O . ARG B 1 360 ? -20.781 -7.727 -60.156 1 36.38 360 ARG B O 1
ATOM 5920 N N . ARG B 1 361 ? -22.109 -8.133 -58.406 1 33.91 361 ARG B N 1
ATOM 5921 C CA . ARG B 1 361 ? -23.234 -8.523 -59.281 1 33.91 361 ARG B CA 1
ATOM 5922 C C . ARG B 1 361 ? -23.703 -7.348 -60.125 1 33.91 361 ARG B C 1
ATOM 5924 O O . ARG B 1 361 ? -23.984 -6.27 -59.594 1 33.91 361 ARG B O 1
ATOM 5931 N N . LEU B 1 362 ? -23.438 -7.277 -61.281 1 31.88 362 LEU B N 1
ATOM 5932 C CA . LEU B 1 362 ? -24.047 -6.406 -62.281 1 31.88 362 LEU B CA 1
ATOM 5933 C C . LEU B 1 362 ? -25.562 -6.359 -62.125 1 31.88 362 LEU B C 1
ATOM 5935 O O . LEU B 1 362 ? -26.219 -7.398 -62.125 1 31.88 362 LEU B O 1
ATOM 5939 N N . LYS B 1 363 ? -26.031 -5.297 -61.375 1 32.31 363 LYS B N 1
ATOM 5940 C CA . LYS B 1 363 ? -27.453 -4.969 -61.375 1 32.31 363 LYS B CA 1
ATOM 5941 C C . LYS B 1 363 ? -28.031 -5.055 -62.781 1 32.31 363 LYS B C 1
ATOM 5943 O O . LYS B 1 363 ? -27.641 -4.293 -63.656 1 32.31 363 LYS B O 1
ATOM 5948 N N . HIS B 1 364 ? -28.484 -6.25 -63.25 1 26.5 364 HIS B N 1
ATOM 5949 C CA . HIS B 1 364 ? -29.328 -6.355 -64.438 1 26.5 364 HIS B CA 1
ATOM 5950 C C . HIS B 1 364 ? -30.594 -5.512 -64.312 1 26.5 364 HIS B C 1
ATOM 5952 O O . HIS B 1 364 ? -31.266 -5.566 -63.25 1 26.5 364 HIS B O 1
ATOM 5958 N N . ASP B 1 365 ? -30.797 -4.426 -64.938 1 29.06 365 ASP B N 1
ATOM 5959 C CA . ASP B 1 365 ? -31.969 -3.594 -65.188 1 29.06 365 ASP B CA 1
ATOM 5960 C C . ASP B 1 365 ? -33.188 -4.449 -65.5 1 29.06 365 ASP B C 1
ATOM 5962 O O . ASP B 1 365 ? -33.281 -5.02 -66.625 1 29.06 365 ASP B O 1
ATOM 5966 N N . SER B 1 366 ? -33.781 -5.223 -64.5 1 27.42 366 SER B N 1
ATOM 5967 C CA . SER B 1 366 ? -34.969 -6 -64.75 1 27.42 366 SER B CA 1
ATOM 5968 C C . SER B 1 366 ? -36.125 -5.098 -65.188 1 27.42 366 SER B C 1
ATOM 5970 O O . SER B 1 366 ? -36.688 -4.379 -64.312 1 27.42 366 SER B O 1
ATOM 5972 N N . LYS B 1 367 ? -36.281 -4.406 -66.312 1 27.95 367 LYS B N 1
ATOM 5973 C CA . LYS B 1 367 ? -37.406 -3.709 -66.938 1 27.95 367 LYS B CA 1
ATOM 5974 C C . LYS B 1 367 ? -38.719 -4.484 -66.75 1 27.95 367 LYS B C 1
ATOM 5976 O O . LYS B 1 367 ? -39.719 -3.92 -66.312 1 27.95 367 LYS B O 1
ATOM 5981 N N . ASN B 1 368 ? -39.219 -5.477 -67.5 1 22.83 368 ASN B N 1
ATOM 5982 C CA . ASN B 1 368 ? -40.531 -5.59 -68.125 1 22.83 368 ASN B CA 1
ATOM 5983 C C . ASN B 1 368 ? -41.5 -6.352 -67.188 1 22.83 368 ASN B C 1
ATOM 5985 O O . ASN B 1 368 ? -42.719 -6.148 -67.25 1 22.83 368 ASN B O 1
ATOM 5989 N N . GLN B 1 369 ? -41.375 -7.594 -66.688 1 19.95 369 GLN B N 1
ATOM 5990 C CA . GLN B 1 369 ? -42.562 -8.438 -66.625 1 19.95 369 GLN B CA 1
ATOM 5991 C C . GLN B 1 369 ? -43.344 -8.234 -65.312 1 19.95 369 GLN B C 1
ATOM 5993 O O . GLN B 1 369 ? -43.312 -9.102 -64.438 1 19.95 369 GLN B O 1
ATOM 5998 N N . ASP B 1 370 ? -43.344 -7.223 -64.5 1 22.27 370 ASP B N 1
ATOM 5999 C CA . ASP B 1 370 ? -44 -7.332 -63.219 1 22.27 370 ASP B CA 1
ATOM 6000 C C . ASP B 1 370 ? -45.531 -7.293 -63.375 1 22.27 370 ASP B C 1
ATOM 6002 O O . ASP B 1 370 ? -46.156 -6.316 -62.969 1 22.27 370 ASP B O 1
ATOM 6006 N N . GLU B 1 371 ? -46.188 -7.648 -64.438 1 20.73 371 GLU B N 1
ATOM 6007 C CA . GLU B 1 371 ? -47.625 -7.398 -64.438 1 20.73 371 GLU B CA 1
ATOM 6008 C C . GLU B 1 371 ? -48.344 -8.227 -63.406 1 20.73 371 GLU B C 1
ATOM 6010 O O . GLU B 1 371 ? -49.219 -7.727 -62.719 1 20.73 371 GLU B O 1
ATOM 6015 N N . LYS B 1 372 ? -48.531 -9.539 -63.438 1 21.58 372 LYS B N 1
ATOM 6016 C CA . LYS B 1 372 ? -49.812 -10.125 -63.094 1 21.58 372 LYS B CA 1
ATOM 6017 C C . LYS B 1 372 ? -50 -10.32 -61.594 1 21.58 372 LYS B C 1
ATOM 6019 O O . LYS B 1 372 ? -51.062 -10.102 -61.062 1 21.58 372 LYS B O 1
ATOM 6024 N N . GLU B 1 373 ? -49.156 -11.07 -60.812 1 17.83 373 GLU B N 1
ATOM 6025 C CA . GLU B 1 373 ? -49.781 -11.945 -59.844 1 17.83 373 GLU B CA 1
ATOM 6026 C C . GLU B 1 373 ? -50.156 -11.18 -58.562 1 17.83 373 GLU B C 1
ATOM 6028 O O . GLU B 1 373 ? -49.281 -10.969 -57.688 1 17.83 373 GLU B O 1
ATOM 6033 N N . ALA B 1 374 ? -50.75 -10 -58.531 1 22.44 374 ALA B N 1
ATOM 6034 C CA . ALA B 1 374 ? -51.188 -9.312 -57.312 1 22.44 374 ALA B CA 1
ATOM 6035 C C . ALA B 1 374 ? -52.312 -10.07 -56.625 1 22.44 374 ALA B C 1
ATOM 6037 O O . ALA B 1 374 ? -52.938 -9.562 -55.719 1 22.44 374 ALA B O 1
ATOM 6038 N N . GLN B 1 375 ? -52.812 -11.234 -57.156 1 17 375 GLN B N 1
ATOM 6039 C CA . GLN B 1 375 ? -54.156 -11.555 -56.719 1 17 375 GLN B CA 1
ATOM 6040 C C . GLN B 1 375 ? -54.188 -11.82 -55.219 1 17 375 GLN B C 1
ATOM 6042 O O . GLN B 1 375 ? -55.031 -11.273 -54.5 1 17 375 GLN B O 1
ATOM 6047 N N . ASP B 1 376 ? -54.094 -13.07 -54.75 1 17.39 376 ASP B N 1
ATOM 6048 C CA . ASP B 1 376 ? -55.094 -13.742 -53.938 1 17.39 376 ASP B CA 1
ATOM 6049 C C . ASP B 1 376 ? -54.844 -13.516 -52.438 1 17.39 376 ASP B C 1
ATOM 6051 O O . ASP B 1 376 ? -55.688 -13.844 -51.625 1 17.39 376 ASP B O 1
ATOM 6055 N N . ASP B 1 377 ? -53.625 -13.453 -52 1 17.89 377 ASP B N 1
ATOM 6056 C CA . ASP B 1 377 ? -53.594 -14.102 -50.688 1 17.89 377 ASP B CA 1
ATOM 6057 C C . ASP B 1 377 ? -54.312 -13.25 -49.656 1 17.89 377 ASP B C 1
ATOM 6059 O O . ASP B 1 377 ? -53.812 -12.227 -49.219 1 17.89 377 ASP B O 1
ATOM 6063 N N . VAL B 1 378 ? -55.688 -12.969 -49.875 1 18.59 378 VAL B N 1
ATOM 6064 C CA . VAL B 1 378 ? -56.656 -12.359 -48.969 1 18.59 378 VAL B CA 1
ATOM 6065 C C . VAL B 1 378 ? -56.625 -13.062 -47.625 1 18.59 378 VAL B C 1
ATOM 6067 O O . VAL B 1 378 ? -56.938 -12.453 -46.594 1 18.59 378 VAL B O 1
ATOM 6070 N N . ALA B 1 379 ? -56.844 -14.398 -47.594 1 17.75 379 ALA B N 1
ATOM 6071 C CA . ALA B 1 379 ? -57.812 -15.016 -46.688 1 17.75 379 ALA B CA 1
ATOM 6072 C C . ALA B 1 379 ? -57.406 -14.789 -45.219 1 17.75 379 ALA B C 1
ATOM 6074 O O . ALA B 1 379 ? -58.25 -14.453 -44.375 1 17.75 379 ALA B O 1
ATOM 6075 N N . PHE B 1 380 ? -56.5 -15.672 -44.656 1 17.91 380 PHE B N 1
ATOM 6076 C CA . PHE B 1 380 ? -56.781 -16.453 -43.438 1 17.91 380 PHE B CA 1
ATOM 6077 C C . PHE B 1 380 ? -56.781 -15.562 -42.219 1 17.91 380 PHE B C 1
ATOM 6079 O O . PHE B 1 380 ? -55.719 -15.023 -41.844 1 17.91 380 PHE B O 1
ATOM 6086 N N . GLU B 1 381 ? -57.906 -14.711 -41.969 1 17.5 381 GLU B N 1
ATOM 6087 C CA . GLU B 1 381 ? -58.375 -13.891 -40.844 1 17.5 381 GLU B CA 1
ATOM 6088 C C . GLU B 1 381 ? -58.281 -14.648 -39.531 1 17.5 381 GLU B C 1
ATOM 6090 O O . GLU B 1 381 ? -57.875 -14.07 -38.5 1 17.5 381 GLU B O 1
ATOM 6095 N N . LYS B 1 382 ? -59.031 -15.664 -39.156 1 17.42 382 LYS B N 1
ATOM 6096 C CA . LYS B 1 382 ? -59.969 -15.922 -38.062 1 17.42 382 LYS B CA 1
ATOM 6097 C C . LYS B 1 382 ? -59.25 -16.016 -36.719 1 17.42 382 LYS B C 1
ATOM 6099 O O . LYS B 1 382 ? -59.688 -15.406 -35.719 1 17.42 382 LYS B O 1
ATOM 6104 N N . ILE B 1 383 ? -58.719 -17.188 -36.281 1 17.3 383 ILE B N 1
ATOM 6105 C CA . ILE B 1 383 ? -59.281 -17.891 -35.125 1 17.3 383 ILE B CA 1
ATOM 6106 C C . ILE B 1 383 ? -58.844 -17.203 -33.844 1 17.3 383 ILE B C 1
ATOM 6108 O O . ILE B 1 383 ? -59.719 -16.859 -33 1 17.3 383 ILE B O 1
ATOM 6112 N N . LYS B 1 384 ? -57.844 -17.797 -32.844 1 18.72 384 LYS B N 1
ATOM 6113 C CA . LYS B 1 384 ? -58.188 -18.344 -31.547 1 18.72 384 LYS B CA 1
ATOM 6114 C C . LYS B 1 384 ? -58.125 -17.281 -30.453 1 18.72 384 LYS B C 1
ATOM 6116 O O . LYS B 1 384 ? -57.062 -16.734 -30.172 1 18.72 384 LYS B O 1
ATOM 6121 N N . GLN B 1 385 ? -59.156 -16.312 -30.172 1 17.02 385 GLN B N 1
ATOM 6122 C CA . GLN B 1 385 ? -59.688 -15.602 -29.016 1 17.02 385 GLN B CA 1
ATOM 6123 C C . GLN B 1 385 ? -60.094 -16.562 -27.906 1 17.02 385 GLN B C 1
ATOM 6125 O O . GLN B 1 385 ? -60.656 -16.156 -26.891 1 17.02 385 GLN B O 1
ATOM 6130 N N . LYS B 1 386 ? -59.969 -17.703 -27.531 1 19.55 386 LYS B N 1
ATOM 6131 C CA . LYS B 1 386 ? -60.781 -18.125 -26.375 1 19.55 386 LYS B CA 1
ATOM 6132 C C . LYS B 1 386 ? -60.562 -17.203 -25.188 1 19.55 386 LYS B C 1
ATOM 6134 O O . LYS B 1 386 ? -59.469 -16.656 -25.016 1 19.55 386 LYS B O 1
ATOM 6139 N N . PRO B 1 387 ? -61.75 -17.125 -24.047 1 21.11 387 PRO B N 1
ATOM 6140 C CA . PRO B 1 387 ? -62.562 -16.875 -22.859 1 21.11 387 PRO B CA 1
ATOM 6141 C C . PRO B 1 387 ? -61.969 -17.453 -21.578 1 21.11 387 PRO B C 1
ATOM 6143 O O . PRO B 1 387 ? -62.438 -17.125 -20.484 1 21.11 387 PRO B O 1
ATOM 6146 N N . VAL B 1 388 ? -60.875 -18.328 -21.016 1 22.67 388 VAL B N 1
ATOM 6147 C CA . VAL B 1 388 ? -61.188 -18.312 -19.594 1 22.67 388 VAL B CA 1
ATOM 6148 C C . VAL B 1 388 ? -61 -16.906 -19.031 1 22.67 388 VAL B C 1
ATOM 6150 O O . VAL B 1 388 ? -60.031 -16.203 -19.422 1 22.67 388 VAL B O 1
#

Nearest PDB structures (foldseek):
  1krj-assembly1_A  TM=7.112E-01  e=1.828E-15  Saccharomyces cerevisiae
  5l86-assembly2_B  TM=8.420E-01  e=1.819E-12  Glycine max
  3zcg-assembly1_A-2  TM=8.475E-01  e=8.987E-12  Glycine max
  8djs-assembly1_A  TM=8.211E-01  e=6.028E-12  Sorghum bicolor
  5via-assembly1_A  TM=7.041E-01  e=1.916E-09  Leishmania major

Sequence (776 aa):
MFRKVIVLLLLITLTSAWWLQKPPRATKETLSQLDGEIRKLLKEDPERIGGFVRLAFHDCVGRGRCDGCIDHHNHDNKGLAVYTKVLNNLFTKFSNRITRADLYAFAAIVAANYASTSGPDAVFKMNRFKVGRRDCSRSGQEDDNAETFPGPNMQNVHELVNFFNKTFGLNLRETVALMGAHSLGRLRTKNSGFEGPWIAEVVQKNGANILDSRYYLEIVAVHWFLKVMPTNNKRHQWQREGPSMGVGNSVNASLNAQPDNILIHSDAALAFNFHLDENGAFKPGKECIMCSIVDPPPAGDLPCCDIKSAGRQLCIDYALNNTIWMHDFTDVFYKMIDNPDGKLTLPISVPVRPRPPPHRRLKHDSKNQDEKEAQDDVAFEKIKQKPVMFRKVIVLLLLITLTSAWWLQKPPRATKETLSQLDGEIRKLLKEDPERIGGFVRLAFHDCVGRGRCDGCIDHHNHDNKGLAVYTKVLNNLFTKFSNRITRADLYAFAAIVAANYASTSGPDAVFKMNRFKVGRRDCSRSGQEDDNAETFPGPNMQNVHELVNFFNKTFGLNLRETVALMGAHSLGRLRTKNSGFEGPWIAEVVQKNGANILDSRYYLEIVAVHWFLKVMPTNNKRHQWQREGPSMGVGNSVNASLNAQPDNILIHSDAALAFNFHLDENGAFKPGKECIMCSIVDPPPAGDLPCCDIKSAGRQLCIDYALNNTIWMHDFTDVFYKMIDNPDGKLTLPISVPVRPRPPPHRRLKHDSKNQDEKEAQDDVAFEKIKQKPV

Organism: NCBI:txid252671

Foldseek 3Di:
DDPPPPPPPPPPPPPVCPVVDQQAWAFPVNLVVLLVVLVVVCVVPVQVLLLLLVQQLQCCFDPNVQQQAAACPDLVCFPNVVVSVVQVVVCVVQVRHAPNSQSSLSSNLSSQLQQCLPDPCNPDHQDFGWGRHHHDPQRVHRDPPPGDDPDLAQFALVSQQVRCCVGQVDHSLLSLLQVLSQQAHFDDCVRNNDGFGLDFCLQPPNSNSHSFLVSLVCLQPFFWDWDFGPDPLRFTKIATDDFDCGPDPPPPPRRGDGTRHIDTNNSNNLFFGFDADPSNHGDVQTDQGPVPPPDPRPDPDQHGGHPPRPSSVSSVVCSVPVVVSSVSNSVSSCSSSVRHPDDIDGHHHDPPPPPPPPDPPPPDCPPDDPDDDPDDPDDDPDDPDDDD/DPPPPPPPPPPPPPPVCPVVDQAAWAFPVNLVVLLVVLVVVCVVPVLVLLLLLVQLLQCCFDPNVQQQAAACPDLVCFPNVVVSVVQVVVCVVQVRHAPNSQSSLSSNLSSQLQQCLPDPCNPDHQDFGWGRHHHDPQRVHRDPPPGDDPDLAQFALVSQQVRCCVGQVDHSLLSLLQVLSQQAHFDDCVRNNDGFGLDFCLQPPNSNSHSFLVSLVCLQPFWWDWDFGPDPLRATKIATDDFDCGPDPPPPPRRGDGTRHIDTNNSNNLFFGFDADPSNHGDVQTDQGHVPPPDPRPDPDAHRGHPPRPSSVSSVVCSVPVVVSSVSNSVSSCSSSVRHPDDIDGHHHDPDDPPPPPPPPDPDPPPDDPPDDPDDPPDDPDDDPDDD